Protein AF-A0A1I1AR63-F1 (afdb_monomer_lite)

Structure (mmCIF, N/CA/C/O backbone):
data_AF-A0A1I1AR63-F1
#
_entry.id   AF-A0A1I1AR63-F1
#
loop_
_atom_site.group_PDB
_atom_site.id
_atom_site.type_symbol
_atom_site.label_atom_id
_atom_site.label_alt_id
_atom_site.label_comp_id
_atom_site.label_asym_id
_atom_site.label_entity_id
_atom_site.label_seq_id
_atom_site.pdbx_PDB_ins_code
_atom_site.Cartn_x
_atom_site.Cartn_y
_atom_site.Cartn_z
_atom_site.occupancy
_atom_site.B_iso_or_equiv
_atom_site.auth_seq_id
_atom_site.auth_comp_id
_atom_site.auth_asym_id
_atom_site.auth_atom_id
_atom_site.pdbx_PDB_model_num
ATOM 1 N N . TRP A 1 1 ? 17.313 -4.846 -4.830 1.00 91.19 1 TRP A N 1
ATOM 2 C CA . TRP A 1 1 ? 15.905 -4.416 -4.665 1.00 91.19 1 TRP A CA 1
ATOM 3 C C . TRP A 1 1 ? 15.126 -5.180 -3.600 1.00 91.19 1 TRP A C 1
ATOM 5 O O . TRP A 1 1 ? 14.780 -4.568 -2.597 1.00 91.19 1 TRP A O 1
ATOM 15 N N . ARG A 1 2 ? 14.918 -6.500 -3.734 1.00 93.44 2 ARG A N 1
ATOM 16 C CA . ARG A 1 2 ? 14.062 -7.304 -2.829 1.00 93.44 2 ARG A CA 1
ATOM 17 C C . ARG A 1 2 ? 14.265 -7.078 -1.325 1.00 93.44 2 ARG A C 1
ATOM 19 O O . ARG A 1 2 ? 13.298 -6.856 -0.610 1.00 93.44 2 ARG A O 1
ATOM 26 N N . LYS A 1 3 ? 15.514 -7.100 -0.839 1.00 93.88 3 LYS A N 1
ATOM 27 C CA . LYS A 1 3 ? 15.816 -6.874 0.588 1.00 93.88 3 LYS A CA 1
ATOM 28 C C . LYS A 1 3 ? 15.340 -5.495 1.075 1.00 93.88 3 LYS A C 1
ATOM 30 O O . LYS A 1 3 ? 14.666 -5.425 2.092 1.00 93.88 3 LYS A O 1
ATOM 35 N N . ARG A 1 4 ? 15.638 -4.434 0.315 1.00 94.31 4 ARG A N 1
ATOM 36 C CA . ARG A 1 4 ? 15.279 -3.040 0.641 1.00 94.31 4 ARG A CA 1
ATOM 37 C C . ARG A 1 4 ? 13.761 -2.862 0.728 1.00 94.31 4 ARG A C 1
ATOM 39 O O . ARG A 1 4 ? 13.256 -2.330 1.704 1.00 94.31 4 ARG A O 1
ATOM 46 N N . TYR A 1 5 ? 13.024 -3.381 -0.252 1.00 95.88 5 TYR A N 1
ATOM 47 C CA . TYR A 1 5 ? 11.562 -3.258 -0.274 1.00 95.88 5 TYR A CA 1
ATOM 48 C C . TYR A 1 5 ? 10.865 -4.137 0.765 1.00 95.88 5 TYR A C 1
ATOM 50 O O . TYR A 1 5 ? 9.868 -3.719 1.340 1.00 95.88 5 TYR A O 1
ATOM 58 N N . LYS A 1 6 ? 11.438 -5.296 1.111 1.00 94.00 6 LYS A N 1
ATOM 59 C CA . LYS A 1 6 ? 10.974 -6.073 2.267 1.00 94.00 6 LYS A CA 1
ATOM 60 C C . LYS A 1 6 ? 11.126 -5.296 3.580 1.00 94.00 6 LYS A C 1
ATOM 62 O O . LYS A 1 6 ? 10.271 -5.399 4.450 1.00 94.00 6 LYS A O 1
ATOM 67 N N . GLU A 1 7 ? 12.198 -4.521 3.737 1.00 94.69 7 GLU A N 1
ATOM 68 C CA . GLU A 1 7 ? 12.387 -3.656 4.910 1.00 94.69 7 GLU A CA 1
ATOM 69 C C . GLU A 1 7 ? 11.388 -2.485 4.925 1.00 94.69 7 GLU A C 1
ATOM 71 O O . GLU A 1 7 ? 10.858 -2.163 5.989 1.00 94.69 7 GLU A O 1
ATOM 76 N N . ILE A 1 8 ? 11.076 -1.892 3.763 1.00 95.75 8 ILE A N 1
ATOM 77 C CA . ILE A 1 8 ? 10.042 -0.849 3.629 1.00 95.75 8 ILE A CA 1
ATOM 78 C C . ILE A 1 8 ? 8.655 -1.401 3.982 1.00 95.75 8 ILE A C 1
ATOM 80 O O . ILE A 1 8 ? 7.962 -0.814 4.815 1.00 95.75 8 ILE A O 1
ATOM 84 N N . GLU A 1 9 ? 8.265 -2.539 3.400 1.00 94.94 9 GLU A N 1
ATOM 85 C CA . GLU A 1 9 ? 6.982 -3.193 3.686 1.00 94.94 9 GLU A CA 1
ATOM 86 C C . GLU A 1 9 ? 6.877 -3.554 5.169 1.00 94.94 9 GLU A C 1
ATOM 88 O O . GLU A 1 9 ? 5.894 -3.202 5.818 1.00 94.94 9 GLU A O 1
ATOM 93 N N . GLN A 1 10 ? 7.929 -4.141 5.750 1.00 94.25 10 GLN A N 1
ATOM 94 C CA . GLN A 1 10 ? 7.937 -4.495 7.167 1.00 94.25 10 GLN A CA 1
ATOM 95 C C . GLN A 1 10 ? 7.817 -3.258 8.068 1.00 94.25 10 GLN A C 1
ATOM 97 O O . GLN A 1 10 ? 7.147 -3.318 9.100 1.00 94.25 10 GLN A O 1
ATOM 102 N N . ALA A 1 11 ? 8.436 -2.131 7.704 1.00 94.88 11 ALA A N 1
ATOM 103 C CA . ALA A 1 11 ? 8.289 -0.879 8.441 1.00 94.88 11 ALA A CA 1
ATOM 104 C C . ALA A 1 11 ? 6.844 -0.351 8.383 1.00 94.88 11 ALA A C 1
ATOM 106 O O . ALA A 1 11 ? 6.300 0.041 9.417 1.00 94.88 11 ALA A O 1
ATOM 107 N N . ALA A 1 12 ? 6.199 -0.401 7.213 1.00 95.12 12 ALA A N 1
ATOM 108 C CA . ALA A 1 12 ? 4.785 -0.053 7.063 1.00 95.12 12 ALA A CA 1
ATOM 109 C C . ALA A 1 12 ? 3.871 -0.995 7.871 1.00 95.12 12 ALA A C 1
ATOM 111 O O . ALA A 1 12 ? 2.952 -0.542 8.561 1.00 95.12 12 ALA A O 1
ATOM 112 N N . ASN A 1 13 ? 4.162 -2.297 7.852 1.00 94.06 13 ASN A N 1
ATOM 113 C CA . ASN A 1 13 ? 3.433 -3.299 8.618 1.00 94.06 13 ASN A CA 1
ATOM 114 C C . ASN A 1 13 ? 3.561 -3.065 10.131 1.00 94.06 13 ASN A C 1
ATOM 116 O O . ASN A 1 13 ? 2.559 -3.097 10.846 1.00 94.06 13 ASN A O 1
ATOM 120 N N . ASN A 1 14 ? 4.767 -2.756 10.616 1.00 94.38 14 ASN A N 1
ATOM 121 C CA . ASN A 1 14 ? 5.036 -2.509 12.034 1.00 94.38 14 ASN A CA 1
ATOM 122 C C . ASN A 1 14 ? 4.215 -1.339 12.592 1.00 94.38 14 ASN A C 1
ATOM 124 O O . ASN A 1 14 ? 3.662 -1.474 13.681 1.00 94.38 14 ASN A O 1
ATOM 128 N N . LEU A 1 15 ? 4.063 -0.242 11.835 1.00 94.25 15 LEU A N 1
ATOM 129 C CA . LEU A 1 15 ? 3.208 0.890 12.230 1.00 94.25 15 LEU A CA 1
ATOM 130 C C . LEU A 1 15 ? 1.759 0.442 12.474 1.00 94.25 15 LEU A C 1
ATOM 132 O O . LEU A 1 15 ? 1.128 0.810 13.466 1.00 94.25 15 LEU A O 1
ATOM 136 N N . SER A 1 16 ? 1.239 -0.405 11.586 1.00 94.19 16 SER A N 1
ATOM 137 C CA . SER A 1 16 ? -0.116 -0.940 11.718 1.00 94.19 16 SER A CA 1
ATOM 138 C C . SER A 1 16 ? -0.236 -1.946 12.862 1.00 94.19 16 SER A C 1
ATOM 140 O O . SER A 1 16 ? -1.223 -1.921 13.596 1.00 94.19 16 SER A O 1
ATOM 142 N N . VAL A 1 17 ? 0.758 -2.817 13.053 1.00 93.94 17 VAL A N 1
ATOM 143 C CA . VAL A 1 17 ? 0.788 -3.803 14.146 1.00 93.94 17 VAL A CA 1
ATOM 144 C C . VAL A 1 17 ? 0.855 -3.126 15.516 1.00 93.94 17 VAL A C 1
ATOM 146 O O . VAL A 1 17 ? 0.153 -3.556 16.435 1.00 93.94 17 VAL A O 1
ATOM 149 N N . GLU A 1 18 ? 1.639 -2.059 15.660 1.00 94.12 18 GLU A N 1
ATOM 150 C CA . GLU A 1 18 ? 1.701 -1.261 16.888 1.00 94.12 18 GLU A CA 1
ATOM 151 C C . GLU A 1 18 ? 0.330 -0.659 17.217 1.00 94.12 18 GLU A C 1
ATOM 153 O O . GLU A 1 18 ? -0.198 -0.853 18.316 1.00 94.12 18 GLU A O 1
ATOM 158 N N . TYR A 1 19 ? -0.307 -0.017 16.233 1.00 93.94 19 TYR A N 1
ATOM 159 C CA . TYR A 1 19 ? -1.656 0.517 16.392 1.00 93.94 19 TYR A CA 1
ATOM 160 C C . TYR A 1 19 ? -2.674 -0.566 16.780 1.00 93.94 19 TYR A C 1
ATOM 162 O O . TYR A 1 19 ? -3.458 -0.387 17.715 1.00 93.94 19 TYR A O 1
ATOM 170 N N . ILE A 1 20 ? -2.645 -1.712 16.096 1.00 94.88 20 ILE A N 1
ATOM 171 C CA . ILE A 1 20 ? -3.540 -2.841 16.370 1.00 94.88 20 ILE A CA 1
ATOM 172 C C . ILE A 1 20 ? -3.326 -3.375 17.785 1.00 94.88 20 ILE A C 1
ATOM 174 O O . ILE A 1 20 ? -4.304 -3.687 18.455 1.00 94.88 20 ILE A O 1
ATOM 178 N N . THR A 1 21 ? -2.086 -3.448 18.267 1.00 94.69 21 THR A N 1
ATOM 179 C CA . THR A 1 21 ? -1.782 -3.910 19.630 1.00 94.69 21 THR A CA 1
ATOM 180 C C . THR A 1 21 ? -2.429 -2.995 20.673 1.00 94.69 21 THR A C 1
ATOM 182 O O . THR A 1 21 ? -3.130 -3.471 21.568 1.00 94.69 21 THR A O 1
ATOM 185 N N . ASN A 1 22 ? -2.298 -1.677 20.496 1.00 92.50 22 ASN A N 1
ATOM 186 C CA . ASN A 1 22 ? -2.943 -0.681 21.358 1.00 92.50 22 ASN A CA 1
ATOM 187 C C . ASN A 1 22 ? -4.478 -0.758 21.275 1.00 92.50 22 ASN A C 1
ATOM 189 O O . ASN A 1 22 ? -5.182 -0.636 22.280 1.00 92.50 22 ASN A O 1
ATOM 193 N N . LEU A 1 23 ? -5.026 -0.989 20.079 1.00 92.56 23 LEU A N 1
ATOM 194 C CA . LEU A 1 23 ? -6.461 -1.180 19.884 1.00 92.56 23 LEU A CA 1
ATOM 195 C C . LEU A 1 23 ? -6.964 -2.453 20.579 1.00 92.56 23 LEU A C 1
ATOM 197 O O . LEU A 1 23 ? -8.011 -2.433 21.225 1.00 92.56 23 LEU A O 1
ATOM 201 N N . GLU A 1 24 ? -6.232 -3.561 20.471 1.00 94.38 24 GLU A N 1
ATOM 202 C CA . GLU A 1 24 ? -6.580 -4.824 21.121 1.00 94.38 24 GLU A CA 1
ATOM 203 C C . GLU A 1 24 ? -6.625 -4.671 22.651 1.00 94.38 24 GLU A C 1
ATOM 205 O O . GLU A 1 24 ? -7.510 -5.245 23.293 1.00 94.38 24 GLU A O 1
ATOM 210 N N . GLU A 1 25 ? -5.750 -3.844 23.232 1.00 93.75 25 GLU A N 1
ATOM 211 C CA . GLU A 1 25 ? -5.802 -3.473 24.649 1.00 93.75 25 GLU A CA 1
ATOM 212 C C . GLU A 1 25 ? -7.046 -2.635 24.991 1.00 93.75 25 GLU A C 1
ATOM 214 O O . GLU A 1 25 ? -7.757 -2.962 25.945 1.00 93.75 25 GLU A O 1
ATOM 219 N N . LYS A 1 26 ? -7.382 -1.615 24.182 1.00 93.12 26 LYS A N 1
ATOM 220 C CA . LYS A 1 26 ? -8.623 -0.828 24.353 1.00 93.12 26 LYS A CA 1
ATOM 221 C C . LYS A 1 26 ? -9.863 -1.733 24.361 1.00 93.12 26 LYS A C 1
ATOM 223 O O . LYS A 1 26 ? -10.733 -1.576 25.218 1.00 93.12 26 LYS A O 1
ATOM 228 N N . TYR A 1 27 ? -9.932 -2.707 23.452 1.00 95.25 27 TYR A N 1
ATOM 229 C CA . TYR A 1 27 ? -11.026 -3.684 23.399 1.00 95.25 27 TYR A CA 1
ATOM 230 C C . TYR A 1 27 ? -11.048 -4.621 24.613 1.00 95.25 27 TYR A C 1
ATOM 232 O O . TYR A 1 27 ? -12.126 -4.900 25.132 1.00 95.25 27 TYR A O 1
ATOM 240 N N . ARG A 1 28 ? -9.888 -5.079 25.099 1.00 95.31 28 ARG A N 1
ATOM 241 C CA . ARG A 1 28 ? -9.803 -5.924 26.304 1.00 95.31 28 ARG A CA 1
ATOM 242 C C . ARG A 1 28 ? -10.301 -5.182 27.546 1.00 95.31 28 ARG A C 1
ATOM 244 O O . ARG A 1 28 ? -11.088 -5.727 28.315 1.00 95.31 28 ARG A O 1
ATOM 251 N N . ASN A 1 29 ? -9.896 -3.924 27.706 1.00 93.94 29 ASN A N 1
ATOM 252 C CA . ASN A 1 29 ? -10.354 -3.072 28.804 1.00 93.94 29 ASN A CA 1
ATOM 253 C C . ASN A 1 29 ? -11.865 -2.803 28.712 1.00 93.94 29 ASN A C 1
ATOM 255 O O . ASN A 1 29 ? -12.560 -2.839 29.727 1.00 93.94 29 ASN A O 1
ATOM 259 N N . CYS A 1 30 ? -12.382 -2.600 27.495 1.00 95.06 30 CYS A N 1
ATOM 260 C CA . CYS A 1 30 ? -13.815 -2.473 27.225 1.00 95.06 30 CYS A CA 1
ATOM 261 C C . CYS A 1 30 ? -14.589 -3.728 27.651 1.00 95.06 30 CYS A C 1
ATOM 263 O O . CYS A 1 30 ? -15.575 -3.625 28.375 1.00 95.06 30 CYS A O 1
ATOM 265 N N . GLU A 1 31 ? -14.115 -4.910 27.250 1.00 96.44 31 GLU A N 1
ATOM 266 C CA . GLU A 1 31 ? -14.716 -6.198 27.605 1.00 96.44 31 GLU A CA 1
ATOM 267 C C . GLU A 1 31 ? -14.777 -6.386 29.125 1.00 96.44 31 GLU A C 1
ATOM 269 O O . GLU A 1 31 ? -15.847 -6.647 29.670 1.00 96.44 31 GLU A O 1
ATOM 274 N N . MET A 1 32 ? -13.660 -6.169 29.829 1.00 95.88 32 MET A N 1
ATOM 275 C CA . MET A 1 32 ? -13.612 -6.260 31.293 1.00 95.88 32 MET A CA 1
ATOM 276 C C . MET A 1 32 ? -14.585 -5.281 31.962 1.00 95.88 32 MET A C 1
ATOM 278 O O . MET A 1 32 ? -15.303 -5.653 32.891 1.00 95.88 32 MET A O 1
ATOM 282 N N . ALA A 1 33 ? -14.641 -4.037 31.483 1.00 94.50 33 ALA A N 1
ATOM 283 C CA . ALA A 1 33 ? -15.542 -3.031 32.028 1.00 94.50 33 ALA A CA 1
ATOM 284 C C . ALA A 1 33 ? -17.017 -3.394 31.802 1.00 94.50 33 ALA A C 1
ATOM 286 O O . ALA A 1 33 ? -17.825 -3.257 32.720 1.00 94.50 33 ALA A O 1
ATOM 287 N N . ILE A 1 34 ? -17.372 -3.892 30.614 1.00 95.06 34 ILE A N 1
ATOM 288 C CA . ILE A 1 34 ? -18.735 -4.339 30.303 1.00 95.06 34 ILE A CA 1
ATOM 289 C C . ILE A 1 34 ? -19.118 -5.546 31.164 1.00 95.06 34 ILE A C 1
ATOM 291 O O . ILE A 1 34 ? -20.215 -5.563 31.720 1.00 95.06 34 ILE A O 1
ATOM 295 N N . ASN A 1 35 ? -18.212 -6.508 31.343 1.00 94.06 35 ASN A N 1
ATOM 296 C CA . ASN A 1 35 ? -18.452 -7.672 32.195 1.00 94.06 35 ASN A CA 1
ATOM 297 C C . ASN A 1 35 ? -18.761 -7.245 33.633 1.00 94.06 35 ASN A C 1
ATOM 299 O O . ASN A 1 35 ? -19.801 -7.626 34.165 1.00 94.06 35 ASN A O 1
ATOM 303 N N . ASN A 1 36 ? -17.943 -6.359 34.211 1.00 92.69 36 ASN A N 1
ATOM 304 C CA . ASN A 1 36 ? -18.172 -5.822 35.555 1.00 92.69 36 ASN A CA 1
ATOM 305 C C . ASN A 1 36 ? -19.528 -5.107 35.674 1.00 92.69 36 ASN A C 1
ATOM 307 O O . ASN A 1 36 ? -20.205 -5.220 36.695 1.00 92.69 36 ASN A O 1
ATOM 311 N N . LYS A 1 37 ? -19.953 -4.377 34.633 1.00 91.38 37 LYS A N 1
ATOM 312 C CA . LYS A 1 37 ? -21.259 -3.699 34.609 1.00 91.38 37 LYS A CA 1
ATOM 313 C C . LYS A 1 37 ? -22.420 -4.685 34.567 1.00 91.38 37 LYS A C 1
ATOM 315 O O . LYS A 1 37 ? -23.390 -4.503 35.300 1.00 91.38 37 LYS A O 1
ATOM 320 N N . ILE A 1 38 ? -22.313 -5.736 33.758 1.00 90.38 38 ILE A N 1
ATOM 321 C CA . ILE A 1 38 ? -23.326 -6.792 33.683 1.00 90.38 38 ILE A CA 1
ATOM 322 C C . ILE A 1 38 ? -23.405 -7.536 35.016 1.00 90.38 38 ILE A C 1
ATOM 324 O O . ILE A 1 38 ? -24.497 -7.700 35.548 1.00 90.38 38 ILE A O 1
ATOM 328 N N . GLU A 1 39 ? -22.275 -7.937 35.599 1.00 89.56 39 GLU A N 1
ATOM 329 C CA . GLU A 1 39 ? -22.250 -8.633 36.890 1.00 89.56 39 GLU A CA 1
ATOM 330 C C . GLU A 1 39 ? -22.835 -7.780 38.020 1.00 89.56 39 GLU A C 1
ATOM 332 O O . GLU A 1 39 ? -23.683 -8.266 38.767 1.00 89.56 39 GLU A O 1
ATOM 337 N N . ALA A 1 40 ? -22.466 -6.497 38.106 1.00 87.00 40 ALA A N 1
ATOM 338 C CA . ALA A 1 40 ? -23.037 -5.572 39.086 1.00 87.00 40 ALA A CA 1
ATOM 339 C C . ALA A 1 40 ? -24.548 -5.378 38.888 1.00 87.00 40 ALA A C 1
ATOM 341 O O . ALA A 1 40 ? -25.306 -5.271 39.853 1.00 87.00 40 ALA A O 1
ATOM 342 N N . TRP A 1 41 ? -25.009 -5.344 37.636 1.00 87.06 41 TRP A N 1
ATOM 343 C CA . TRP A 1 41 ? -26.430 -5.264 37.319 1.00 87.06 41 TRP A CA 1
ATOM 344 C C . TRP A 1 41 ? -27.187 -6.518 37.769 1.00 87.06 41 TRP A C 1
ATOM 346 O O . TRP A 1 41 ? -28.201 -6.397 38.454 1.00 87.06 41 TRP A O 1
ATOM 356 N N . TYR A 1 42 ? -26.655 -7.711 37.487 1.00 82.44 42 TYR A N 1
ATOM 357 C CA . TYR A 1 42 ? -27.219 -8.971 37.980 1.00 82.44 42 TYR A CA 1
ATOM 358 C C . TYR A 1 42 ? -27.211 -9.057 39.504 1.00 82.44 42 TYR A C 1
ATOM 360 O O . TYR A 1 42 ? -28.222 -9.431 40.085 1.00 82.44 42 TYR A O 1
ATOM 368 N N . GLY A 1 43 ? -26.116 -8.669 40.162 1.00 80.94 43 GLY A N 1
ATOM 369 C CA . GLY A 1 43 ? -26.012 -8.705 41.623 1.00 80.94 43 GLY A CA 1
ATOM 370 C C . GLY A 1 43 ? -27.054 -7.838 42.337 1.00 80.94 43 GLY A C 1
ATOM 371 O O . GLY A 1 43 ? -27.421 -8.140 43.468 1.00 80.94 43 GLY A O 1
ATOM 372 N N . ARG A 1 44 ? -27.559 -6.787 41.676 1.00 77.25 44 ARG A N 1
ATOM 373 C CA . ARG A 1 44 ? -28.615 -5.907 42.205 1.00 77.25 44 ARG A CA 1
ATOM 374 C C . ARG A 1 44 ? -30.032 -6.349 41.847 1.00 77.25 44 ARG A C 1
ATOM 376 O O . ARG A 1 44 ? -30.958 -6.012 42.576 1.00 77.25 44 ARG A O 1
ATOM 383 N N . ALA A 1 45 ? -30.206 -7.025 40.713 1.00 71.38 45 ALA A N 1
ATOM 384 C CA . ALA A 1 45 ? -31.519 -7.284 40.121 1.00 71.38 45 ALA A CA 1
ATOM 385 C C . ALA A 1 45 ? -31.943 -8.764 40.134 1.00 71.38 45 ALA A C 1
ATOM 387 O O . ALA A 1 45 ? -33.084 -9.063 39.790 1.00 71.38 45 ALA A O 1
ATOM 388 N N . ALA A 1 46 ? -31.047 -9.700 40.455 1.00 64.62 46 ALA A N 1
ATOM 389 C CA . ALA A 1 46 ? -31.327 -11.127 40.338 1.00 64.62 46 ALA A CA 1
ATOM 390 C C . ALA A 1 46 ? -31.698 -11.775 41.678 1.00 64.62 46 ALA A C 1
ATOM 392 O O . ALA A 1 46 ? -30.957 -11.675 42.653 1.00 64.62 46 ALA A O 1
ATOM 393 N N . GLU A 1 47 ? -32.772 -12.564 41.674 1.00 60.28 47 GLU A N 1
ATOM 394 C CA . GLU A 1 47 ? -33.017 -13.622 42.658 1.00 60.28 47 GLU A CA 1
ATOM 395 C C . GLU A 1 47 ? -32.734 -14.974 41.977 1.00 60.28 47 GLU A C 1
ATOM 397 O O . GLU A 1 47 ? -33.146 -15.208 40.840 1.00 60.28 47 GLU A O 1
ATOM 402 N N . ASN A 1 48 ? -31.988 -15.878 42.626 1.00 56.09 48 ASN A N 1
ATOM 403 C CA . ASN A 1 48 ? -31.608 -17.186 42.058 1.00 56.09 48 ASN A CA 1
ATOM 404 C C . ASN A 1 48 ? -30.935 -17.127 40.659 1.00 56.09 48 ASN A C 1
ATOM 406 O O . ASN A 1 48 ? -31.148 -18.008 39.829 1.00 56.09 48 ASN A O 1
ATOM 410 N N . ASN A 1 49 ? -30.096 -16.113 40.395 1.00 56.59 49 ASN A N 1
ATOM 411 C CA . ASN A 1 49 ? -29.389 -15.876 39.118 1.00 56.59 49 ASN A CA 1
ATOM 412 C C . ASN A 1 49 ? -30.274 -15.566 37.892 1.00 56.59 49 ASN A C 1
ATOM 414 O O . ASN A 1 49 ? -29.746 -15.493 36.780 1.00 56.59 49 ASN A O 1
ATOM 418 N N . ASN A 1 50 ? -31.574 -15.330 38.085 1.00 61.28 50 ASN A N 1
ATOM 419 C CA . ASN A 1 50 ? -32.484 -14.867 37.042 1.00 61.28 50 ASN A CA 1
ATOM 420 C C . ASN A 1 50 ? -32.945 -13.443 37.351 1.00 61.28 50 ASN A C 1
ATOM 422 O O . ASN A 1 50 ? -33.291 -13.126 38.486 1.00 61.28 50 ASN A O 1
ATOM 426 N N . VAL A 1 51 ? -32.981 -12.591 36.328 1.00 66.69 51 VAL A N 1
ATOM 427 C CA . VAL A 1 51 ? -33.589 -11.260 36.431 1.00 66.69 51 VAL A CA 1
ATOM 428 C C . VAL A 1 51 ? -34.948 -11.315 35.752 1.00 66.69 51 VAL A C 1
ATOM 430 O O . VAL A 1 51 ? -35.036 -11.684 34.580 1.00 66.69 51 VAL A O 1
ATOM 433 N N . SER A 1 52 ? -36.013 -10.978 36.482 1.00 70.50 52 SER A N 1
ATOM 434 C CA . SER A 1 52 ? -37.348 -10.891 35.893 1.00 70.50 52 SER A CA 1
ATOM 435 C C . SER A 1 52 ? -37.436 -9.688 34.946 1.00 70.50 52 SER A C 1
ATOM 437 O O . SER A 1 52 ? -36.763 -8.669 35.128 1.00 70.50 52 SER A O 1
ATOM 439 N N . ILE A 1 53 ? -38.297 -9.778 33.927 1.00 70.06 53 ILE A N 1
ATOM 440 C CA . ILE A 1 53 ? -38.571 -8.651 33.017 1.00 70.06 53 ILE A CA 1
ATOM 441 C C . ILE A 1 53 ? -39.074 -7.427 33.801 1.00 70.06 53 ILE A C 1
ATOM 443 O O . ILE A 1 53 ? -38.779 -6.291 33.429 1.00 70.06 53 ILE A O 1
ATOM 447 N N . GLU A 1 54 ? -39.809 -7.656 34.889 1.00 74.50 54 GLU A N 1
ATOM 448 C CA . GLU A 1 54 ? -40.310 -6.619 35.793 1.00 74.50 54 GLU A CA 1
ATOM 449 C C . GLU A 1 54 ? -39.158 -5.877 36.475 1.00 74.50 54 GLU A C 1
ATOM 451 O O . GLU A 1 54 ? -39.103 -4.648 36.417 1.00 74.50 54 GLU A O 1
ATOM 456 N N . GLU A 1 55 ? -38.186 -6.604 37.029 1.00 79.50 55 GLU A N 1
ATOM 457 C CA . GLU A 1 55 ? -37.052 -5.994 37.724 1.00 79.50 55 GLU A CA 1
ATOM 458 C C . GLU A 1 55 ? -36.095 -5.287 36.754 1.00 79.50 55 GLU A C 1
ATOM 460 O O . GLU A 1 55 ? -35.560 -4.221 37.064 1.00 79.50 55 GLU A O 1
ATOM 465 N N . ALA A 1 56 ? -35.942 -5.805 35.531 1.00 77.62 56 ALA A N 1
ATOM 466 C CA . ALA A 1 56 ? -35.174 -5.140 34.479 1.00 77.62 56 ALA A CA 1
ATOM 467 C C . ALA A 1 56 ? -35.817 -3.826 33.992 1.00 77.62 56 ALA A C 1
ATOM 469 O O . ALA A 1 56 ? -35.108 -2.903 33.580 1.00 77.62 56 ALA A O 1
ATOM 470 N N . ARG A 1 57 ? -37.154 -3.732 34.031 1.00 80.62 57 ARG A N 1
ATOM 471 C CA . ARG A 1 57 ? -37.931 -2.540 33.641 1.00 80.62 57 ARG A CA 1
ATOM 472 C C . ARG A 1 57 ? -38.190 -1.575 34.795 1.00 80.62 57 ARG A C 1
ATOM 474 O O . ARG A 1 57 ? -38.733 -0.494 34.565 1.00 80.62 57 ARG A O 1
ATOM 481 N N . ARG A 1 58 ? -37.791 -1.929 36.016 1.00 85.75 58 ARG A N 1
ATOM 482 C CA . ARG A 1 58 ? -37.924 -1.063 37.184 1.00 85.75 58 ARG A CA 1
ATOM 483 C C . ARG A 1 58 ? -37.134 0.230 36.986 1.00 85.75 58 ARG A C 1
ATOM 485 O O . ARG A 1 58 ? -36.008 0.215 36.481 1.00 85.75 58 ARG A O 1
ATOM 492 N N . LEU A 1 59 ? -37.744 1.350 37.371 1.00 86.69 59 LEU A N 1
ATOM 493 C CA . LEU A 1 59 ? -37.084 2.654 37.377 1.00 86.69 59 LEU A CA 1
ATOM 494 C C . LEU A 1 59 ? -35.956 2.675 38.410 1.00 86.69 59 LEU A C 1
ATOM 496 O O . LEU A 1 59 ? -36.092 2.080 39.481 1.00 86.69 59 LEU A O 1
ATOM 500 N N . LEU A 1 60 ? -34.877 3.391 38.093 1.00 86.31 60 LEU A N 1
ATOM 501 C CA . LEU A 1 60 ? -33.806 3.634 39.054 1.00 86.31 60 LEU A CA 1
ATOM 502 C C . LEU A 1 60 ? -34.330 4.394 40.278 1.00 86.31 60 LEU A C 1
ATOM 504 O O . LEU A 1 60 ? -35.099 5.350 40.150 1.00 86.31 60 LEU A O 1
ATOM 508 N N . ASN A 1 61 ? -33.882 3.989 41.464 1.00 87.69 61 ASN A N 1
ATOM 509 C CA . ASN A 1 61 ? -34.111 4.745 42.693 1.00 87.69 61 ASN A CA 1
ATOM 510 C C . ASN A 1 61 ? -33.143 5.942 42.813 1.00 87.69 61 ASN A C 1
ATOM 512 O O . ASN A 1 61 ? -32.230 6.116 42.006 1.00 87.69 61 ASN A O 1
ATOM 516 N N . SER A 1 62 ? -33.333 6.776 43.840 1.00 86.25 62 SER A N 1
ATOM 517 C CA . SER A 1 62 ? -32.546 8.001 44.042 1.00 86.25 62 SER A CA 1
ATOM 518 C C . SER A 1 62 ? -31.035 7.774 44.146 1.00 86.25 62 SER A C 1
ATOM 520 O O . SER A 1 62 ? -30.275 8.644 43.726 1.00 86.25 62 SER A O 1
ATOM 522 N N . ASP A 1 63 ? -30.588 6.648 44.702 1.00 86.25 63 ASP A N 1
ATOM 523 C CA . ASP A 1 63 ? -29.162 6.365 44.880 1.00 86.25 63 ASP A CA 1
ATOM 524 C C . ASP A 1 63 ? -28.550 5.746 43.620 1.00 86.25 63 ASP A C 1
ATOM 526 O O . ASP A 1 63 ? -27.485 6.183 43.188 1.00 86.25 63 ASP A O 1
ATOM 530 N N . GLU A 1 64 ? -29.269 4.844 42.946 1.00 86.88 64 GLU A N 1
ATOM 531 C CA . GLU A 1 64 ? -28.880 4.325 41.625 1.00 86.88 64 GLU A CA 1
ATOM 532 C C . GLU A 1 64 ? -28.771 5.455 40.587 1.00 86.88 64 GLU A C 1
ATOM 534 O O . GLU A 1 64 ? -27.867 5.469 39.752 1.00 86.88 64 GLU A O 1
ATOM 539 N N . LEU A 1 65 ? -29.663 6.448 40.655 1.00 87.38 65 LEU A N 1
ATOM 540 C CA . LEU A 1 65 ? -29.634 7.607 39.767 1.00 87.38 65 LEU A CA 1
ATOM 541 C C . LEU A 1 65 ? -28.433 8.525 40.049 1.00 87.38 65 LEU A C 1
ATOM 543 O O . LEU A 1 65 ? -27.862 9.089 39.115 1.00 87.38 65 LEU A O 1
ATOM 547 N N . LYS A 1 66 ? -28.018 8.669 41.317 1.00 87.38 66 LYS A N 1
ATOM 548 C CA . LYS A 1 66 ? -26.769 9.372 41.669 1.00 87.38 66 LYS A CA 1
ATOM 549 C C . LYS A 1 66 ? -25.546 8.611 41.157 1.00 87.38 66 LYS A C 1
ATOM 551 O O . LYS A 1 66 ? -24.652 9.244 40.603 1.00 87.38 66 LYS A O 1
ATOM 556 N N . GLU A 1 67 ? -25.515 7.285 41.308 1.00 85.94 67 GLU A N 1
ATOM 557 C CA . GLU A 1 67 ? -24.430 6.434 40.795 1.00 85.94 67 GLU A CA 1
ATOM 558 C C . GLU A 1 67 ? -24.303 6.568 39.271 1.00 85.94 67 GLU A C 1
ATOM 560 O O . GLU A 1 67 ? -23.204 6.804 38.768 1.00 85.94 67 GLU A O 1
ATOM 565 N N . LEU A 1 68 ? -25.427 6.514 38.545 1.00 87.88 68 LEU A N 1
ATOM 566 C CA . LEU A 1 68 ? -25.452 6.704 37.095 1.00 87.88 68 LEU A CA 1
ATOM 567 C C . LEU A 1 68 ? -24.941 8.093 36.690 1.00 87.88 68 LEU A C 1
ATOM 569 O O . LEU A 1 68 ? -24.154 8.210 35.755 1.00 87.88 68 LEU A O 1
ATOM 573 N N . LYS A 1 69 ? -25.356 9.158 37.385 1.00 86.44 69 LYS A N 1
ATOM 574 C CA . LYS A 1 69 ? -24.854 10.516 37.109 1.00 86.44 69 LYS A CA 1
ATOM 575 C C . LYS A 1 69 ? -23.347 10.612 37.317 1.00 86.44 69 LYS A C 1
ATOM 577 O O . LYS A 1 69 ? -22.643 11.139 36.460 1.00 86.44 69 LYS A O 1
ATOM 582 N N . TRP A 1 70 ? -22.844 10.043 38.409 1.00 84.69 70 TRP A N 1
ATOM 583 C CA . TRP A 1 70 ? -21.413 10.014 38.689 1.00 84.69 70 TRP A CA 1
ATOM 584 C C . TRP A 1 70 ? -20.632 9.229 37.623 1.00 84.69 70 TRP A C 1
ATOM 586 O O . TRP A 1 70 ? -19.592 9.694 37.152 1.00 84.69 70 TRP A O 1
ATOM 596 N N . SER A 1 71 ? -21.132 8.064 37.187 1.00 85.38 71 SER A N 1
ATOM 597 C CA . SER A 1 71 ? -20.482 7.276 36.130 1.00 85.38 71 SER A CA 1
ATOM 598 C C . SER A 1 71 ? -20.486 8.014 34.788 1.00 85.38 71 SER A C 1
ATOM 600 O O . SER A 1 71 ? -19.468 8.054 34.094 1.00 85.38 71 SER A O 1
ATOM 602 N N . VAL A 1 72 ? -21.586 8.691 34.461 1.00 85.38 72 VAL A N 1
ATOM 603 C CA . VAL A 1 72 ? -21.722 9.537 33.271 1.00 85.38 72 VAL A CA 1
ATOM 604 C C . VAL A 1 72 ? -20.725 10.694 33.280 1.00 85.38 72 VAL A C 1
ATOM 606 O O . VAL A 1 72 ? -20.052 10.914 32.275 1.00 85.38 72 VAL A O 1
ATOM 609 N N . GLU A 1 73 ? -20.550 11.397 34.399 1.00 85.25 73 GLU A N 1
ATOM 610 C CA . GLU A 1 73 ? -19.547 12.463 34.518 1.00 85.25 73 GLU A CA 1
ATOM 611 C C . GLU A 1 73 ? -18.123 11.942 34.276 1.00 85.25 73 GLU A C 1
ATOM 613 O O . GLU A 1 73 ? -17.326 12.575 33.571 1.00 85.25 73 GLU A O 1
ATOM 618 N N . GLN A 1 74 ? -17.806 10.753 34.799 1.00 85.50 74 GLN A N 1
ATOM 619 C CA . GLN A 1 74 ? -16.525 10.096 34.541 1.00 85.50 74 GLN A CA 1
ATOM 620 C C . GLN A 1 74 ? -16.351 9.760 33.056 1.00 85.50 74 GLN A C 1
ATOM 622 O O . GLN A 1 74 ? -15.278 10.011 32.498 1.00 85.50 74 GLN A O 1
ATOM 627 N N . TYR A 1 75 ? -17.399 9.268 32.390 1.00 84.25 75 TYR A N 1
ATOM 628 C CA . TYR A 1 75 ? -17.379 9.017 30.950 1.00 84.25 75 TYR A CA 1
ATOM 629 C C . TYR A 1 75 ? -17.242 10.295 30.134 1.00 84.25 75 TYR A C 1
ATOM 631 O O . TYR A 1 75 ? -16.460 10.315 29.190 1.00 84.25 75 TYR A O 1
ATOM 63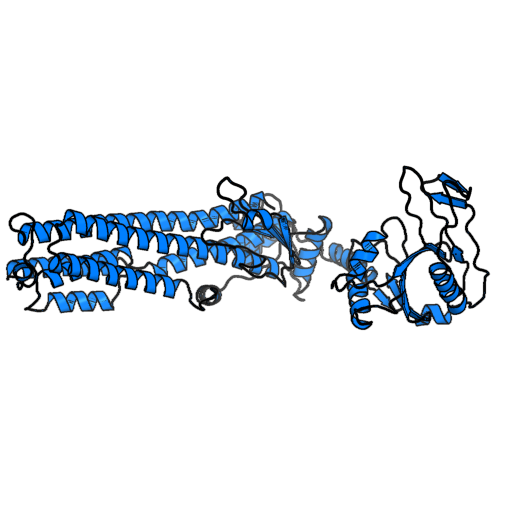9 N N . ILE A 1 76 ? -17.911 11.386 30.511 1.00 81.31 76 ILE A N 1
ATOM 640 C CA . ILE A 1 76 ? -17.746 12.703 29.879 1.00 81.31 76 ILE A CA 1
ATOM 641 C C . ILE A 1 76 ? -16.301 13.179 29.991 1.00 81.31 76 ILE A C 1
ATOM 643 O O . ILE A 1 76 ? -15.706 13.617 29.002 1.00 81.31 76 ILE A O 1
ATOM 647 N N . LYS A 1 77 ? -15.694 13.033 31.169 1.00 84.31 77 LYS A N 1
ATOM 648 C CA . LYS A 1 77 ? -14.293 13.391 31.396 1.00 84.31 77 LYS A CA 1
ATOM 649 C C . LYS A 1 77 ? -13.328 12.523 30.584 1.00 84.31 77 LYS A C 1
ATOM 651 O O . LYS A 1 77 ? -12.380 13.057 30.011 1.00 84.31 77 LYS A O 1
ATOM 656 N N . ALA A 1 78 ? -13.557 11.212 30.523 1.00 80.12 78 ALA A N 1
ATOM 657 C CA . ALA A 1 78 ? -12.730 10.284 29.754 1.00 80.12 78 ALA A CA 1
ATOM 658 C C . ALA A 1 78 ? -12.912 10.467 28.235 1.00 80.12 78 ALA A C 1
ATOM 660 O O . ALA A 1 78 ? -11.936 10.522 27.492 1.00 80.12 78 ALA A O 1
ATOM 661 N N . GLY A 1 79 ? -14.146 10.657 27.771 1.00 76.19 79 GLY A N 1
ATOM 662 C CA . GLY A 1 79 ? -14.491 10.834 26.361 1.00 76.19 79 GLY A CA 1
ATOM 663 C C . GLY A 1 79 ? -13.925 12.119 25.760 1.00 76.19 79 GLY A C 1
ATOM 664 O O . GLY A 1 79 ? -13.488 12.107 24.611 1.00 76.19 79 GLY A O 1
ATOM 665 N N . LYS A 1 80 ? -13.825 13.198 26.554 1.00 74.69 80 LYS A N 1
ATOM 666 C CA . LYS A 1 80 ? -13.107 14.427 26.165 1.00 74.69 80 LYS A CA 1
ATOM 667 C C . LYS A 1 80 ? -11.619 14.189 25.884 1.00 74.69 80 LYS A C 1
ATOM 669 O O . LYS A 1 80 ? -11.048 14.919 25.084 1.00 74.69 80 LYS A O 1
ATOM 674 N N . LYS A 1 81 ? -10.997 13.191 26.522 1.00 73.25 81 LYS A N 1
ATOM 675 C CA . LYS A 1 81 ? -9.588 12.830 26.290 1.00 73.25 81 LYS A CA 1
ATOM 676 C C . LYS A 1 81 ? -9.402 11.889 25.096 1.00 73.25 81 LYS A C 1
ATOM 678 O O . LYS A 1 81 ? -8.383 11.981 24.428 1.00 73.25 81 LYS A O 1
ATOM 683 N N . ASN A 1 82 ? -10.386 11.031 24.817 1.00 66.19 82 ASN A N 1
ATOM 684 C CA . ASN A 1 82 ? -10.285 9.945 23.832 1.00 66.19 82 ASN A CA 1
ATOM 685 C C . ASN A 1 82 ? -11.051 10.205 22.521 1.00 66.19 82 ASN A C 1
ATOM 687 O O . ASN A 1 82 ? -11.389 9.255 21.823 1.00 66.19 82 ASN A O 1
ATOM 691 N N . ALA A 1 83 ? -11.382 11.462 22.202 1.00 69.94 83 ALA A N 1
ATOM 692 C CA . ALA A 1 83 ? -12.140 11.821 20.995 1.00 69.94 83 ALA A CA 1
ATOM 693 C C . ALA A 1 83 ? -13.432 10.988 20.803 1.00 69.94 83 ALA A C 1
ATOM 695 O O . ALA A 1 83 ? -13.770 10.560 19.697 1.00 69.94 83 ALA A O 1
ATOM 696 N N . ALA A 1 84 ? -14.162 10.731 21.895 1.00 67.12 84 ALA A N 1
ATOM 697 C CA . ALA A 1 84 ? -15.457 10.055 21.829 1.00 67.12 84 ALA A CA 1
ATOM 698 C C . ALA A 1 84 ? -16.497 10.923 21.093 1.00 67.12 84 ALA A C 1
ATOM 700 O O . ALA A 1 84 ? -16.372 12.150 21.019 1.00 67.12 84 ALA A O 1
ATOM 701 N N . SER A 1 85 ? -17.552 10.297 20.559 1.00 72.31 85 SER A N 1
ATOM 702 C CA . SER A 1 85 ? -18.574 11.000 19.773 1.00 72.31 85 SER A CA 1
ATOM 703 C C . SER A 1 85 ? -19.234 12.123 20.580 1.00 72.31 85 SER A C 1
ATOM 705 O O . SER A 1 85 ? -19.949 11.860 21.546 1.00 72.31 85 SER A O 1
ATOM 707 N N . LYS A 1 86 ? -19.058 13.387 20.159 1.00 73.75 86 LYS A N 1
ATOM 708 C CA . LYS A 1 86 ? -19.675 14.563 20.812 1.00 73.75 86 LYS A CA 1
ATOM 709 C C . LYS A 1 86 ? -21.197 14.429 20.927 1.00 73.75 86 LYS A C 1
ATOM 711 O O . LYS A 1 86 ? -21.772 14.797 21.948 1.00 73.75 86 LYS A O 1
ATOM 716 N N . ASN A 1 87 ? -21.829 13.867 19.896 1.00 78.19 87 ASN A N 1
ATOM 717 C CA . ASN A 1 87 ? -23.269 13.617 19.879 1.00 78.19 87 ASN A CA 1
ATOM 718 C C . ASN A 1 87 ? -23.663 12.585 20.937 1.00 78.19 87 ASN A C 1
ATOM 720 O O . ASN A 1 87 ? -24.624 12.809 21.668 1.00 78.19 87 ASN A O 1
ATOM 724 N N . PHE A 1 88 ? -22.889 11.504 21.070 1.00 78.50 88 PHE A N 1
ATOM 725 C CA . PHE A 1 88 ? -23.134 10.513 22.110 1.00 78.50 88 PHE A CA 1
ATOM 726 C C . PHE A 1 88 ? -22.878 11.074 23.512 1.00 78.50 88 PHE A C 1
ATOM 728 O O . PHE A 1 88 ? -23.658 10.803 24.411 1.00 78.50 88 PHE A O 1
ATOM 735 N N . MET A 1 89 ? -21.856 11.912 23.717 1.00 80.38 89 MET A N 1
ATOM 736 C CA . MET A 1 89 ? -21.623 12.518 25.037 1.00 80.38 89 MET A CA 1
ATOM 737 C C . MET A 1 89 ? -22.803 13.391 25.480 1.00 80.38 89 MET A C 1
ATOM 739 O O . MET A 1 89 ? -23.184 13.363 26.647 1.00 80.38 89 MET A O 1
ATOM 743 N N . LYS A 1 90 ? -23.422 14.116 24.541 1.00 82.25 90 LYS A N 1
ATOM 744 C CA . LYS A 1 90 ? -24.643 14.890 24.797 1.00 82.25 90 LYS A CA 1
ATOM 745 C C . LYS A 1 90 ? -25.857 13.987 25.041 1.00 82.25 90 LYS A C 1
ATOM 747 O O . LYS A 1 90 ? -26.676 14.278 25.906 1.00 82.25 90 LYS A O 1
ATOM 752 N N . GLU A 1 91 ? -25.981 12.893 24.289 1.00 83.00 91 GLU A N 1
ATOM 753 C CA . GLU A 1 91 ? -27.004 11.862 24.515 1.00 83.00 91 GLU A CA 1
ATOM 754 C C . GLU A 1 91 ? -26.879 11.261 25.925 1.00 83.00 91 GLU A C 1
ATOM 756 O O . GLU A 1 91 ? -27.874 11.155 26.640 1.00 83.00 91 GLU A O 1
ATOM 761 N N . LEU A 1 92 ? -25.651 10.950 26.341 1.00 82.38 92 LEU A N 1
ATOM 762 C CA . LEU A 1 92 ? -25.290 10.394 27.639 1.00 82.38 92 LEU A CA 1
ATOM 763 C C . LEU A 1 92 ? -25.631 11.357 28.787 1.00 82.38 92 LEU A C 1
ATOM 765 O O . LEU A 1 92 ? -26.292 10.961 29.746 1.00 82.38 92 LEU A O 1
ATOM 769 N N . GLU A 1 93 ? -25.252 12.631 28.658 1.00 81.62 93 GLU A N 1
ATOM 770 C CA . GLU A 1 93 ? -25.588 13.690 29.617 1.00 81.62 93 GLU A CA 1
ATOM 771 C C . GLU A 1 93 ? -27.109 13.856 29.752 1.00 81.62 93 GLU A C 1
ATOM 773 O O . GLU A 1 93 ? -27.652 13.769 30.856 1.00 81.62 93 GLU A O 1
ATOM 778 N N . ASN A 1 94 ? -27.818 13.980 28.625 1.00 84.44 94 ASN A N 1
ATOM 779 C CA . ASN A 1 94 ? -29.274 14.123 28.603 1.00 84.44 94 ASN A CA 1
ATOM 780 C C . ASN A 1 94 ? -29.986 12.912 29.214 1.00 84.44 94 ASN A C 1
ATOM 782 O O . ASN A 1 94 ? -30.967 13.077 29.937 1.00 84.44 94 ASN A O 1
ATOM 786 N N . ALA A 1 95 ? -29.518 11.695 28.927 1.00 81.38 95 ALA A N 1
ATOM 787 C CA . ALA A 1 95 ? -30.098 10.476 29.472 1.00 81.38 95 ALA A CA 1
ATOM 788 C C . ALA A 1 95 ? -29.905 10.391 30.993 1.00 81.38 95 ALA A C 1
ATOM 790 O O . ALA A 1 95 ? -30.844 10.026 31.696 1.00 81.38 95 ALA A O 1
ATOM 791 N N . SER A 1 96 ? -28.743 10.808 31.505 1.00 78.19 96 SER A N 1
ATOM 792 C CA . SER A 1 96 ? -28.459 10.855 32.948 1.00 78.19 96 SER A CA 1
ATOM 793 C C . SER A 1 96 ? -29.249 11.930 33.702 1.00 78.19 96 SER A C 1
ATOM 795 O O . SER A 1 96 ? -29.495 11.811 34.904 1.00 78.19 96 SER A O 1
ATOM 797 N N . ALA A 1 97 ? -29.666 12.988 33.001 1.00 79.81 97 ALA A N 1
ATOM 798 C CA . ALA A 1 97 ? -30.469 14.063 33.566 1.00 79.81 97 ALA A CA 1
ATOM 799 C C . ALA A 1 97 ? -31.958 13.691 33.698 1.00 79.81 97 ALA A C 1
ATOM 801 O O . ALA A 1 97 ? -32.680 14.347 34.451 1.00 79.81 97 ALA A O 1
ATOM 802 N N . LYS A 1 98 ? -32.430 12.645 33.002 1.00 77.38 98 LYS A N 1
ATOM 803 C CA . LYS A 1 98 ? -33.823 12.182 33.096 1.00 77.38 98 LYS A CA 1
ATOM 804 C C . LYS A 1 98 ? -34.127 11.654 34.500 1.00 77.38 98 LYS A C 1
ATOM 806 O O . LYS A 1 98 ? -33.369 10.866 35.051 1.00 77.38 98 LYS A O 1
ATOM 811 N N . PHE A 1 99 ? -35.292 12.016 35.039 1.00 71.38 99 PHE A N 1
ATOM 812 C CA . PHE A 1 99 ? -35.795 11.483 36.316 1.00 71.38 99 PHE A CA 1
ATOM 813 C C . PHE A 1 99 ? -36.378 10.065 36.204 1.00 71.38 99 PHE A C 1
ATOM 815 O O . PHE A 1 99 ? -36.603 9.409 37.217 1.00 71.38 99 PHE A O 1
ATOM 822 N N . HIS A 1 100 ? -36.629 9.590 34.981 1.00 80.94 100 HIS A N 1
ATOM 823 C CA . HIS A 1 100 ? -37.239 8.290 34.712 1.00 80.94 100 HIS A CA 1
ATOM 824 C C . HIS A 1 100 ? -36.408 7.536 33.672 1.00 80.94 100 HIS A C 1
ATOM 826 O O . HIS A 1 100 ? -36.538 7.771 32.472 1.00 80.94 100 HIS A O 1
ATOM 832 N N . ILE A 1 101 ? -35.541 6.650 34.152 1.00 87.31 101 ILE A N 1
ATOM 833 C CA . ILE A 1 101 ? -34.776 5.697 33.347 1.00 87.31 101 ILE A CA 1
ATOM 834 C C . ILE A 1 101 ? -34.898 4.327 34.008 1.00 87.31 101 ILE A C 1
ATOM 836 O O . ILE A 1 101 ? -34.834 4.227 35.239 1.00 87.31 101 ILE A O 1
ATOM 840 N N . ASN A 1 102 ? -35.131 3.283 33.215 1.00 89.38 102 ASN A N 1
ATOM 841 C CA . ASN A 1 102 ? -35.179 1.929 33.759 1.00 89.38 102 ASN A CA 1
ATOM 842 C C . ASN A 1 102 ? -33.783 1.297 33.853 1.00 89.38 102 ASN A C 1
ATOM 844 O O . ASN A 1 102 ? -32.824 1.738 33.216 1.00 89.38 102 ASN A O 1
ATOM 848 N N . ARG A 1 103 ? -33.663 0.248 34.668 1.00 88.69 103 ARG A N 1
ATOM 849 C CA . ARG A 1 103 ? -32.392 -0.445 34.916 1.00 88.69 103 ARG A CA 1
ATOM 850 C C . ARG A 1 103 ? -31.739 -1.007 33.654 1.00 88.69 103 ARG A C 1
ATOM 852 O O . ARG A 1 103 ? -30.513 -0.972 33.559 1.00 88.69 103 ARG A O 1
ATOM 859 N N . LEU A 1 104 ? -32.510 -1.534 32.701 1.00 89.81 104 LEU A N 1
ATOM 860 C CA . LEU A 1 104 ? -31.964 -2.034 31.433 1.00 89.81 104 LEU A CA 1
ATOM 861 C C . LEU A 1 104 ? -31.431 -0.893 30.553 1.00 89.81 104 LEU A C 1
ATOM 863 O O . LEU A 1 104 ? -30.354 -1.015 29.977 1.00 89.81 104 LEU A O 1
ATOM 867 N N . GLU A 1 105 ? -32.158 0.219 30.459 1.00 90.00 105 GLU A N 1
ATOM 868 C CA . GLU A 1 105 ? -31.729 1.420 29.733 1.00 90.00 105 GLU A CA 1
ATOM 869 C C . GLU A 1 105 ? -30.447 2.005 30.324 1.00 90.00 105 GLU A C 1
ATOM 871 O O . GLU A 1 105 ? -29.534 2.347 29.575 1.00 90.00 105 GLU A O 1
ATOM 876 N N . ALA A 1 106 ? -30.343 2.058 31.654 1.00 90.81 106 ALA A N 1
ATOM 877 C CA . ALA A 1 106 ? -29.131 2.494 32.338 1.00 90.81 106 ALA A CA 1
ATOM 878 C C . ALA A 1 106 ? -27.937 1.578 32.016 1.00 90.81 106 ALA A C 1
ATOM 880 O O . ALA A 1 106 ? -26.877 2.071 31.634 1.00 90.81 106 ALA A O 1
ATOM 881 N N . LEU A 1 107 ? -28.119 0.251 32.066 1.00 91.62 107 LEU A N 1
ATOM 882 C CA . LEU A 1 107 ? -27.071 -0.707 31.692 1.00 91.62 107 LEU A CA 1
ATOM 883 C C . LEU A 1 107 ? -26.629 -0.528 30.234 1.00 91.62 107 LEU A C 1
ATOM 885 O O . LEU A 1 107 ? -25.434 -0.457 29.955 1.00 91.62 107 LEU A O 1
ATOM 889 N N . LYS A 1 108 ? -27.582 -0.432 29.300 1.00 92.81 108 LYS A N 1
ATOM 890 C CA . LYS A 1 108 ? -27.300 -0.203 27.874 1.00 92.81 108 LYS A CA 1
ATOM 891 C C . LYS A 1 108 ? -26.498 1.077 27.659 1.00 92.81 108 LYS A C 1
ATOM 893 O O . LYS A 1 108 ? -25.558 1.087 26.866 1.00 92.81 108 LYS A O 1
ATOM 898 N N . LEU A 1 109 ? -26.844 2.137 28.386 1.00 91.38 109 LEU A N 1
ATOM 899 C CA . LEU A 1 109 ? -26.165 3.423 28.319 1.00 91.38 109 LEU A CA 1
ATOM 900 C C . LEU A 1 109 ? -24.709 3.326 28.802 1.00 91.38 109 LEU A C 1
ATOM 902 O O . LEU A 1 109 ? -23.801 3.784 28.107 1.00 91.38 109 LEU A O 1
ATOM 906 N N . GLU A 1 110 ? -24.472 2.682 29.947 1.00 90.94 110 GLU A N 1
ATOM 907 C CA . GLU A 1 110 ? -23.123 2.480 30.491 1.00 90.94 110 GLU A CA 1
ATOM 908 C C . GLU A 1 110 ? -22.265 1.568 29.602 1.00 90.94 110 GLU A C 1
ATOM 910 O O . GLU A 1 110 ? -21.093 1.860 29.359 1.00 90.94 110 GLU A O 1
ATOM 915 N N . VAL A 1 111 ? -22.846 0.493 29.063 1.00 93.56 111 VAL A N 1
ATOM 916 C CA . VAL A 1 111 ? -22.166 -0.410 28.122 1.00 93.56 111 VAL A CA 1
ATOM 917 C C . VAL A 1 111 ? -21.804 0.319 26.829 1.00 93.56 111 VAL A C 1
ATOM 919 O O . VAL A 1 111 ? -20.670 0.217 26.359 1.00 93.56 111 VAL A O 1
ATOM 922 N N . ARG A 1 112 ? -22.721 1.117 26.270 1.00 92.12 112 ARG A N 1
ATOM 923 C CA . ARG A 1 112 ? -22.433 1.929 25.082 1.00 92.12 112 ARG A CA 1
ATOM 924 C C . ARG A 1 112 ? -21.328 2.951 25.348 1.00 92.12 112 ARG A C 1
ATOM 926 O O . ARG A 1 112 ? -20.477 3.137 24.483 1.00 92.12 112 ARG A O 1
ATOM 933 N N . ALA A 1 113 ? -21.274 3.543 26.542 1.00 90.44 113 ALA A N 1
ATOM 934 C CA . ALA A 1 113 ? -20.183 4.439 26.919 1.00 90.44 113 ALA A CA 1
ATOM 935 C C . ALA A 1 113 ? -18.811 3.742 26.910 1.00 90.44 113 ALA A C 1
ATOM 937 O O . ALA A 1 113 ? -17.841 4.329 26.430 1.00 90.44 113 ALA A O 1
ATOM 938 N N . GLN A 1 114 ? -18.722 2.478 27.340 1.00 92.25 114 GLN A N 1
ATOM 939 C CA . GLN A 1 114 ? -17.479 1.697 27.235 1.00 92.25 114 GLN A CA 1
ATOM 940 C C . GLN A 1 114 ? -17.049 1.471 25.784 1.00 92.25 114 GLN A C 1
ATOM 942 O O . GLN A 1 114 ? -15.869 1.609 25.458 1.00 92.25 114 GLN A O 1
ATOM 947 N N . ILE A 1 115 ? -17.996 1.148 24.901 1.00 92.44 115 ILE A N 1
ATOM 948 C CA . ILE A 1 115 ? -17.720 0.946 23.471 1.00 92.44 115 ILE A CA 1
ATOM 949 C C . ILE A 1 115 ? -17.230 2.251 22.834 1.00 92.44 115 ILE A C 1
ATOM 951 O O . ILE A 1 115 ? -16.264 2.258 22.073 1.00 92.44 115 ILE A O 1
ATOM 955 N N . GLU A 1 116 ? -17.876 3.369 23.157 1.00 89.44 116 GLU A N 1
ATOM 956 C CA . GLU A 1 116 ? -17.527 4.699 22.651 1.00 89.44 116 GLU A CA 1
ATOM 957 C C . GLU A 1 116 ? -16.144 5.157 23.121 1.00 89.44 116 GLU A C 1
ATOM 959 O O . GLU A 1 116 ? -15.414 5.767 22.345 1.00 89.44 116 GLU A O 1
ATOM 964 N N . LEU A 1 117 ? -15.739 4.811 24.345 1.00 88.88 117 LEU A N 1
ATOM 965 C CA . LEU A 1 117 ? -14.380 5.061 24.829 1.00 88.88 117 LEU A CA 1
ATOM 966 C C . LEU A 1 117 ? -13.331 4.199 24.122 1.00 88.88 117 LEU A C 1
ATOM 968 O O . LEU A 1 117 ? -12.250 4.697 23.814 1.00 88.88 117 LEU A O 1
ATOM 972 N N . ALA A 1 118 ? -13.637 2.927 23.863 1.00 90.44 118 ALA A N 1
ATOM 973 C CA . ALA A 1 118 ? -12.712 2.001 23.212 1.00 90.44 118 ALA A CA 1
ATOM 974 C C . ALA A 1 118 ? -12.536 2.286 21.712 1.00 90.44 118 ALA A C 1
ATOM 976 O O . ALA A 1 118 ? -11.464 2.058 21.156 1.00 90.44 118 ALA A O 1
ATOM 977 N N . THR A 1 119 ? -13.588 2.795 21.068 1.00 89.31 119 THR A N 1
ATOM 978 C CA . THR A 1 119 ? -13.627 3.128 19.632 1.00 89.31 119 THR A CA 1
ATOM 979 C C . THR A 1 119 ? -13.486 4.628 19.355 1.00 89.31 119 THR A C 1
ATOM 981 O O . THR A 1 119 ? -13.583 5.058 18.204 1.00 89.31 119 THR A O 1
ATOM 984 N N . GLY A 1 120 ? -13.281 5.442 20.393 1.00 86.81 120 GLY A N 1
ATOM 985 C CA . GLY A 1 120 ? -13.024 6.876 20.270 1.00 86.81 120 GLY A CA 1
ATOM 986 C C . GLY A 1 120 ? -11.703 7.136 19.547 1.00 86.81 120 GLY A C 1
ATOM 987 O O . GLY A 1 120 ? -10.721 6.428 19.778 1.00 86.81 120 GLY A O 1
ATOM 988 N N . GLY A 1 121 ? -11.705 8.102 18.625 1.00 85.38 121 GLY A N 1
ATOM 989 C CA . GLY A 1 121 ? -10.541 8.424 17.789 1.00 85.38 121 GLY A CA 1
ATOM 990 C C . GLY A 1 121 ? -10.133 7.341 16.783 1.00 85.38 121 GLY A C 1
ATOM 991 O O . GLY A 1 121 ? -9.134 7.515 16.103 1.00 85.38 121 GLY A O 1
ATOM 992 N N . LEU A 1 122 ? -10.891 6.241 16.650 1.00 88.19 122 LEU A N 1
ATOM 993 C CA . LEU A 1 122 ? -10.529 5.110 15.784 1.00 88.19 122 LEU A CA 1
ATOM 994 C C . LEU A 1 122 ? -10.245 5.543 14.340 1.00 88.19 122 LEU A C 1
ATOM 996 O O . LEU A 1 122 ? -9.256 5.111 13.765 1.00 88.19 122 LEU A O 1
ATOM 1000 N N . VAL A 1 123 ? -11.105 6.388 13.768 1.00 88.00 123 VAL A N 1
ATOM 1001 C CA . VAL A 1 123 ? -10.939 6.883 12.394 1.00 88.00 123 VAL A CA 1
ATOM 1002 C C . VAL A 1 123 ? -9.700 7.764 12.290 1.00 88.00 123 VAL A C 1
ATOM 1004 O O . VAL A 1 123 ? -8.817 7.444 11.508 1.00 88.00 123 VAL A O 1
ATOM 1007 N N . ASP A 1 124 ? -9.582 8.780 13.145 1.00 88.56 124 ASP A N 1
ATOM 1008 C CA . ASP A 1 124 ? -8.440 9.702 13.147 1.00 88.56 124 ASP A CA 1
ATOM 1009 C C . ASP A 1 124 ? -7.097 8.979 13.346 1.00 88.56 124 ASP A C 1
ATOM 1011 O O . ASP A 1 124 ? -6.078 9.373 12.781 1.00 88.56 124 ASP A O 1
ATOM 1015 N N . ASP A 1 125 ? -7.068 7.930 14.171 1.00 90.44 125 ASP A N 1
ATOM 1016 C CA . ASP A 1 125 ? -5.860 7.145 14.406 1.00 90.44 125 ASP A CA 1
ATOM 1017 C C . ASP A 1 125 ? -5.489 6.300 13.175 1.00 90.44 125 ASP A C 1
ATOM 1019 O O . ASP A 1 125 ? -4.317 6.253 12.804 1.00 90.44 125 ASP A O 1
ATOM 1023 N N . VAL A 1 126 ? -6.465 5.669 12.507 1.00 91.62 126 VAL A N 1
ATOM 1024 C CA . VAL A 1 126 ? -6.211 4.917 11.264 1.00 91.62 126 VAL A CA 1
ATOM 1025 C C . VAL A 1 126 ? -5.821 5.858 10.124 1.00 91.62 126 VAL A C 1
ATOM 1027 O O . VAL A 1 126 ? -4.876 5.549 9.402 1.00 91.62 126 VAL A O 1
ATOM 1030 N N . ASP A 1 127 ? -6.465 7.023 10.003 1.00 91.50 127 ASP A N 1
ATOM 1031 C CA . ASP A 1 127 ? -6.102 8.070 9.039 1.00 91.50 127 ASP A CA 1
ATOM 1032 C C . ASP A 1 127 ? -4.621 8.463 9.189 1.00 91.50 127 ASP A C 1
ATOM 1034 O O . ASP A 1 127 ? -3.906 8.593 8.191 1.00 91.50 127 ASP A O 1
ATOM 1038 N N . LYS A 1 128 ? -4.132 8.616 10.430 1.00 92.38 128 LYS A N 1
ATOM 1039 C CA . LYS A 1 128 ? -2.714 8.905 10.713 1.00 92.38 128 LYS A CA 1
ATOM 1040 C C . LYS A 1 128 ? -1.803 7.750 10.320 1.00 92.38 128 LYS A C 1
ATOM 1042 O O . LYS A 1 128 ? -0.837 7.986 9.604 1.00 92.38 128 LYS A O 1
ATOM 1047 N N . VAL A 1 129 ? -2.123 6.519 10.735 1.00 93.81 129 VAL A N 1
ATOM 1048 C CA . VAL A 1 129 ? -1.324 5.327 10.391 1.00 93.81 129 VAL A CA 1
ATOM 1049 C C . VAL A 1 129 ? -1.185 5.201 8.877 1.00 93.81 129 VAL A C 1
ATOM 1051 O O . VAL A 1 129 ? -0.0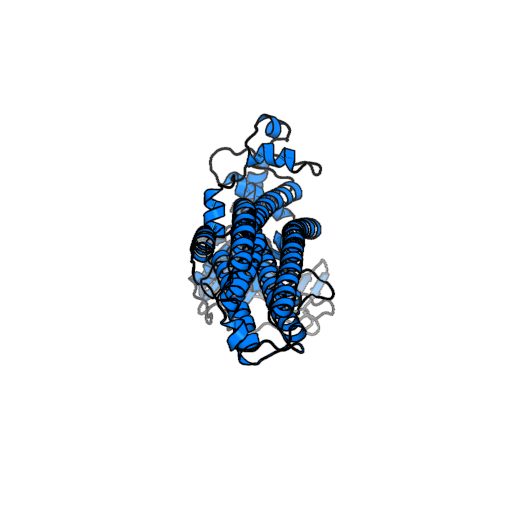78 5.051 8.370 1.00 93.81 129 VAL A O 1
ATOM 1054 N N . VAL A 1 130 ? -2.290 5.324 8.146 1.00 93.69 130 VAL A N 1
ATOM 1055 C CA . VAL A 1 130 ? -2.304 5.262 6.683 1.00 93.69 130 VAL A CA 1
ATOM 1056 C C . VAL A 1 130 ? -1.521 6.423 6.061 1.00 93.69 130 VAL A C 1
ATOM 1058 O O . VAL A 1 130 ? -0.745 6.209 5.130 1.00 93.69 130 VAL A O 1
ATOM 1061 N N . SER A 1 131 ? -1.675 7.642 6.586 1.00 94.50 131 SER A N 1
ATOM 1062 C CA . SER A 1 131 ? -0.908 8.811 6.135 1.00 94.50 131 SER A CA 1
ATOM 1063 C C . SER A 1 131 ? 0.595 8.607 6.300 1.00 94.50 131 SER A C 1
ATOM 1065 O O . SER A 1 131 ? 1.364 8.940 5.398 1.00 94.50 131 SER A O 1
ATOM 1067 N N . ASP A 1 132 ? 1.016 8.057 7.435 1.00 95.31 132 ASP A N 1
ATOM 1068 C CA . ASP A 1 132 ? 2.420 7.793 7.730 1.00 95.31 132 ASP A CA 1
ATOM 1069 C C . ASP A 1 132 ? 2.957 6.642 6.879 1.00 95.31 132 ASP A C 1
ATOM 1071 O O . ASP A 1 132 ? 4.052 6.760 6.330 1.00 95.31 132 ASP A O 1
ATOM 1075 N N . VAL A 1 133 ? 2.176 5.572 6.685 1.00 96.44 133 VAL A N 1
ATOM 1076 C CA . VAL A 1 133 ? 2.495 4.480 5.750 1.00 96.44 133 VAL A CA 1
ATOM 1077 C C . VAL A 1 133 ? 2.733 5.032 4.349 1.00 96.44 133 VAL A C 1
ATOM 1079 O O . VAL A 1 133 ? 3.780 4.754 3.766 1.00 96.44 133 VAL A O 1
ATOM 1082 N N . TYR A 1 134 ? 1.812 5.847 3.830 1.00 96.62 134 TYR A N 1
ATOM 1083 C CA . TYR A 1 134 ? 1.926 6.424 2.495 1.00 96.62 134 TYR A CA 1
ATOM 1084 C C . TYR A 1 134 ? 3.174 7.310 2.373 1.00 96.62 134 TYR A C 1
ATOM 1086 O O . TYR A 1 134 ? 4.017 7.083 1.505 1.00 96.62 134 TYR A O 1
ATOM 1094 N N . LYS A 1 135 ? 3.343 8.285 3.280 1.00 96.19 135 LYS A N 1
ATOM 1095 C CA . LYS A 1 135 ? 4.488 9.217 3.276 1.00 96.19 135 LYS A CA 1
ATOM 1096 C C . LYS A 1 135 ? 5.819 8.481 3.371 1.00 96.19 135 LYS A C 1
ATOM 1098 O O . LYS A 1 135 ? 6.736 8.767 2.603 1.00 96.19 135 LYS A O 1
ATOM 1103 N N . ASN A 1 136 ? 5.933 7.561 4.326 1.00 96.31 136 ASN A N 1
ATOM 1104 C CA . ASN A 1 136 ? 7.170 6.833 4.567 1.00 96.31 136 ASN A CA 1
ATOM 1105 C C . ASN A 1 136 ? 7.496 5.926 3.386 1.00 96.31 136 ASN A C 1
ATOM 1107 O O . ASN A 1 136 ? 8.631 5.948 2.926 1.00 96.31 136 ASN A O 1
ATOM 1111 N N . THR A 1 137 ? 6.513 5.188 2.863 1.00 97.75 137 THR A N 1
ATOM 1112 C CA . THR A 1 137 ? 6.717 4.299 1.711 1.00 97.75 137 THR A CA 1
ATOM 1113 C C . THR A 1 137 ? 7.122 5.092 0.474 1.00 97.75 137 THR A C 1
ATOM 1115 O O . THR A 1 137 ? 8.092 4.718 -0.178 1.00 97.75 137 THR A O 1
ATOM 1118 N N . PHE A 1 138 ? 6.458 6.217 0.187 1.00 97.50 138 PHE A N 1
ATOM 1119 C CA . PHE A 1 138 ? 6.770 7.064 -0.965 1.00 97.50 138 PHE A CA 1
ATOM 1120 C C . PHE A 1 138 ? 8.221 7.556 -0.915 1.00 97.50 138 PHE A C 1
ATOM 1122 O O . PHE A 1 138 ? 9.023 7.226 -1.786 1.00 97.50 138 PHE A O 1
ATOM 1129 N N . TYR A 1 139 ? 8.605 8.270 0.149 1.00 97.81 139 TYR A N 1
ATOM 1130 C CA . TYR A 1 139 ? 9.955 8.829 0.243 1.00 97.81 139 TYR A CA 1
ATOM 1131 C C . TYR A 1 139 ? 11.041 7.765 0.411 1.00 97.81 139 TYR A C 1
ATOM 1133 O O . TYR A 1 139 ? 12.143 7.943 -0.101 1.00 97.81 139 TYR A O 1
ATOM 1141 N N . LYS A 1 140 ? 10.765 6.657 1.111 1.00 97.75 140 LYS A N 1
ATOM 1142 C CA . LYS A 1 140 ? 11.731 5.557 1.222 1.00 97.75 140 LYS A CA 1
ATOM 1143 C C . LYS A 1 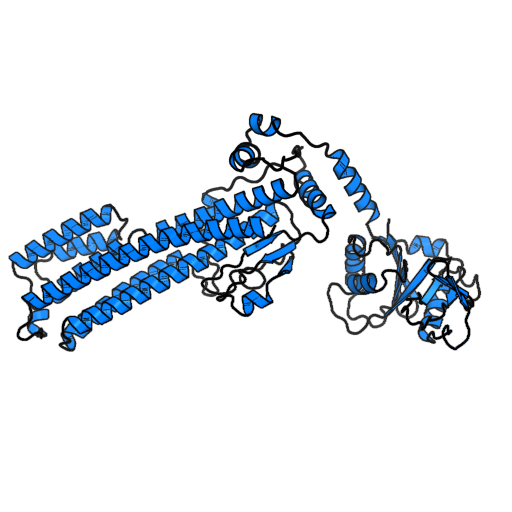140 ? 11.923 4.840 -0.105 1.00 97.75 140 LYS A C 1
ATOM 1145 O O . LYS A 1 140 ? 13.056 4.507 -0.417 1.00 97.75 140 LYS A O 1
ATOM 1150 N N . SER A 1 141 ? 10.871 4.659 -0.898 1.00 97.88 141 SER A N 1
ATOM 1151 C CA . SER A 1 141 ? 10.990 4.079 -2.239 1.00 97.88 141 SER A CA 1
ATOM 1152 C C . SER A 1 141 ? 11.828 4.979 -3.145 1.00 97.88 141 SER A C 1
ATOM 1154 O O . SER A 1 141 ? 12.769 4.491 -3.769 1.00 97.88 141 SER A O 1
ATOM 1156 N N . LEU A 1 142 ? 11.576 6.296 -3.132 1.00 97.12 142 LEU A N 1
ATOM 1157 C CA . LEU A 1 142 ? 12.388 7.274 -3.864 1.00 97.12 142 LEU A CA 1
ATOM 1158 C C . LEU A 1 142 ? 13.864 7.216 -3.460 1.00 97.12 142 LEU A C 1
ATOM 1160 O O . LEU A 1 142 ? 14.734 7.075 -4.316 1.00 97.12 142 LEU A O 1
ATOM 1164 N N . PHE A 1 143 ? 14.128 7.261 -2.153 1.00 97.31 143 PHE A N 1
ATOM 1165 C CA . PHE A 1 143 ? 15.471 7.163 -1.592 1.00 97.31 143 PHE A CA 1
ATOM 1166 C C . PHE A 1 143 ? 16.175 5.867 -1.993 1.00 97.31 143 PHE A C 1
ATOM 1168 O O . PHE A 1 143 ? 17.301 5.905 -2.478 1.00 97.31 143 PHE A O 1
ATOM 1175 N N . GLU A 1 144 ? 15.530 4.715 -1.796 1.00 96.31 144 GLU A N 1
ATOM 1176 C CA . GLU A 1 144 ? 16.140 3.422 -2.095 1.00 96.31 144 GLU A CA 1
ATOM 1177 C C . GLU A 1 144 ? 16.422 3.263 -3.586 1.00 96.31 144 GLU A C 1
ATOM 1179 O O . GLU A 1 144 ? 17.442 2.664 -3.934 1.00 96.31 144 GLU A O 1
ATOM 1184 N N . ILE A 1 145 ? 15.553 3.798 -4.456 1.00 94.56 145 ILE A N 1
ATOM 1185 C CA . ILE A 1 145 ? 15.770 3.783 -5.904 1.00 94.56 145 ILE A CA 1
ATOM 1186 C C . ILE A 1 145 ? 16.940 4.694 -6.279 1.00 94.56 145 ILE A C 1
ATOM 1188 O O . ILE A 1 145 ? 17.912 4.205 -6.845 1.00 94.56 145 ILE A O 1
ATOM 1192 N N . GLN A 1 146 ? 16.901 5.976 -5.908 1.00 93.12 146 GLN A N 1
ATOM 1193 C CA . GLN A 1 146 ? 17.970 6.928 -6.224 1.00 93.12 146 GLN A CA 1
ATOM 1194 C C . GLN A 1 146 ? 19.331 6.466 -5.681 1.00 93.12 146 GLN A C 1
ATOM 1196 O O . GLN A 1 146 ? 20.302 6.378 -6.431 1.00 93.12 146 GLN A O 1
ATOM 1201 N N . ARG A 1 147 ? 19.393 6.049 -4.407 1.00 92.75 147 ARG A N 1
ATOM 1202 C CA . ARG A 1 147 ? 20.606 5.476 -3.801 1.00 92.75 147 ARG A CA 1
ATOM 1203 C C . ARG A 1 147 ? 21.048 4.196 -4.499 1.00 92.75 147 ARG A C 1
ATOM 1205 O O . ARG A 1 147 ? 22.233 3.974 -4.691 1.00 92.75 147 ARG A O 1
ATOM 1212 N N . GLY A 1 148 ? 20.106 3.321 -4.843 1.00 89.81 148 GLY A N 1
ATOM 1213 C CA . GLY A 1 148 ? 20.426 2.040 -5.457 1.00 89.81 148 GLY A CA 1
ATOM 1214 C C . GLY A 1 148 ? 20.958 2.143 -6.881 1.00 89.81 148 GLY A C 1
ATOM 1215 O O . GLY A 1 148 ? 21.701 1.256 -7.281 1.00 89.81 148 GLY A O 1
ATOM 1216 N N . VAL A 1 149 ? 20.583 3.199 -7.602 1.00 87.50 149 VAL A N 1
ATOM 1217 C CA . VAL A 1 149 ? 21.088 3.531 -8.942 1.00 87.50 149 VAL A CA 1
ATOM 1218 C C . VAL A 1 149 ? 22.355 4.401 -8.875 1.00 87.50 149 VAL A C 1
ATOM 1220 O O . VAL A 1 149 ? 23.128 4.432 -9.831 1.00 87.50 149 VAL A O 1
ATOM 1223 N N . GLY A 1 150 ? 22.584 5.084 -7.747 1.00 88.25 150 GLY A N 1
ATOM 1224 C CA . GLY A 1 150 ? 23.700 6.015 -7.541 1.00 88.25 150 GLY A CA 1
ATOM 1225 C C . GLY A 1 150 ? 23.425 7.428 -8.065 1.00 88.25 150 GLY A C 1
ATOM 1226 O O . GLY A 1 150 ? 24.355 8.209 -8.245 1.00 88.25 150 GLY A O 1
ATOM 1227 N N . ILE A 1 151 ? 22.157 7.764 -8.328 1.00 87.69 151 ILE A N 1
ATOM 1228 C CA . ILE A 1 151 ? 21.747 9.019 -8.968 1.00 87.69 151 ILE A CA 1
ATOM 1229 C C . ILE A 1 151 ? 20.689 9.727 -8.122 1.00 87.69 151 ILE A C 1
ATOM 1231 O O . ILE A 1 151 ? 19.618 9.176 -7.873 1.00 87.69 151 ILE A O 1
ATOM 1235 N N . GLY A 1 152 ? 20.969 10.971 -7.737 1.00 89.06 152 GLY A N 1
ATOM 1236 C CA . GLY A 1 152 ? 20.095 11.843 -6.956 1.00 89.06 152 GLY A CA 1
ATOM 1237 C C . GLY A 1 152 ? 19.650 13.068 -7.742 1.00 89.06 152 GLY A C 1
ATOM 1238 O O . GLY A 1 152 ? 20.421 13.660 -8.494 1.00 89.06 152 GLY A O 1
ATOM 1239 N N . PHE A 1 153 ? 18.390 13.449 -7.566 1.00 88.75 153 PHE A N 1
ATOM 1240 C CA . PHE A 1 153 ? 17.811 14.674 -8.112 1.00 88.75 153 PHE A CA 1
ATOM 1241 C C . PHE A 1 153 ? 16.566 15.058 -7.315 1.00 88.75 153 PHE A C 1
ATOM 1243 O O . PHE A 1 153 ? 15.991 14.222 -6.611 1.00 88.75 153 PHE A O 1
ATOM 1250 N N . ASP A 1 154 ? 16.142 16.312 -7.454 1.00 90.75 154 ASP A N 1
ATOM 1251 C CA . ASP A 1 154 ? 14.998 16.848 -6.720 1.00 90.75 154 ASP A CA 1
ATOM 1252 C C . ASP A 1 154 ? 13.692 16.135 -7.068 1.00 90.75 154 ASP A C 1
ATOM 1254 O O . ASP A 1 154 ? 13.306 16.032 -8.238 1.00 90.75 154 ASP A O 1
ATOM 1258 N N . VAL A 1 155 ? 12.987 15.711 -6.022 1.00 91.38 155 VAL A N 1
ATOM 1259 C CA . VAL A 1 155 ? 11.690 15.034 -6.094 1.00 91.38 155 VAL A CA 1
ATOM 1260 C C . VAL A 1 155 ? 10.603 15.870 -5.430 1.00 91.38 155 VAL A C 1
ATOM 1262 O O . VAL A 1 155 ? 10.853 16.723 -4.576 1.00 91.38 155 VAL A O 1
ATOM 1265 N N . SER A 1 156 ? 9.361 15.609 -5.812 1.00 89.44 156 SER A N 1
ATOM 1266 C CA . SER A 1 156 ? 8.205 16.354 -5.335 1.00 89.44 156 SER A CA 1
ATOM 1267 C C . SER A 1 156 ? 8.001 16.199 -3.827 1.00 89.44 156 SER A C 1
ATOM 1269 O O . SER A 1 156 ? 7.919 15.094 -3.280 1.00 89.44 156 SER A O 1
ATOM 1271 N N . LYS A 1 157 ? 7.832 17.333 -3.144 1.00 91.75 157 LYS A N 1
ATOM 1272 C CA . LYS A 1 157 ? 7.394 17.361 -1.750 1.00 91.75 157 LYS A CA 1
ATOM 1273 C C . LYS A 1 157 ? 5.898 17.068 -1.678 1.00 91.75 157 LYS A C 1
ATOM 1275 O O . LYS A 1 157 ? 5.084 17.787 -2.252 1.00 91.75 157 LYS A O 1
ATOM 1280 N N . LEU A 1 158 ? 5.532 16.036 -0.926 1.00 91.31 158 LEU A N 1
ATOM 1281 C CA . LEU A 1 158 ? 4.138 15.697 -0.667 1.00 91.31 158 LEU A CA 1
ATOM 1282 C C . LEU A 1 158 ? 3.428 16.813 0.108 1.00 91.31 158 LEU A C 1
ATOM 1284 O O . LEU A 1 158 ? 3.835 17.182 1.214 1.00 91.31 158 LEU A O 1
ATOM 1288 N N . ASP A 1 159 ? 2.317 17.273 -0.456 1.00 88.31 159 ASP A N 1
ATOM 1289 C CA . ASP A 1 159 ? 1.359 18.146 0.208 1.00 88.31 159 ASP A CA 1
ATOM 1290 C C . ASP A 1 159 ? 0.438 17.333 1.138 1.00 88.31 159 ASP A C 1
ATOM 1292 O O . ASP A 1 159 ? -0.022 16.238 0.805 1.00 88.31 159 ASP A O 1
ATOM 1296 N N . THR A 1 160 ? 0.162 17.866 2.328 1.00 86.81 160 THR A N 1
ATOM 1297 C CA . THR A 1 160 ? -0.699 17.182 3.303 1.00 86.81 160 THR A CA 1
ATOM 1298 C C . THR A 1 160 ? -2.141 17.114 2.809 1.00 86.81 160 THR A C 1
ATOM 1300 O O . THR A 1 160 ? -2.784 16.079 2.992 1.00 86.81 160 THR A O 1
ATOM 1303 N N . ASP A 1 161 ? -2.626 18.146 2.114 1.00 88.56 161 ASP A N 1
ATOM 1304 C CA . ASP A 1 161 ? -3.985 18.145 1.564 1.00 88.56 161 ASP A CA 1
ATOM 1305 C C . ASP A 1 161 ? -4.123 17.128 0.427 1.00 88.56 161 ASP A C 1
ATOM 1307 O O . ASP A 1 161 ? -5.148 16.451 0.309 1.00 88.56 161 ASP A O 1
ATOM 1311 N N . TYR A 1 162 ? -3.078 16.964 -0.387 1.00 86.94 162 TYR A N 1
ATOM 1312 C CA . TYR A 1 162 ? -3.013 15.909 -1.399 1.00 86.94 162 TYR A CA 1
ATOM 1313 C C . TYR A 1 162 ? -3.128 14.508 -0.782 1.00 86.94 162 TYR A C 1
ATOM 1315 O O . TYR A 1 162 ? -3.933 13.696 -1.240 1.00 86.94 162 TYR A O 1
ATOM 1323 N N . ILE A 1 163 ? -2.398 14.241 0.304 1.00 89.44 163 ILE A N 1
ATOM 1324 C CA . ILE A 1 163 ? -2.462 12.951 1.006 1.00 89.44 163 ILE A CA 1
ATOM 1325 C C . ILE A 1 163 ? -3.869 12.700 1.556 1.00 89.44 163 ILE A C 1
ATOM 1327 O O . ILE A 1 163 ? -4.414 11.613 1.378 1.00 89.44 163 ILE A O 1
ATOM 1331 N N . GLN A 1 164 ? -4.503 13.709 2.156 1.00 87.75 164 GLN A N 1
ATOM 1332 C CA . GLN A 1 164 ? -5.876 13.579 2.654 1.00 87.75 164 GLN A CA 1
ATOM 1333 C C . GLN A 1 164 ? -6.881 13.294 1.527 1.00 87.75 164 GLN A C 1
ATOM 1335 O O . GLN A 1 164 ? -7.793 12.478 1.688 1.00 87.75 164 GLN A O 1
ATOM 1340 N N . LYS A 1 165 ? -6.699 13.901 0.347 1.00 88.75 165 LYS A N 1
ATOM 1341 C CA . LYS A 1 165 ? -7.516 13.602 -0.843 1.00 88.75 165 LYS A CA 1
ATOM 1342 C C . LYS A 1 165 ? -7.334 12.164 -1.328 1.00 88.75 165 LYS A C 1
ATOM 1344 O O . LYS A 1 165 ? -8.318 11.527 -1.689 1.00 88.75 165 LYS A O 1
ATOM 1349 N N . ILE A 1 166 ? -6.106 11.644 -1.319 1.00 88.31 166 ILE A N 1
ATOM 1350 C CA . ILE A 1 166 ? -5.833 10.245 -1.677 1.00 88.31 166 ILE A CA 1
ATOM 1351 C C . ILE A 1 166 ? -6.518 9.289 -0.699 1.00 88.31 166 ILE A C 1
ATOM 1353 O O . ILE A 1 166 ? -7.221 8.377 -1.121 1.00 88.31 166 ILE A O 1
ATOM 1357 N N . ILE A 1 167 ? -6.332 9.513 0.601 1.00 86.81 167 ILE A N 1
ATOM 1358 C CA . ILE A 1 167 ? -6.801 8.617 1.666 1.00 86.81 167 ILE A CA 1
ATOM 1359 C C . ILE A 1 167 ? -8.330 8.585 1.749 1.00 86.81 167 ILE A C 1
ATOM 1361 O O . ILE A 1 167 ? -8.927 7.540 1.996 1.00 86.81 167 ILE A O 1
ATOM 1365 N N . SER A 1 168 ? -8.984 9.719 1.497 1.00 86.50 168 SER A N 1
ATOM 1366 C CA . SER A 1 168 ? -10.447 9.807 1.488 1.00 86.50 168 SER A CA 1
ATOM 1367 C C . SER A 1 168 ? -11.098 9.194 0.243 1.00 86.50 168 SER A C 1
ATOM 1369 O O . SER A 1 168 ? -12.301 8.901 0.282 1.00 86.50 168 SER A O 1
ATOM 1371 N N . LYS A 1 169 ? -10.336 8.971 -0.840 1.00 87.75 169 LYS A N 1
ATOM 1372 C CA . LYS A 1 169 ? -10.843 8.407 -2.094 1.00 87.75 169 LYS A CA 1
ATOM 1373 C C . LYS A 1 169 ? -11.222 6.929 -1.903 1.00 87.75 169 LYS A C 1
ATOM 1375 O O . LYS A 1 169 ? -10.367 6.124 -1.535 1.00 87.75 169 LYS A O 1
ATOM 1380 N N . PRO A 1 170 ? -12.474 6.534 -2.195 1.00 86.94 170 PRO A N 1
ATOM 1381 C CA . PRO A 1 170 ? -12.859 5.130 -2.172 1.00 86.94 170 PRO A CA 1
ATOM 1382 C C . PRO A 1 170 ? -12.080 4.328 -3.213 1.00 86.94 170 PRO A C 1
ATOM 1384 O O . PRO A 1 170 ? -12.021 4.719 -4.381 1.00 86.94 170 PRO A O 1
ATOM 1387 N N . TRP A 1 171 ? -11.506 3.204 -2.790 1.00 87.06 171 TRP A N 1
ATOM 1388 C CA . TRP A 1 171 ? -10.785 2.286 -3.674 1.00 87.06 171 TRP A CA 1
ATOM 1389 C C . TRP A 1 171 ? -11.380 0.878 -3.696 1.00 87.06 171 TRP A C 1
ATOM 1391 O O . TRP A 1 171 ? -11.122 0.121 -4.627 1.00 87.06 171 TRP A O 1
ATOM 1401 N N . SER A 1 172 ? -12.193 0.509 -2.703 1.00 82.38 172 SER A N 1
ATOM 1402 C CA . SER A 1 172 ? -12.859 -0.788 -2.719 1.00 82.38 172 SER A CA 1
ATOM 1403 C C . SER A 1 172 ? -14.020 -0.824 -3.706 1.00 82.38 172 SER A C 1
ATOM 1405 O O . SER A 1 172 ? -14.677 0.181 -3.969 1.00 82.38 172 SER A O 1
ATOM 1407 N N . VAL A 1 173 ? -14.311 -2.032 -4.194 1.00 80.00 173 VAL A N 1
ATOM 1408 C CA . VAL A 1 173 ? -15.360 -2.327 -5.189 1.00 80.00 173 VAL A CA 1
ATOM 1409 C C . VAL A 1 173 ? -16.746 -1.809 -4.777 1.00 80.00 173 VAL A C 1
ATOM 1411 O O . VAL A 1 173 ? -17.551 -1.444 -5.624 1.00 80.00 173 VAL A O 1
ATOM 1414 N N . ASP A 1 174 ? -17.025 -1.745 -3.475 1.00 83.19 174 ASP A N 1
ATOM 1415 C CA . ASP A 1 174 ? -18.287 -1.247 -2.917 1.00 83.19 174 ASP A CA 1
ATOM 1416 C C . ASP A 1 174 ? -18.408 0.293 -2.895 1.00 83.19 174 ASP A C 1
ATOM 1418 O O . ASP A 1 174 ? -19.415 0.820 -2.425 1.00 83.19 174 ASP A O 1
ATOM 1422 N N . GLY A 1 175 ? -17.398 1.025 -3.378 1.00 82.31 175 GLY A N 1
ATOM 1423 C CA . GLY A 1 175 ? -17.400 2.489 -3.435 1.00 82.31 175 GLY A CA 1
ATOM 1424 C C . GLY A 1 175 ? -17.286 3.173 -2.070 1.00 82.31 175 GLY A C 1
ATOM 1425 O O . GLY A 1 175 ? -17.501 4.382 -1.972 1.00 82.31 175 GLY A O 1
ATOM 1426 N N . THR A 1 176 ? -16.945 2.433 -1.011 1.00 86.75 176 THR A N 1
ATOM 1427 C CA . THR A 1 176 ? -16.780 2.975 0.344 1.00 86.75 176 THR A CA 1
ATOM 1428 C C . THR A 1 176 ? -15.305 3.185 0.697 1.00 86.75 176 THR A C 1
ATOM 1430 O O . THR A 1 176 ? -14.422 2.493 0.200 1.00 86.75 176 THR A O 1
ATOM 1433 N N . ASN A 1 177 ? -15.009 4.151 1.568 1.00 88.31 177 ASN A N 1
ATOM 1434 C CA . ASN A 1 177 ? -13.664 4.317 2.134 1.00 88.31 177 ASN A CA 1
ATOM 1435 C C . ASN A 1 177 ? -13.569 3.667 3.523 1.00 88.31 177 ASN A C 1
ATOM 1437 O O . ASN A 1 177 ? -14.585 3.358 4.157 1.00 88.31 177 ASN A O 1
ATOM 1441 N N . PHE A 1 178 ? -12.355 3.457 4.028 1.00 88.38 178 PHE A N 1
ATOM 1442 C CA . PHE A 1 178 ? -12.168 2.798 5.322 1.00 88.38 178 PHE A CA 1
ATOM 1443 C C . PHE A 1 178 ? -12.799 3.565 6.484 1.00 88.38 178 PHE A C 1
ATOM 1445 O O . PHE A 1 178 ? -13.367 2.929 7.368 1.00 88.38 178 PHE A O 1
ATOM 1452 N N . SER A 1 179 ? -12.787 4.903 6.469 1.00 88.94 179 SER A N 1
ATOM 1453 C CA . SER A 1 179 ? -13.417 5.719 7.510 1.00 88.94 179 SER A CA 1
ATOM 1454 C C . SER A 1 179 ? -14.904 5.367 7.637 1.00 88.94 179 SER A C 1
ATOM 1456 O O . SER A 1 179 ? -15.387 5.081 8.734 1.00 88.94 179 SER A O 1
ATOM 1458 N N . SER A 1 180 ? -15.628 5.275 6.515 1.00 89.62 180 SER A N 1
ATOM 1459 C CA . SER A 1 180 ? -17.037 4.855 6.499 1.00 89.62 180 SER A CA 1
ATOM 1460 C C . SER A 1 180 ? -17.239 3.408 6.978 1.00 89.62 180 SER A C 1
ATOM 1462 O O . SER A 1 180 ? -18.168 3.143 7.746 1.00 89.62 180 SER A O 1
ATOM 1464 N N . LYS A 1 181 ? -16.334 2.481 6.630 1.00 91.75 181 LYS A N 1
ATOM 1465 C CA . LYS A 1 181 ? -16.364 1.086 7.110 1.00 91.75 181 LYS A CA 1
ATOM 1466 C C . LYS A 1 181 ? -16.121 0.988 8.619 1.00 91.75 181 LYS A C 1
ATOM 1468 O O . LYS A 1 181 ? -16.789 0.206 9.294 1.00 91.75 181 LYS A O 1
ATOM 1473 N N . LEU A 1 182 ? -15.205 1.786 9.169 1.00 91.75 182 LEU A N 1
ATOM 1474 C CA . LEU A 1 182 ? -14.939 1.860 10.610 1.00 91.75 182 LEU A CA 1
ATOM 1475 C C . LEU A 1 182 ? -16.166 2.375 11.370 1.00 91.75 182 LEU A C 1
ATOM 1477 O O . LEU A 1 182 ? -16.568 1.770 12.368 1.00 91.75 182 LEU A O 1
ATOM 1481 N N . TRP A 1 183 ? -16.808 3.436 10.868 1.00 89.75 183 TRP A N 1
ATOM 1482 C CA . TRP A 1 183 ? -18.071 3.935 11.417 1.00 89.75 183 TRP A CA 1
ATOM 1483 C C . TRP A 1 183 ? -19.177 2.876 11.364 1.00 89.75 183 TRP A C 1
ATOM 1485 O O . TRP A 1 183 ? -19.849 2.641 12.370 1.00 89.75 183 TRP A O 1
ATOM 1495 N N . GLY A 1 184 ? -19.331 2.190 10.228 1.00 91.38 184 GLY A N 1
ATOM 1496 C CA . GLY A 1 184 ? -20.297 1.104 10.062 1.00 91.38 184 GLY A CA 1
ATOM 1497 C C . GLY A 1 184 ? -20.072 -0.048 11.047 1.00 91.38 184 GLY A C 1
ATOM 1498 O O . GLY A 1 184 ? -21.009 -0.469 11.725 1.00 91.38 184 GLY A O 1
ATOM 1499 N N . ASN A 1 185 ? -18.825 -0.503 11.201 1.00 92.25 185 ASN A N 1
ATOM 1500 C CA . ASN A 1 185 ? -18.457 -1.555 12.155 1.00 92.25 185 ASN A CA 1
ATOM 1501 C C . ASN A 1 185 ? -18.778 -1.159 13.601 1.00 92.25 185 ASN A C 1
ATOM 1503 O O . ASN A 1 185 ? -19.312 -1.969 14.359 1.00 92.25 185 ASN A O 1
ATOM 1507 N N . LYS A 1 186 ? -18.514 0.096 13.981 1.00 91.69 186 LYS A N 1
ATOM 1508 C CA . LYS A 1 186 ? -18.865 0.619 15.306 1.00 91.69 186 LYS A CA 1
ATOM 1509 C C . LYS A 1 186 ? -20.377 0.615 15.542 1.00 91.69 186 LYS A C 1
ATOM 1511 O O . LYS A 1 186 ? -20.828 0.172 16.597 1.00 91.69 186 LYS A O 1
ATOM 1516 N N . LEU A 1 187 ? -21.167 1.086 14.577 1.00 91.62 187 LEU A N 1
ATOM 1517 C CA . LEU A 1 187 ? -22.630 1.078 14.688 1.00 91.62 187 LEU A CA 1
ATOM 1518 C C . LEU A 1 187 ? -23.174 -0.351 14.783 1.00 91.62 187 LEU A C 1
ATOM 1520 O O . LEU A 1 187 ? -24.051 -0.624 15.603 1.00 91.62 187 LEU A O 1
ATOM 1524 N N . LEU A 1 188 ? -22.623 -1.279 13.997 1.00 94.88 188 LEU A N 1
ATOM 1525 C CA . LEU A 1 188 ? -22.974 -2.694 14.066 1.00 94.88 188 LEU A CA 1
ATOM 1526 C C . LEU A 1 188 ? -22.656 -3.290 15.445 1.00 94.88 188 LEU A C 1
ATOM 1528 O O . LEU A 1 188 ? -23.499 -3.994 16.003 1.00 94.88 188 LEU A O 1
ATOM 1532 N N . LEU A 1 189 ? -21.487 -2.980 16.013 1.00 95.31 189 LEU A N 1
ATOM 1533 C CA . LEU A 1 189 ? -21.093 -3.402 17.359 1.00 95.31 189 LEU A CA 1
ATOM 1534 C C . LEU A 1 189 ? -22.101 -2.919 18.412 1.00 95.31 189 LEU A C 1
ATOM 1536 O O . LEU A 1 189 ? -22.626 -3.730 19.175 1.00 95.31 189 LEU A O 1
ATOM 1540 N N . ILE A 1 190 ? -22.408 -1.618 18.415 1.00 92.69 190 ILE A N 1
ATOM 1541 C CA . ILE A 1 190 ? -23.358 -1.007 19.357 1.00 92.69 190 ILE A CA 1
ATOM 1542 C C . ILE A 1 190 ? -24.733 -1.676 19.244 1.00 92.69 190 ILE A C 1
ATOM 1544 O O . ILE A 1 190 ? -25.289 -2.121 20.247 1.00 92.69 190 ILE A O 1
ATOM 1548 N N . ASN A 1 191 ? -25.256 -1.806 18.024 1.00 95.00 191 ASN A N 1
ATOM 1549 C CA . ASN A 1 191 ? -26.578 -2.385 17.781 1.00 95.00 191 ASN A CA 1
ATOM 1550 C C . ASN A 1 191 ? -26.649 -3.870 18.156 1.00 95.00 191 ASN A C 1
ATOM 1552 O O . ASN A 1 191 ? -27.684 -4.347 18.617 1.00 95.00 191 ASN A O 1
ATOM 1556 N N . THR A 1 192 ? -25.566 -4.618 17.948 1.00 96.31 192 THR A N 1
ATOM 1557 C CA . THR A 1 192 ? -25.519 -6.045 18.287 1.00 96.31 192 THR A CA 1
ATOM 1558 C C . THR A 1 192 ? -25.476 -6.238 19.799 1.00 96.31 192 THR A C 1
ATOM 1560 O O . THR A 1 192 ? -26.234 -7.046 20.327 1.00 96.31 192 THR A O 1
ATOM 1563 N N . ILE A 1 193 ? -24.675 -5.446 20.518 1.00 95.50 193 ILE A N 1
ATOM 1564 C CA . ILE A 1 193 ? -24.640 -5.498 21.985 1.00 95.50 193 ILE A CA 1
ATOM 1565 C C . ILE A 1 193 ? -25.984 -5.067 22.590 1.00 95.50 193 ILE A C 1
ATOM 1567 O O . ILE A 1 193 ? -26.458 -5.709 23.526 1.00 95.50 193 ILE A O 1
ATOM 1571 N N . ASP A 1 194 ? -26.649 -4.050 22.032 1.00 94.31 194 ASP A N 1
ATOM 1572 C CA . ASP A 1 194 ? -27.992 -3.651 22.476 1.00 94.31 194 ASP A CA 1
ATOM 1573 C C . ASP A 1 194 ? -29.015 -4.796 22.349 1.00 94.31 194 ASP A C 1
ATOM 1575 O O . ASP A 1 194 ? -29.805 -5.053 23.269 1.00 94.31 194 ASP A O 1
ATOM 1579 N N . LYS A 1 195 ? -28.962 -5.534 21.232 1.00 94.50 195 LYS A N 1
ATOM 1580 C CA . LYS A 1 195 ? -29.790 -6.725 21.005 1.00 94.50 195 LYS A CA 1
ATOM 1581 C C . LYS A 1 195 ? -29.475 -7.836 22.001 1.00 94.50 195 LYS A C 1
ATOM 1583 O O . LYS A 1 195 ? -30.414 -8.398 22.557 1.00 94.50 195 LYS A O 1
ATOM 1588 N N . GLU A 1 196 ? -28.201 -8.116 22.276 1.00 93.81 196 GLU A N 1
ATOM 1589 C CA . GLU A 1 196 ? -27.798 -9.131 23.262 1.00 93.81 196 GLU A CA 1
ATOM 1590 C C . GLU A 1 196 ? -28.295 -8.787 24.674 1.00 93.81 196 GLU A C 1
ATOM 1592 O O . GLU A 1 196 ? -28.886 -9.634 25.343 1.00 93.81 196 GLU A O 1
ATOM 1597 N N . LEU A 1 197 ? -28.151 -7.529 25.110 1.00 92.56 197 LEU A N 1
ATOM 1598 C CA . LEU A 1 197 ? -28.667 -7.068 26.407 1.00 92.56 197 LEU A CA 1
ATOM 1599 C C . LEU A 1 197 ? -30.200 -7.137 26.483 1.00 92.56 197 LEU A C 1
ATOM 1601 O O . LEU A 1 197 ? -30.765 -7.437 27.532 1.00 92.56 197 LEU A O 1
ATOM 1605 N N . THR A 1 198 ? -30.893 -6.890 25.372 1.00 91.62 198 THR A N 1
ATOM 1606 C CA . THR A 1 198 ? -32.357 -7.016 25.306 1.00 91.62 198 THR A CA 1
ATOM 1607 C C . THR A 1 198 ? -32.792 -8.480 25.363 1.00 91.62 198 THR A C 1
ATOM 1609 O O . THR A 1 198 ? -33.675 -8.839 26.141 1.00 91.62 198 THR A O 1
ATOM 1612 N N . ALA A 1 199 ? -32.154 -9.339 24.566 1.00 89.25 199 ALA A N 1
ATOM 1613 C CA . ALA A 1 199 ? -32.434 -10.769 24.512 1.00 89.25 199 ALA A CA 1
ATOM 1614 C C . ALA A 1 199 ? -32.154 -11.450 25.854 1.00 89.25 199 ALA A C 1
ATOM 1616 O O . ALA A 1 199 ? -32.918 -12.325 26.263 1.00 89.25 199 ALA A O 1
ATOM 1617 N N . MET A 1 200 ? -31.107 -11.009 26.555 1.00 88.25 200 MET A N 1
ATOM 1618 C CA . MET A 1 200 ? -30.793 -11.417 27.918 1.00 88.25 200 MET A CA 1
ATOM 1619 C C . MET A 1 200 ? -32.003 -11.270 28.846 1.00 88.25 200 MET A C 1
ATOM 1621 O O . MET A 1 200 ? -32.384 -12.243 29.493 1.00 88.25 200 MET A O 1
ATOM 1625 N N . VAL A 1 201 ? -32.622 -10.086 28.874 1.00 85.75 201 VAL A N 1
ATOM 1626 C CA . VAL A 1 201 ? -33.783 -9.801 29.732 1.00 85.75 201 VAL A CA 1
ATOM 1627 C C . VAL A 1 201 ? -35.020 -10.569 29.279 1.00 85.75 201 VAL A C 1
ATOM 1629 O O . VAL A 1 201 ? -35.703 -11.170 30.102 1.00 85.75 201 VAL A O 1
ATOM 1632 N N . LEU A 1 202 ? -35.309 -10.581 27.975 1.00 85.56 202 LEU A N 1
ATOM 1633 C CA . LEU A 1 202 ? -36.503 -11.246 27.441 1.00 85.56 202 LEU A CA 1
ATOM 1634 C C . LEU A 1 202 ? -36.474 -12.765 27.627 1.00 85.56 202 LEU A C 1
ATOM 1636 O O . LEU A 1 202 ? -37.518 -13.382 27.807 1.00 85.56 202 LEU A O 1
ATOM 1640 N N . SER A 1 203 ? -35.285 -13.359 27.575 1.00 83.06 203 SER A N 1
ATOM 1641 C CA . SER A 1 203 ? -35.103 -14.811 27.636 1.00 83.06 203 SER A CA 1
ATOM 1642 C C . SER A 1 203 ? -34.718 -15.307 29.032 1.00 83.06 203 SER A C 1
ATOM 1644 O O . SER A 1 203 ? -34.510 -16.506 29.202 1.00 83.06 203 SER A O 1
ATOM 1646 N N . GLY A 1 204 ? -34.540 -14.405 30.007 1.00 77.81 204 GLY A N 1
ATOM 1647 C CA . GLY A 1 204 ? -34.028 -14.742 31.338 1.00 77.81 204 GLY A CA 1
ATOM 1648 C C . GLY A 1 204 ? -32.647 -15.411 31.311 1.00 77.81 204 GLY A C 1
ATOM 1649 O O . GLY A 1 204 ? -32.360 -16.264 32.146 1.00 77.81 204 GLY A O 1
ATOM 1650 N N . MET A 1 205 ? -31.797 -15.098 30.322 1.00 80.44 205 MET A N 1
ATOM 1651 C CA . MET A 1 205 ? -30.473 -15.724 30.211 1.00 80.44 205 MET A CA 1
ATOM 1652 C C . MET A 1 205 ? -29.553 -15.227 31.321 1.00 80.44 205 MET A C 1
ATOM 1654 O O . MET A 1 205 ? -29.306 -14.035 31.402 1.00 80.44 205 MET A O 1
ATOM 1658 N N . GLY A 1 206 ? -28.967 -16.137 32.100 1.00 79.75 206 GLY A N 1
ATOM 1659 C CA . GLY A 1 206 ? -28.037 -15.770 33.171 1.00 79.75 206 GLY A CA 1
ATOM 1660 C C . GLY A 1 206 ? -26.752 -15.051 32.702 1.00 79.75 206 GLY A C 1
ATOM 1661 O O . GLY A 1 206 ? -26.336 -15.177 31.542 1.00 79.75 206 GLY A O 1
ATOM 1662 N N . PRO A 1 207 ? -26.046 -14.371 33.628 1.00 84.00 207 PRO A N 1
ATOM 1663 C CA . PRO A 1 207 ? -24.963 -13.423 33.332 1.00 84.00 207 PRO A CA 1
ATOM 1664 C C . PRO A 1 207 ? -23.816 -14.035 32.528 1.00 84.00 207 PRO A C 1
ATOM 1666 O O . PRO A 1 207 ? -23.331 -13.435 31.572 1.00 84.00 207 PRO A O 1
ATOM 1669 N N . LYS A 1 208 ? -23.418 -15.268 32.865 1.00 87.19 208 LYS A N 1
ATOM 1670 C CA . LYS A 1 208 ? -22.301 -15.969 32.210 1.00 87.19 208 LYS A CA 1
ATOM 1671 C C . LYS A 1 208 ? -22.506 -16.124 30.703 1.00 87.19 208 LYS A C 1
ATOM 1673 O O . LYS A 1 208 ? -21.557 -15.988 29.934 1.00 87.19 208 LYS A O 1
ATOM 1678 N N . ARG A 1 209 ? -23.737 -16.427 30.274 1.00 89.00 209 ARG A N 1
ATOM 1679 C CA . ARG A 1 209 ? -24.048 -16.619 28.853 1.00 89.00 209 ARG A CA 1
ATOM 1680 C C . ARG A 1 209 ? -24.025 -15.286 28.112 1.00 89.00 209 ARG A C 1
ATOM 1682 O O . ARG A 1 209 ? -23.422 -15.214 27.047 1.00 89.00 209 ARG A O 1
ATOM 1689 N N . THR A 1 210 ? -24.602 -14.239 28.697 1.00 88.88 210 THR A N 1
ATOM 1690 C CA . THR A 1 210 ? -24.591 -12.892 28.110 1.00 88.88 210 THR A CA 1
ATOM 1691 C C . THR A 1 210 ? -23.176 -12.340 27.981 1.00 88.88 210 THR A C 1
ATOM 1693 O O . THR A 1 210 ? -22.807 -11.862 26.913 1.00 88.88 210 THR A O 1
ATOM 1696 N N . ILE A 1 211 ? -22.362 -12.466 29.032 1.00 92.31 211 ILE A N 1
ATOM 1697 C CA . ILE A 1 211 ? -20.951 -12.057 29.029 1.00 92.31 211 ILE A CA 1
ATOM 1698 C C . ILE A 1 211 ? -20.196 -12.759 27.898 1.00 92.31 211 ILE A C 1
ATOM 1700 O O . ILE A 1 211 ? -19.520 -12.108 27.105 1.00 92.31 211 ILE A O 1
ATOM 1704 N N . LYS A 1 212 ? -20.383 -14.078 27.749 1.00 95.31 212 LYS A N 1
ATOM 1705 C CA . LYS A 1 212 ? -19.775 -14.844 26.654 1.00 95.31 212 LYS A CA 1
ATOM 1706 C C . LYS A 1 212 ? -20.214 -14.339 25.274 1.00 95.31 212 LYS A C 1
ATOM 1708 O O . LYS A 1 212 ? -19.378 -14.213 24.382 1.00 95.31 212 LYS A O 1
ATOM 1713 N N . ASN A 1 213 ? -21.502 -14.056 25.080 1.00 94.56 213 ASN A N 1
ATOM 1714 C CA . ASN A 1 213 ? -22.005 -13.542 23.805 1.00 94.56 213 ASN A CA 1
ATOM 1715 C C . ASN A 1 213 ? -21.411 -12.167 23.480 1.00 94.56 213 ASN A C 1
ATOM 1717 O O . ASN A 1 213 ? -20.907 -11.963 22.378 1.00 94.56 213 ASN A O 1
ATOM 1721 N N . ILE A 1 214 ? -21.404 -11.246 24.444 1.00 94.56 214 ILE A N 1
ATOM 1722 C CA . ILE A 1 214 ? -20.852 -9.900 24.260 1.00 94.56 214 ILE A CA 1
ATOM 1723 C C . ILE A 1 214 ? -19.348 -9.954 23.977 1.00 94.56 214 ILE A C 1
ATOM 1725 O O . ILE A 1 214 ? -18.884 -9.275 23.060 1.00 94.56 214 ILE A O 1
ATOM 1729 N N . ALA A 1 215 ? -18.598 -10.811 24.674 1.00 96.06 215 ALA A N 1
ATOM 1730 C CA . ALA A 1 215 ? -17.186 -11.054 24.388 1.00 96.06 215 ALA A CA 1
ATOM 1731 C C . ALA A 1 215 ? -16.963 -11.524 22.938 1.00 96.06 215 ALA A C 1
ATOM 1733 O O . ALA A 1 215 ? -16.060 -11.041 22.253 1.00 96.06 215 ALA A O 1
ATOM 1734 N N . ASN A 1 216 ? -17.811 -12.420 22.419 1.00 97.06 216 ASN A N 1
ATOM 1735 C CA . ASN A 1 216 ? -17.732 -12.860 21.020 1.00 97.06 216 ASN A CA 1
ATOM 1736 C C . ASN A 1 216 ? -18.004 -11.713 20.034 1.00 97.06 216 ASN A C 1
ATOM 1738 O O . ASN A 1 216 ? -17.305 -11.586 19.025 1.00 97.06 216 ASN A O 1
ATOM 1742 N N . VAL A 1 217 ? -18.987 -10.857 20.327 1.00 96.81 217 VAL A N 1
ATOM 1743 C CA . VAL A 1 217 ? -19.315 -9.687 19.496 1.00 96.81 217 VAL A CA 1
ATOM 1744 C C . VAL A 1 217 ? -18.154 -8.683 19.490 1.00 96.81 217 VAL A C 1
ATOM 1746 O O . VAL A 1 217 ? -17.734 -8.238 18.419 1.00 96.81 217 VAL A O 1
ATOM 1749 N N . LEU A 1 218 ? -17.572 -8.381 20.656 1.00 95.31 218 LEU A N 1
ATOM 1750 C CA . LEU A 1 218 ? -16.394 -7.514 20.780 1.00 95.31 218 LEU A CA 1
ATOM 1751 C C . LEU A 1 218 ? -15.195 -8.076 20.010 1.00 95.31 218 LEU A C 1
ATOM 1753 O O . LEU A 1 218 ? -14.554 -7.343 19.257 1.00 95.31 218 LEU A O 1
ATOM 1757 N N . ASN A 1 219 ? -14.919 -9.377 20.136 1.00 96.12 219 ASN A N 1
ATOM 1758 C CA . ASN A 1 219 ? -13.833 -10.033 19.407 1.00 96.12 219 ASN A CA 1
ATOM 1759 C C . ASN A 1 219 ? -14.045 -10.012 17.887 1.00 96.12 219 ASN A C 1
ATOM 1761 O O . ASN A 1 219 ? -13.089 -9.790 17.144 1.00 96.12 219 ASN A O 1
ATOM 1765 N N . THR A 1 220 ? -15.288 -10.169 17.428 1.00 96.38 220 THR A N 1
ATOM 1766 C CA . THR A 1 220 ? -15.640 -10.063 16.004 1.00 96.38 220 THR A CA 1
ATOM 1767 C C . THR A 1 220 ? -15.389 -8.649 15.479 1.00 96.38 220 THR A C 1
ATOM 1769 O O . THR A 1 220 ? -14.743 -8.485 14.444 1.00 96.38 220 THR A O 1
ATOM 1772 N N . SER A 1 221 ? -15.819 -7.619 16.218 1.00 95.88 221 SER A N 1
ATOM 1773 C CA . SER A 1 221 ? -15.561 -6.216 15.860 1.00 95.88 221 SER A CA 1
ATOM 1774 C C . SER A 1 221 ? -14.064 -5.902 15.828 1.00 95.88 221 SER A C 1
ATOM 1776 O O . SER A 1 221 ? -13.561 -5.346 14.853 1.00 95.88 221 SER A O 1
ATOM 1778 N N . LYS A 1 222 ? -13.325 -6.325 16.858 1.00 95.94 222 LYS A N 1
ATOM 1779 C CA . LYS A 1 222 ? -11.867 -6.170 16.949 1.00 95.94 222 LYS A CA 1
ATOM 1780 C C . LYS A 1 222 ? -11.158 -6.786 15.741 1.00 95.94 222 LYS A C 1
ATOM 1782 O O . LYS A 1 222 ? -10.308 -6.144 15.128 1.00 95.94 222 LYS A O 1
ATOM 1787 N N . TYR A 1 223 ? -11.540 -8.007 15.363 1.00 96.19 223 TYR A N 1
ATOM 1788 C CA . TYR A 1 223 ? -10.992 -8.686 14.189 1.00 96.19 223 TYR A CA 1
ATOM 1789 C C . TYR A 1 223 ? -11.346 -7.966 12.879 1.00 96.19 223 TYR A C 1
ATOM 1791 O O . TYR A 1 223 ? -10.486 -7.815 12.011 1.00 96.19 223 TYR A O 1
ATOM 1799 N N . ALA A 1 224 ? -12.582 -7.474 12.741 1.00 94.94 224 ALA A N 1
ATOM 1800 C CA . ALA A 1 224 ? -13.012 -6.724 11.564 1.00 94.94 224 ALA A CA 1
ATOM 1801 C C . ALA A 1 224 ? -12.203 -5.430 11.375 1.00 94.94 224 ALA A C 1
ATOM 1803 O O . ALA A 1 224 ? -11.766 -5.147 10.258 1.00 94.94 224 ALA A O 1
ATOM 1804 N N . VAL A 1 225 ? -11.948 -4.686 12.459 1.00 94.69 225 VAL A N 1
ATOM 1805 C CA . VAL A 1 225 ? -11.100 -3.484 12.425 1.00 94.69 225 VAL A CA 1
ATOM 1806 C C . VAL A 1 225 ? -9.652 -3.847 12.099 1.00 94.69 225 VAL A C 1
ATOM 1808 O O . VAL A 1 225 ? -9.075 -3.249 11.198 1.00 94.69 225 VAL A O 1
ATOM 1811 N N . LYS A 1 226 ? -9.082 -4.870 12.749 1.00 96.00 226 LYS A N 1
ATOM 1812 C CA . LYS A 1 226 ? -7.724 -5.366 12.460 1.00 96.00 226 LYS A CA 1
ATOM 1813 C C . LYS A 1 226 ? -7.531 -5.707 10.982 1.00 96.00 226 LYS A C 1
ATOM 1815 O O . LYS A 1 226 ? -6.538 -5.309 10.378 1.00 96.00 226 LYS A O 1
ATOM 1820 N N . ARG A 1 227 ? -8.488 -6.432 10.396 1.00 95.31 227 ARG A N 1
ATOM 1821 C CA . ARG A 1 227 ? -8.488 -6.773 8.969 1.00 95.31 227 ARG A CA 1
ATOM 1822 C C . ARG A 1 227 ? -8.487 -5.532 8.095 1.00 95.31 227 ARG A C 1
ATOM 1824 O O . ARG A 1 227 ? -7.732 -5.489 7.129 1.00 95.31 227 ARG A O 1
ATOM 1831 N N . LEU A 1 228 ? -9.336 -4.560 8.423 1.00 94.44 228 LEU A N 1
ATOM 1832 C CA . LEU A 1 228 ? -9.433 -3.322 7.664 1.00 94.44 228 LEU A CA 1
ATOM 1833 C C . LEU A 1 228 ? -8.099 -2.573 7.700 1.00 94.44 228 LEU A C 1
ATOM 1835 O O . LEU A 1 228 ? -7.527 -2.359 6.645 1.00 94.44 228 LEU A O 1
ATOM 1839 N N . VAL A 1 229 ? -7.546 -2.308 8.887 1.00 95.06 229 VAL A N 1
ATOM 1840 C CA . VAL A 1 229 ? -6.268 -1.588 9.048 1.00 95.06 229 VAL A CA 1
ATOM 1841 C C . VAL A 1 229 ? -5.140 -2.223 8.233 1.00 95.06 229 VAL A C 1
ATOM 1843 O O . VAL A 1 229 ? -4.468 -1.524 7.486 1.00 95.06 229 VAL A O 1
ATOM 1846 N N . LEU A 1 230 ? -4.953 -3.544 8.326 1.00 95.38 230 LEU A N 1
ATOM 1847 C CA . LEU A 1 230 ? -3.879 -4.225 7.591 1.00 95.38 230 LEU A CA 1
ATOM 1848 C C . LEU A 1 230 ? -4.111 -4.241 6.075 1.00 95.38 230 LEU A C 1
ATOM 1850 O O . LEU A 1 230 ? -3.157 -4.217 5.307 1.00 95.38 230 LEU A O 1
ATOM 1854 N N . THR A 1 231 ? -5.369 -4.273 5.636 1.00 95.06 231 THR A N 1
ATOM 1855 C CA . THR A 1 231 ? -5.697 -4.227 4.205 1.00 95.06 231 THR A CA 1
ATOM 1856 C C . THR A 1 231 ? -5.476 -2.827 3.636 1.00 95.06 231 THR A C 1
ATOM 1858 O O . THR A 1 231 ? -4.893 -2.696 2.564 1.00 95.06 231 THR A O 1
ATOM 1861 N N . GLU A 1 232 ? -5.886 -1.787 4.366 1.00 94.44 232 GLU A N 1
ATOM 1862 C CA . GLU A 1 232 ? -5.622 -0.394 3.995 1.00 94.44 232 GLU A CA 1
ATOM 1863 C C . GLU A 1 232 ? -4.116 -0.116 3.977 1.00 94.44 232 GLU A C 1
ATOM 1865 O O . GLU A 1 232 ? -3.618 0.447 3.010 1.00 94.44 232 GLU A O 1
ATOM 1870 N N . GLN A 1 233 ? -3.361 -0.579 4.980 1.00 95.81 233 GLN A N 1
ATOM 1871 C CA . GLN A 1 233 ? -1.902 -0.448 4.985 1.00 95.81 233 GLN A CA 1
ATOM 1872 C C . GLN A 1 233 ? -1.277 -1.027 3.716 1.00 95.81 233 GLN A C 1
ATOM 1874 O O . GLN A 1 233 ? -0.506 -0.330 3.064 1.00 95.81 233 GLN A O 1
ATOM 1879 N N . ALA A 1 234 ? -1.623 -2.262 3.344 1.00 96.25 234 ALA A N 1
ATOM 1880 C CA . ALA A 1 234 ? -1.084 -2.886 2.141 1.00 96.25 234 ALA A CA 1
ATOM 1881 C C . ALA A 1 234 ? -1.462 -2.103 0.870 1.00 96.25 234 ALA A C 1
ATOM 1883 O O . ALA A 1 234 ? -0.607 -1.860 0.022 1.00 96.25 234 ALA A O 1
ATOM 1884 N N . TYR A 1 235 ? -2.714 -1.642 0.770 1.00 96.12 235 TYR A N 1
ATOM 1885 C CA . TYR A 1 235 ? -3.174 -0.807 -0.343 1.00 96.12 235 TYR A CA 1
ATOM 1886 C C . TYR A 1 235 ? -2.371 0.493 -0.467 1.00 96.12 235 TYR A C 1
ATOM 1888 O O . TYR A 1 235 ? -1.852 0.806 -1.538 1.00 96.12 235 TYR A O 1
ATOM 1896 N N . PHE A 1 236 ? -2.228 1.244 0.627 1.00 96.44 236 PHE A N 1
ATOM 1897 C CA . PHE A 1 236 ? -1.531 2.530 0.603 1.00 96.44 236 PHE A CA 1
ATOM 1898 C C . PHE A 1 236 ? -0.011 2.390 0.479 1.00 96.44 236 PHE A C 1
ATOM 1900 O O . PHE A 1 236 ? 0.620 3.297 -0.061 1.00 96.44 236 PHE A O 1
ATOM 1907 N N . THR A 1 237 ? 0.571 1.261 0.896 1.00 97.50 237 THR A N 1
ATOM 1908 C CA . THR A 1 237 ? 1.956 0.900 0.565 1.00 97.50 237 THR A CA 1
ATOM 1909 C C . THR A 1 237 ? 2.122 0.783 -0.951 1.00 97.50 237 THR A C 1
ATOM 1911 O O . THR A 1 237 ? 2.922 1.514 -1.528 1.00 97.50 237 THR A O 1
ATOM 1914 N N . THR A 1 238 ? 1.315 -0.036 -1.630 1.00 97.81 238 THR A N 1
ATOM 1915 C CA . THR A 1 238 ? 1.442 -0.209 -3.087 1.00 97.81 238 THR A CA 1
ATOM 1916 C C . THR A 1 238 ? 1.066 1.044 -3.874 1.00 97.81 238 THR A C 1
ATOM 1918 O O . THR A 1 238 ? 1.676 1.339 -4.899 1.00 97.81 238 THR A O 1
ATOM 1921 N N . LEU A 1 239 ? 0.109 1.839 -3.389 1.00 97.31 239 LEU A N 1
ATOM 1922 C CA . LEU A 1 239 ? -0.201 3.131 -3.999 1.00 97.31 239 LEU A CA 1
ATOM 1923 C C . LEU A 1 239 ? 0.980 4.109 -3.901 1.00 97.31 239 LEU A C 1
ATOM 1925 O O . LEU A 1 239 ? 1.294 4.789 -4.875 1.00 97.31 239 LEU A O 1
ATOM 1929 N N . ALA A 1 240 ? 1.657 4.158 -2.752 1.00 97.31 240 ALA A N 1
ATOM 1930 C CA . ALA A 1 240 ? 2.844 4.987 -2.575 1.00 97.31 240 ALA A CA 1
ATOM 1931 C C . ALA A 1 240 ? 4.027 4.504 -3.434 1.00 97.31 240 ALA A C 1
ATOM 1933 O O . ALA A 1 240 ? 4.749 5.330 -3.991 1.00 97.31 240 ALA A O 1
ATOM 1934 N N . GLU A 1 241 ? 4.205 3.188 -3.583 1.00 98.06 241 GLU A N 1
ATOM 1935 C CA . GLU A 1 241 ? 5.183 2.592 -4.505 1.00 98.06 241 GLU A CA 1
ATOM 1936 C C . GLU A 1 241 ? 4.886 3.008 -5.949 1.00 98.06 241 GLU A C 1
ATOM 1938 O O . GLU A 1 241 ? 5.755 3.578 -6.608 1.00 98.06 241 GLU A O 1
ATOM 1943 N N . LYS A 1 242 ? 3.637 2.844 -6.405 1.00 97.81 242 LYS A N 1
ATOM 1944 C CA . LYS A 1 242 ? 3.173 3.275 -7.732 1.00 97.81 242 LYS A CA 1
ATOM 1945 C C . LYS A 1 242 ? 3.502 4.738 -8.012 1.00 97.81 242 LYS A C 1
ATOM 1947 O O . LYS A 1 242 ? 4.035 5.063 -9.074 1.00 97.81 242 LYS A O 1
ATOM 1952 N N . ASP A 1 243 ? 3.178 5.623 -7.077 1.00 96.31 243 ASP A N 1
ATOM 1953 C CA . ASP A 1 243 ? 3.418 7.053 -7.250 1.00 96.31 243 ASP A CA 1
ATOM 1954 C C . ASP A 1 243 ? 4.919 7.381 -7.205 1.00 96.31 243 ASP A C 1
ATOM 1956 O O . ASP A 1 243 ? 5.372 8.233 -7.966 1.00 96.31 243 ASP A O 1
ATOM 1960 N N . SER A 1 244 ? 5.719 6.653 -6.417 1.00 96.81 244 SER A N 1
ATOM 1961 C CA . SER A 1 244 ? 7.183 6.788 -6.434 1.00 96.81 244 SER A CA 1
ATOM 1962 C C . SER A 1 244 ? 7.804 6.336 -7.763 1.00 96.81 244 SER A C 1
ATOM 1964 O O . SER A 1 244 ? 8.723 6.977 -8.271 1.00 96.81 244 SER A O 1
ATOM 1966 N N . TYR A 1 245 ? 7.271 5.275 -8.376 1.00 95.62 245 TYR A N 1
ATOM 1967 C CA . TYR A 1 245 ? 7.727 4.781 -9.677 1.00 95.62 245 TYR A CA 1
ATOM 1968 C C . TYR A 1 245 ? 7.431 5.790 -10.778 1.00 95.62 245 TYR A C 1
ATOM 1970 O O . TYR A 1 245 ? 8.290 6.064 -11.612 1.00 95.62 245 TYR A O 1
ATOM 1978 N N . LYS A 1 246 ? 6.243 6.400 -10.742 1.00 92.94 246 LYS A N 1
ATOM 1979 C CA . LYS A 1 246 ? 5.871 7.482 -11.659 1.00 92.94 246 LYS A CA 1
ATOM 1980 C C . LYS A 1 246 ? 6.743 8.717 -11.482 1.00 92.94 246 LYS A C 1
ATOM 1982 O O . LYS A 1 246 ? 7.185 9.282 -12.479 1.00 92.94 246 LYS A O 1
ATOM 1987 N N . GLU A 1 247 ? 7.011 9.113 -10.239 1.00 90.75 247 GLU A N 1
ATOM 1988 C CA . GLU A 1 247 ? 7.862 10.266 -9.933 1.00 90.75 247 GLU A CA 1
ATOM 1989 C C . GLU A 1 247 ? 9.267 10.095 -10.529 1.00 90.75 247 GLU A C 1
ATOM 1991 O O . GLU A 1 247 ? 9.807 11.030 -11.125 1.00 90.75 247 GLU A O 1
ATOM 1996 N N . LEU A 1 248 ? 9.815 8.877 -10.454 1.00 89.69 248 LEU A N 1
ATOM 1997 C CA . LEU A 1 248 ? 11.125 8.521 -11.008 1.00 89.69 248 LEU A CA 1
ATOM 1998 C C . LEU A 1 248 ? 11.097 8.098 -12.483 1.00 89.69 248 LEU A C 1
ATOM 2000 O O . LEU A 1 248 ? 12.153 7.844 -13.057 1.00 89.69 248 LEU A O 1
ATOM 2004 N N . GLY A 1 249 ? 9.922 8.060 -13.115 1.00 85.44 249 GLY A N 1
ATOM 2005 C CA . GLY A 1 249 ? 9.773 7.708 -14.526 1.00 85.44 249 GLY A CA 1
ATOM 2006 C C . GLY A 1 249 ? 10.094 6.249 -14.851 1.00 85.44 249 GLY A C 1
ATOM 2007 O O . GLY A 1 249 ? 10.571 5.980 -15.947 1.00 85.44 249 GLY A O 1
ATOM 2008 N N . LEU A 1 250 ? 9.862 5.323 -13.917 1.00 87.75 250 LEU A N 1
ATOM 2009 C CA . LEU A 1 250 ? 10.051 3.894 -14.158 1.00 87.75 250 LEU A CA 1
ATOM 2010 C C . LEU A 1 250 ? 8.976 3.336 -15.096 1.00 87.75 250 LEU A C 1
ATOM 2012 O O . LEU A 1 250 ? 7.788 3.620 -14.931 1.00 87.75 250 LEU A O 1
ATOM 2016 N N . ASP A 1 251 ? 9.397 2.481 -16.028 1.00 84.50 251 ASP A N 1
ATOM 2017 C CA . ASP A 1 251 ? 8.497 1.849 -16.995 1.00 84.50 251 ASP A CA 1
ATOM 2018 C C . ASP A 1 251 ? 7.820 0.594 -16.439 1.00 84.50 251 ASP A C 1
ATOM 2020 O O . ASP A 1 251 ? 6.664 0.330 -16.772 1.00 84.50 251 ASP A O 1
ATOM 2024 N N . ALA A 1 252 ? 8.506 -0.172 -15.583 1.00 89.00 252 ALA A N 1
ATOM 2025 C CA . ALA A 1 252 ? 8.045 -1.472 -15.104 1.00 89.00 252 ALA A CA 1
ATOM 2026 C C . ALA A 1 252 ? 8.334 -1.722 -13.614 1.00 89.00 252 ALA A C 1
ATOM 2028 O O . ALA A 1 252 ? 9.222 -1.121 -13.004 1.00 89.00 252 ALA A O 1
ATOM 2029 N N . TYR A 1 253 ? 7.570 -2.645 -13.034 1.00 96.06 253 TYR A N 1
ATOM 2030 C CA . TYR A 1 253 ? 7.732 -3.135 -11.666 1.00 96.06 253 TYR A CA 1
ATOM 2031 C C . TYR A 1 253 ? 7.608 -4.661 -11.623 1.00 96.06 253 TYR A C 1
ATOM 2033 O O . TYR A 1 253 ? 7.007 -5.260 -12.511 1.00 96.06 253 TYR A O 1
ATOM 2041 N N . GLU A 1 254 ? 8.163 -5.284 -10.585 1.00 96.38 254 GLU A N 1
ATOM 2042 C CA . GLU A 1 254 ? 8.034 -6.712 -10.272 1.00 96.38 254 GLU A CA 1
ATOM 2043 C C . GLU A 1 254 ? 7.223 -6.862 -8.977 1.00 96.38 254 GLU A C 1
ATOM 2045 O O . GLU A 1 254 ? 7.421 -6.119 -8.012 1.00 96.38 254 GLU A O 1
ATOM 2050 N N . VAL A 1 255 ? 6.308 -7.827 -8.936 1.00 97.31 255 VAL A N 1
ATOM 2051 C CA . VAL A 1 255 ? 5.596 -8.197 -7.711 1.00 97.31 255 VAL A CA 1
ATOM 2052 C C . VAL A 1 255 ? 6.519 -9.033 -6.828 1.00 97.31 255 VAL A C 1
ATOM 2054 O O . VAL A 1 255 ? 7.065 -10.049 -7.258 1.00 97.31 255 VAL A O 1
ATOM 2057 N N . LEU A 1 256 ? 6.673 -8.619 -5.572 1.00 96.44 256 LEU A N 1
ATOM 2058 C CA . LEU A 1 256 ? 7.443 -9.328 -4.560 1.00 96.44 256 LEU A CA 1
ATOM 2059 C C . LEU A 1 256 ? 6.505 -9.856 -3.477 1.00 96.44 256 LEU A C 1
ATOM 2061 O O . LEU A 1 256 ? 6.025 -9.112 -2.613 1.00 96.44 256 LEU A O 1
ATOM 2065 N N . SER A 1 257 ? 6.281 -11.164 -3.493 1.00 93.06 257 SER A N 1
ATOM 2066 C CA . SER A 1 257 ? 5.439 -11.820 -2.507 1.00 93.06 257 SER A CA 1
ATOM 2067 C C . SER A 1 257 ? 6.227 -12.211 -1.261 1.00 93.06 257 SER A C 1
ATOM 2069 O O . SER A 1 257 ? 7.383 -12.639 -1.311 1.00 93.06 257 SER A O 1
ATOM 2071 N N . THR A 1 258 ? 5.579 -12.121 -0.098 1.00 87.12 258 THR A N 1
ATOM 2072 C CA . THR A 1 258 ? 6.119 -12.725 1.125 1.00 87.12 258 THR A CA 1
ATOM 2073 C C . THR A 1 258 ? 5.943 -14.237 1.035 1.00 87.12 258 THR A C 1
ATOM 2075 O O . THR A 1 258 ? 4.839 -14.724 1.263 1.00 87.12 258 THR A O 1
ATOM 2078 N N . LEU A 1 259 ? 7.018 -14.961 0.701 1.00 84.56 259 LEU A N 1
ATOM 2079 C CA . LEU A 1 259 ? 7.075 -16.429 0.626 1.00 84.56 259 LEU A CA 1
ATOM 2080 C C . LEU A 1 259 ? 7.336 -17.049 2.015 1.00 84.56 259 LEU A C 1
ATOM 2082 O O . LEU A 1 259 ? 8.481 -17.294 2.397 1.00 84.56 259 LEU A O 1
ATOM 2086 N N . ASP A 1 260 ? 6.276 -17.271 2.790 1.00 86.50 260 ASP A N 1
ATOM 2087 C CA . ASP A 1 260 ? 6.287 -17.997 4.063 1.00 86.50 260 ASP A CA 1
ATOM 2088 C C . ASP A 1 260 ? 5.174 -19.065 4.107 1.00 86.50 260 ASP A C 1
ATOM 2090 O O . ASP A 1 260 ? 4.443 -19.284 3.146 1.00 86.50 260 ASP A O 1
ATOM 2094 N N . ASN A 1 261 ? 5.020 -19.760 5.235 1.00 85.50 261 ASN A N 1
ATOM 2095 C CA . ASN A 1 261 ? 3.987 -20.792 5.400 1.00 85.50 261 ASN A CA 1
ATOM 2096 C C . ASN A 1 261 ? 2.535 -20.263 5.364 1.00 85.50 261 ASN A C 1
ATOM 2098 O O . ASN A 1 261 ? 1.603 -21.047 5.534 1.00 85.50 261 ASN A O 1
ATOM 2102 N N . ARG A 1 262 ? 2.332 -18.951 5.194 1.00 85.31 262 ARG A N 1
ATOM 2103 C CA . ARG A 1 262 ? 1.025 -18.289 5.088 1.00 85.31 262 ARG A CA 1
ATOM 2104 C C . ARG A 1 262 ? 0.801 -17.665 3.708 1.00 85.31 262 ARG A C 1
ATOM 2106 O O . ARG A 1 262 ? -0.213 -16.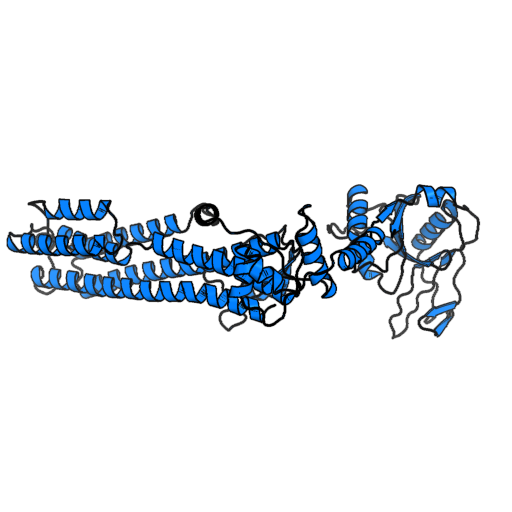992 3.525 1.00 85.31 262 ARG A O 1
ATOM 2113 N N . THR A 1 263 ? 1.724 -17.830 2.762 1.00 88.50 263 THR A N 1
ATOM 2114 C CA . THR A 1 263 ? 1.532 -17.377 1.380 1.00 88.50 263 THR A CA 1
ATOM 2115 C C . THR A 1 263 ? 0.367 -18.134 0.760 1.00 88.50 263 THR A C 1
ATOM 2117 O O . THR A 1 263 ? 0.343 -19.363 0.770 1.00 88.50 263 THR A O 1
ATOM 2120 N N . CYS A 1 264 ? -0.618 -17.402 0.243 1.00 90.56 264 CYS A N 1
ATOM 2121 C CA . CYS A 1 264 ? -1.701 -18.005 -0.523 1.00 90.56 264 CYS A CA 1
ATOM 2122 C C . CYS A 1 264 ? -1.264 -18.248 -1.974 1.00 90.56 264 CYS A C 1
ATOM 2124 O O . CYS A 1 264 ? -0.335 -17.603 -2.458 1.00 90.56 264 CYS A O 1
ATOM 2126 N N . GLU A 1 265 ? -1.973 -19.138 -2.667 1.00 91.69 265 GLU A N 1
ATOM 2127 C CA . GLU A 1 265 ? -1.720 -19.497 -4.069 1.00 91.69 265 GLU A CA 1
ATOM 2128 C C . GLU A 1 265 ? -1.657 -18.262 -4.978 1.00 91.69 265 GLU A C 1
ATOM 2130 O O . GLU A 1 265 ? -0.650 -18.054 -5.638 1.00 91.69 265 GLU A O 1
ATOM 2135 N N . VAL A 1 266 ? -2.626 -17.342 -4.865 1.00 92.19 266 VAL A N 1
ATOM 2136 C CA . VAL A 1 266 ? -2.655 -16.084 -5.641 1.00 92.19 266 VAL A CA 1
ATOM 2137 C C . VAL A 1 266 ? -1.371 -15.262 -5.476 1.00 92.19 266 VAL A C 1
ATOM 2139 O O . VAL A 1 266 ? -0.840 -14.733 -6.446 1.00 92.19 266 VAL A O 1
ATOM 2142 N N . CYS A 1 267 ? -0.846 -15.141 -4.253 1.00 93.81 267 CYS A N 1
ATOM 2143 C CA . CYS A 1 267 ? 0.410 -14.420 -4.039 1.00 93.81 267 CYS A CA 1
ATOM 2144 C C . CYS A 1 267 ? 1.616 -15.206 -4.555 1.00 93.81 267 CYS A C 1
ATOM 2146 O O . CYS A 1 267 ? 2.562 -14.595 -5.043 1.00 93.81 267 CYS A O 1
ATOM 2148 N N . GLY A 1 268 ? 1.604 -16.533 -4.430 1.00 91.81 268 GLY A N 1
ATOM 2149 C CA . GLY A 1 268 ? 2.648 -17.392 -4.985 1.00 91.81 268 GLY A CA 1
ATOM 2150 C C . GLY A 1 268 ? 2.731 -17.276 -6.507 1.00 91.81 268 GLY A C 1
ATOM 2151 O O . GLY A 1 268 ? 3.822 -17.087 -7.033 1.00 91.81 268 GLY A O 1
ATOM 2152 N N . ASP A 1 269 ? 1.584 -17.295 -7.185 1.00 93.50 269 ASP A N 1
ATOM 2153 C CA . ASP A 1 269 ? 1.481 -17.207 -8.645 1.00 93.50 269 ASP A CA 1
ATOM 2154 C C . ASP A 1 269 ? 1.920 -15.843 -9.178 1.00 93.50 269 ASP A C 1
ATOM 2156 O O . ASP A 1 269 ? 2.542 -15.758 -10.236 1.00 93.50 269 ASP A O 1
ATOM 2160 N N . MET A 1 270 ? 1.617 -14.773 -8.439 1.00 94.50 270 MET A N 1
ATOM 2161 C CA . MET A 1 270 ? 2.024 -13.414 -8.796 1.00 94.50 270 MET A CA 1
ATOM 2162 C C . MET A 1 270 ? 3.495 -13.117 -8.475 1.00 94.50 270 MET A C 1
ATOM 2164 O O . MET A 1 270 ? 4.017 -12.125 -8.978 1.00 94.50 270 MET A O 1
ATOM 2168 N N . ASP A 1 271 ? 4.182 -13.931 -7.661 1.00 94.94 271 ASP A N 1
ATOM 2169 C CA . ASP A 1 271 ? 5.579 -13.673 -7.292 1.00 94.94 271 ASP A CA 1
ATOM 2170 C C . ASP A 1 271 ? 6.469 -13.612 -8.540 1.00 94.94 271 ASP A C 1
ATOM 2172 O O . ASP A 1 271 ? 6.468 -14.514 -9.377 1.00 94.94 271 ASP A O 1
ATOM 2176 N N . ARG A 1 272 ? 7.271 -12.548 -8.645 1.00 92.50 272 ARG A N 1
ATOM 2177 C CA . ARG A 1 272 ? 8.197 -12.275 -9.760 1.00 92.50 272 ARG A CA 1
ATOM 2178 C C . ARG A 1 272 ? 7.548 -11.990 -11.111 1.00 92.50 272 ARG A C 1
ATOM 2180 O O . ARG A 1 272 ? 8.266 -11.840 -12.103 1.00 92.50 272 ARG A O 1
ATOM 2187 N N . GLN A 1 273 ? 6.223 -11.893 -11.183 1.00 93.94 273 GLN A N 1
ATOM 2188 C CA . GLN A 1 273 ? 5.592 -11.331 -12.370 1.00 93.94 273 GLN A CA 1
ATOM 2189 C C . GLN A 1 273 ? 5.924 -9.841 -12.453 1.00 93.94 273 GLN A C 1
ATOM 2191 O O . GLN A 1 273 ? 5.939 -9.143 -11.437 1.00 93.94 273 GLN A O 1
ATOM 2196 N N . HIS A 1 274 ? 6.208 -9.362 -13.660 1.00 92.94 274 HIS A N 1
ATOM 2197 C CA . HIS A 1 274 ? 6.506 -7.960 -13.916 1.00 92.94 274 HIS A CA 1
ATOM 2198 C C . HIS A 1 274 ? 5.490 -7.362 -14.882 1.00 92.94 274 HIS A C 1
ATOM 2200 O O . HIS A 1 274 ? 5.006 -8.037 -15.790 1.00 92.94 274 HIS A O 1
ATOM 2206 N N . PHE A 1 275 ? 5.177 -6.088 -14.677 1.00 90.88 275 PHE A N 1
ATOM 2207 C CA . PHE A 1 275 ? 4.168 -5.351 -15.431 1.00 90.88 275 PHE A CA 1
ATOM 2208 C C . PHE A 1 275 ? 4.622 -3.911 -15.653 1.00 90.88 275 PHE A C 1
ATOM 2210 O O . PHE A 1 275 ? 5.500 -3.409 -14.947 1.00 90.88 275 PHE A O 1
ATOM 2217 N N . TYR A 1 276 ? 3.996 -3.224 -16.607 1.00 89.81 276 TYR A N 1
ATOM 2218 C CA . TYR A 1 276 ? 4.251 -1.806 -16.822 1.00 89.81 276 TYR A CA 1
ATOM 2219 C C . TYR A 1 276 ? 3.595 -0.944 -15.737 1.00 89.81 276 TYR A C 1
ATOM 2221 O O . TYR A 1 276 ? 2.441 -1.152 -15.366 1.00 89.81 276 TYR A O 1
ATOM 2229 N N . VAL A 1 277 ? 4.295 0.097 -15.281 1.00 90.44 277 VAL A N 1
ATOM 2230 C CA . VAL A 1 277 ? 3.796 1.063 -14.282 1.00 90.44 277 VAL A CA 1
ATOM 2231 C C . VAL A 1 277 ? 2.556 1.806 -14.791 1.00 90.44 277 VAL A C 1
ATOM 2233 O O . VAL A 1 277 ? 1.650 2.111 -14.009 1.00 90.44 277 VAL A O 1
ATOM 2236 N N . LYS A 1 278 ? 2.479 2.071 -16.105 1.00 88.25 278 LYS A N 1
ATOM 2237 C CA . LYS A 1 278 ? 1.293 2.675 -16.742 1.00 88.25 278 LYS A CA 1
ATOM 2238 C C . LYS A 1 278 ? 0.034 1.811 -16.597 1.00 88.25 278 LYS A C 1
ATOM 2240 O O . LYS A 1 278 ? -1.047 2.371 -16.439 1.00 88.25 278 LYS A O 1
ATOM 2245 N N . ASP A 1 279 ? 0.204 0.491 -16.552 1.00 90.75 279 ASP A N 1
ATOM 2246 C CA . ASP A 1 279 ? -0.873 -0.502 -16.497 1.00 90.75 279 ASP A CA 1
ATOM 2247 C C . ASP A 1 279 ? -1.073 -1.034 -15.065 1.00 90.75 279 ASP A C 1
ATOM 2249 O O . ASP A 1 279 ? -1.787 -2.008 -14.845 1.00 90.75 279 ASP A O 1
ATOM 2253 N N . MET A 1 280 ? -0.421 -0.418 -14.071 1.00 96.06 280 MET A N 1
ATOM 2254 C CA . MET A 1 280 ? -0.474 -0.860 -12.681 1.00 96.06 280 MET A CA 1
ATOM 2255 C C . MET A 1 280 ? -1.869 -0.643 -12.086 1.00 96.06 280 MET A C 1
ATOM 2257 O O . MET A 1 280 ? -2.290 0.490 -11.823 1.00 96.06 280 MET A O 1
ATOM 2261 N N . GLU A 1 281 ? -2.553 -1.735 -11.790 1.00 94.62 281 GLU A N 1
ATOM 2262 C CA . GLU A 1 281 ? -3.878 -1.815 -11.195 1.00 94.62 281 GLU A CA 1
ATOM 2263 C C . GLU A 1 281 ? -3.811 -2.591 -9.874 1.00 94.62 281 GLU A C 1
ATOM 2265 O O . GLU A 1 281 ? -3.586 -3.804 -9.812 1.00 94.62 281 GLU A O 1
ATOM 2270 N N . ILE A 1 282 ? -4.010 -1.854 -8.780 1.00 95.56 282 ILE A N 1
ATOM 2271 C CA . ILE A 1 282 ? -4.003 -2.409 -7.428 1.00 95.56 282 ILE A CA 1
ATOM 2272 C C . ILE A 1 282 ? -5.156 -3.408 -7.279 1.00 95.56 282 ILE A C 1
ATOM 2274 O O . ILE A 1 282 ? -6.270 -3.153 -7.728 1.00 95.56 282 ILE A O 1
ATOM 2278 N N . SER A 1 283 ? -4.870 -4.540 -6.636 1.00 93.75 283 SER A N 1
ATOM 2279 C CA . SER A 1 283 ? -5.738 -5.715 -6.502 1.00 93.75 283 SER A CA 1
ATOM 2280 C C . SER A 1 283 ? -5.981 -6.516 -7.787 1.00 93.75 283 SER A C 1
ATOM 2282 O O . SER A 1 283 ? -6.720 -7.498 -7.734 1.00 93.75 283 SER A O 1
ATOM 2284 N N . VAL A 1 284 ? -5.333 -6.160 -8.902 1.00 94.06 284 VAL A N 1
ATOM 2285 C CA . VAL A 1 284 ? -5.364 -6.925 -10.161 1.00 94.06 284 VAL A CA 1
ATOM 2286 C C . VAL A 1 284 ? -3.972 -7.462 -10.482 1.00 94.06 284 VAL A C 1
ATOM 2288 O O . VAL A 1 284 ? -3.734 -8.660 -10.365 1.00 94.06 284 VAL A O 1
ATOM 2291 N N . ASN A 1 285 ? -3.031 -6.578 -10.817 1.00 94.31 285 ASN A N 1
ATOM 2292 C CA . ASN A 1 285 ? -1.643 -6.926 -11.139 1.00 94.31 285 ASN A CA 1
ATOM 2293 C C . ASN A 1 285 ? -0.631 -6.332 -10.139 1.00 94.31 285 ASN A C 1
ATOM 2295 O O . ASN A 1 285 ? 0.580 -6.467 -10.311 1.00 94.31 285 ASN A O 1
ATOM 2299 N N . ALA A 1 286 ? -1.117 -5.694 -9.073 1.00 97.31 286 ALA A N 1
ATOM 2300 C CA . ALA A 1 286 ? -0.322 -5.223 -7.946 1.00 97.31 286 ALA A CA 1
ATOM 2301 C C . ALA A 1 286 ? -1.048 -5.511 -6.614 1.00 97.31 286 ALA A C 1
ATOM 2303 O O . ALA A 1 286 ? -2.281 -5.506 -6.580 1.00 97.31 286 ALA A O 1
ATOM 2304 N N . PRO A 1 287 ? -0.328 -5.770 -5.508 1.00 96.19 287 PRO A N 1
ATOM 2305 C CA . PRO A 1 287 ? -0.944 -6.025 -4.209 1.00 96.19 287 PRO A CA 1
ATOM 2306 C C . PRO A 1 287 ? -1.701 -4.799 -3.660 1.00 96.19 287 PRO A C 1
ATOM 2308 O O . PRO A 1 287 ? -1.471 -3.685 -4.117 1.00 96.19 287 PRO A O 1
ATOM 2311 N N . PRO A 1 288 ? -2.612 -4.975 -2.683 1.00 95.88 288 PRO A N 1
ATOM 2312 C CA . PRO A 1 288 ? -3.007 -6.231 -2.054 1.00 95.88 288 PRO A CA 1
ATOM 2313 C C . PRO A 1 288 ? -3.955 -7.057 -2.929 1.00 95.88 288 PRO A C 1
ATOM 2315 O O . PRO A 1 288 ? -4.974 -6.558 -3.400 1.00 95.88 288 PRO A O 1
ATOM 2318 N N . PHE A 1 289 ? -3.674 -8.354 -3.062 1.00 94.62 289 PHE A N 1
ATOM 2319 C CA . PHE A 1 289 ? -4.547 -9.299 -3.781 1.00 94.62 289 PHE A CA 1
ATOM 2320 C C . PHE A 1 289 ? -5.674 -9.871 -2.909 1.00 94.62 289 PHE A C 1
ATOM 2322 O O . PHE A 1 289 ? -6.642 -10.436 -3.405 1.00 94.62 289 PHE A O 1
ATOM 2329 N N . HIS A 1 290 ? -5.545 -9.758 -1.588 1.00 92.94 290 HIS A N 1
ATOM 2330 C CA . HIS A 1 290 ? -6.504 -10.284 -0.621 1.00 92.94 290 HIS A CA 1
ATOM 2331 C C . HIS A 1 290 ? -6.411 -9.520 0.711 1.00 92.94 290 HIS A C 1
ATOM 2333 O O . HIS A 1 290 ? -5.424 -8.821 0.961 1.00 92.94 290 HIS A O 1
ATOM 2339 N N . PRO A 1 291 ? -7.394 -9.664 1.620 1.00 93.12 291 PRO A N 1
ATOM 2340 C CA . PRO A 1 291 ? -7.269 -9.132 2.973 1.00 93.12 291 PRO A CA 1
ATOM 2341 C C . PRO A 1 291 ? -6.033 -9.699 3.681 1.00 93.12 291 PRO A C 1
ATOM 2343 O O . PRO A 1 291 ? -5.748 -10.889 3.550 1.00 93.12 291 PRO A O 1
ATOM 2346 N N . PHE A 1 292 ? -5.324 -8.874 4.455 1.00 92.19 292 PHE A N 1
ATOM 2347 C CA . PHE A 1 292 ? -4.049 -9.236 5.104 1.00 92.19 292 PHE A CA 1
ATOM 2348 C C . PHE A 1 292 ? -2.894 -9.579 4.143 1.00 92.19 292 PHE A C 1
ATOM 2350 O O . PHE A 1 292 ? -1.968 -10.299 4.529 1.00 92.19 292 PHE A O 1
ATOM 2357 N N . CYS A 1 293 ? -2.941 -9.114 2.892 1.00 93.50 293 CYS A N 1
ATOM 2358 C CA . CYS A 1 293 ? -1.809 -9.255 1.981 1.00 93.50 293 CYS A CA 1
ATOM 2359 C C . CYS A 1 293 ? -0.558 -8.576 2.566 1.00 93.50 293 CYS A C 1
ATOM 2361 O O . CYS A 1 293 ? -0.652 -7.508 3.164 1.00 93.50 293 CYS A O 1
ATOM 2363 N N . ARG A 1 294 ? 0.595 -9.228 2.400 1.00 91.19 294 ARG A N 1
ATOM 2364 C CA . ARG A 1 294 ? 1.930 -8.760 2.828 1.00 91.19 294 ARG A CA 1
ATOM 2365 C C . ARG A 1 294 ? 2.899 -8.753 1.645 1.00 91.19 294 ARG A C 1
ATOM 2367 O O . ARG A 1 294 ? 4.086 -9.035 1.788 1.00 91.19 294 ARG A O 1
ATOM 2374 N N . CYS A 1 295 ? 2.353 -8.610 0.445 1.00 95.38 295 CYS A N 1
ATOM 2375 C CA . CYS A 1 295 ? 3.133 -8.502 -0.775 1.00 95.38 295 CYS A CA 1
ATOM 2376 C C . CYS A 1 295 ? 3.375 -7.020 -1.057 1.00 95.38 295 CYS A C 1
ATOM 2378 O O . CYS A 1 295 ? 2.575 -6.170 -0.670 1.00 95.38 295 CYS A O 1
ATOM 2380 N N . THR A 1 296 ? 4.474 -6.734 -1.733 1.00 97.25 296 THR A N 1
ATOM 2381 C CA . THR A 1 296 ? 4.923 -5.390 -2.116 1.00 97.25 296 THR A CA 1
ATOM 2382 C C . THR A 1 296 ? 5.335 -5.431 -3.587 1.00 97.25 296 THR A C 1
ATOM 2384 O O . THR A 1 296 ? 5.354 -6.499 -4.207 1.00 97.25 296 THR A O 1
ATOM 2387 N N . THR A 1 297 ? 5.622 -4.280 -4.177 1.00 98.12 297 THR A N 1
ATOM 2388 C CA . THR A 1 297 ? 6.227 -4.188 -5.503 1.00 98.12 297 THR A CA 1
ATOM 2389 C C . THR A 1 297 ? 7.653 -3.675 -5.400 1.00 98.12 297 THR A C 1
ATOM 2391 O O . THR A 1 297 ? 8.024 -3.000 -4.443 1.00 98.12 297 THR A O 1
ATOM 2394 N N . ILE A 1 298 ? 8.491 -4.045 -6.363 1.00 97.25 298 ILE A N 1
ATOM 2395 C CA . ILE A 1 298 ? 9.863 -3.551 -6.482 1.00 97.25 298 ILE A CA 1
ATOM 2396 C C . ILE A 1 298 ? 10.082 -2.968 -7.878 1.00 97.25 298 ILE A C 1
ATOM 2398 O O . ILE A 1 298 ? 9.434 -3.418 -8.826 1.00 97.25 298 ILE A O 1
ATOM 2402 N N . PRO A 1 299 ? 11.018 -2.017 -8.046 1.00 95.56 299 PRO A N 1
ATOM 2403 C CA . PRO A 1 299 ? 11.399 -1.561 -9.373 1.00 95.56 299 PRO A CA 1
ATOM 2404 C C . PRO A 1 299 ? 11.925 -2.741 -10.195 1.00 95.56 299 PRO A C 1
ATOM 2406 O O . PRO A 1 299 ? 12.701 -3.563 -9.691 1.00 95.56 299 PRO A O 1
ATOM 2409 N N . TYR A 1 300 ? 11.503 -2.808 -11.454 1.00 91.44 300 TYR A N 1
ATOM 2410 C CA . TYR A 1 300 ? 11.986 -3.790 -12.411 1.00 91.44 300 TYR A CA 1
ATOM 2411 C C . TYR A 1 300 ? 12.658 -3.070 -13.570 1.00 91.44 300 TYR A C 1
ATOM 2413 O O . TYR A 1 300 ? 12.071 -2.197 -14.206 1.00 91.44 300 TYR A O 1
ATOM 2421 N N . PHE A 1 301 ? 13.895 -3.463 -13.839 1.00 82.31 301 PHE A N 1
ATOM 2422 C CA . PHE A 1 301 ? 14.676 -2.984 -14.965 1.00 82.31 301 PHE A CA 1
ATOM 2423 C C . PHE A 1 301 ? 15.018 -4.195 -15.824 1.00 82.31 301 PHE A C 1
ATOM 2425 O O . PHE A 1 301 ? 15.402 -5.238 -15.294 1.00 82.31 301 PHE A O 1
ATOM 2432 N N . GLU A 1 302 ? 14.830 -4.084 -17.139 1.00 65.44 302 GLU A N 1
ATOM 2433 C CA . GLU A 1 302 ? 15.077 -5.212 -18.044 1.00 65.44 302 GLU A CA 1
ATOM 2434 C C . GLU A 1 302 ? 16.570 -5.550 -18.177 1.00 65.44 302 GLU A C 1
ATOM 2436 O O . GLU A 1 302 ? 16.895 -6.690 -18.509 1.00 65.44 302 GLU A O 1
ATOM 2441 N N . ASP A 1 303 ? 17.439 -4.566 -17.932 1.00 64.25 303 ASP A N 1
ATOM 2442 C CA . ASP A 1 303 ? 18.899 -4.667 -17.921 1.00 64.25 303 ASP A CA 1
ATOM 2443 C C . ASP A 1 303 ? 19.478 -3.659 -16.909 1.00 64.25 303 ASP A C 1
ATOM 2445 O O . ASP A 1 303 ? 18.864 -2.619 -16.642 1.00 64.25 303 ASP A O 1
ATOM 2449 N N . ASP A 1 304 ? 20.653 -3.951 -16.356 1.00 57.22 304 ASP A N 1
ATOM 2450 C CA . ASP A 1 304 ? 21.317 -3.116 -15.350 1.00 57.22 304 ASP A CA 1
ATOM 2451 C C . ASP A 1 304 ? 21.730 -1.750 -15.922 1.00 57.22 304 ASP A C 1
ATOM 2453 O O . ASP A 1 304 ? 21.605 -0.730 -15.239 1.00 57.22 304 ASP A O 1
ATOM 2457 N N . ASP A 1 305 ? 22.079 -1.702 -17.209 1.00 60.09 305 ASP A N 1
ATOM 2458 C CA . ASP A 1 305 ? 22.431 -0.465 -17.916 1.00 60.09 305 ASP A CA 1
ATOM 2459 C C . ASP A 1 305 ? 21.235 0.504 -18.050 1.00 60.09 305 ASP A C 1
ATOM 2461 O O . ASP A 1 305 ? 21.407 1.716 -18.174 1.00 60.09 305 ASP A O 1
ATOM 2465 N N . MET A 1 306 ? 19.991 0.008 -17.967 1.00 65.44 306 MET A N 1
ATOM 2466 C CA . MET A 1 306 ? 18.791 0.851 -18.081 1.00 65.44 306 MET A CA 1
ATOM 2467 C C . MET A 1 306 ? 18.473 1.632 -16.805 1.00 65.44 306 MET A C 1
ATOM 2469 O O . MET A 1 306 ? 17.684 2.582 -16.851 1.00 65.44 306 MET A O 1
ATOM 2473 N N . GLN A 1 307 ? 19.044 1.244 -15.664 1.00 72.88 307 GLN A N 1
ATOM 2474 C CA . GLN A 1 307 ? 18.717 1.847 -14.373 1.00 72.88 307 GLN A CA 1
ATOM 2475 C C . GLN A 1 307 ? 19.099 3.330 -14.346 1.00 72.88 307 GLN A C 1
ATOM 2477 O O . GLN A 1 307 ? 18.269 4.189 -14.036 1.00 72.88 307 GLN A O 1
ATOM 2482 N N . GLN A 1 308 ? 20.341 3.629 -14.736 1.00 71.38 308 GLN A N 1
ATOM 2483 C CA . GLN A 1 308 ? 20.870 4.990 -14.768 1.00 71.38 308 GLN A CA 1
ATOM 2484 C C . GLN A 1 308 ? 20.221 5.822 -15.875 1.00 71.38 308 GLN A C 1
ATOM 2486 O O . GLN A 1 308 ? 19.786 6.942 -15.612 1.00 71.38 308 GLN A O 1
ATOM 2491 N N . ASP A 1 309 ? 20.056 5.252 -17.071 1.00 70.19 309 ASP A N 1
ATOM 2492 C CA . ASP A 1 309 ? 19.407 5.916 -18.205 1.00 70.19 309 ASP A CA 1
ATOM 2493 C C . ASP A 1 309 ? 17.974 6.360 -17.888 1.00 70.19 309 ASP A C 1
ATOM 2495 O O . ASP A 1 309 ? 17.567 7.468 -18.245 1.00 70.19 309 ASP A O 1
ATOM 2499 N N . THR A 1 310 ? 17.196 5.510 -17.211 1.00 71.44 310 THR A N 1
ATOM 2500 C CA . THR A 1 310 ? 15.797 5.803 -16.860 1.00 71.44 310 THR A CA 1
ATOM 2501 C C . THR A 1 310 ? 15.716 7.020 -15.940 1.00 71.44 310 THR A C 1
ATOM 2503 O O . THR A 1 310 ? 15.002 7.986 -16.231 1.00 71.44 310 THR A O 1
ATOM 2506 N N . LEU A 1 311 ? 16.506 7.016 -14.862 1.00 74.88 311 LEU A N 1
ATOM 2507 C CA . LEU A 1 311 ? 16.531 8.114 -13.897 1.00 74.88 311 LEU A CA 1
ATOM 2508 C C . LEU A 1 311 ? 17.136 9.392 -14.495 1.00 74.88 311 LEU A C 1
ATOM 2510 O O . LEU A 1 311 ? 16.594 10.476 -14.280 1.00 74.88 311 LEU A O 1
ATOM 2514 N N . ALA A 1 312 ? 18.204 9.283 -15.289 1.00 71.62 312 ALA A N 1
ATOM 2515 C CA . ALA A 1 312 ? 18.834 10.425 -15.950 1.00 71.62 312 ALA A CA 1
ATOM 2516 C C . ALA A 1 312 ? 17.882 11.105 -16.949 1.00 71.62 312 ALA A C 1
ATOM 2518 O O . ALA A 1 312 ? 17.765 12.335 -16.968 1.00 71.62 312 ALA A O 1
ATOM 2519 N N . LYS A 1 313 ? 17.127 10.324 -17.737 1.00 71.81 313 LYS A N 1
ATOM 2520 C CA . LYS A 1 313 ? 16.078 10.849 -18.630 1.00 71.81 313 LYS A CA 1
ATOM 2521 C C . LYS A 1 313 ? 14.969 11.544 -17.848 1.00 71.81 313 LYS A C 1
ATOM 2523 O O . LYS A 1 313 ? 14.513 12.607 -18.270 1.00 71.81 313 LYS A O 1
ATOM 2528 N N . ARG A 1 314 ? 14.533 10.980 -16.714 1.00 74.81 314 ARG A N 1
ATOM 2529 C CA . ARG A 1 314 ? 13.525 11.624 -15.860 1.00 74.81 314 ARG A CA 1
ATOM 2530 C C . ARG A 1 314 ? 14.022 12.958 -15.313 1.00 74.81 314 ARG A C 1
ATOM 2532 O O . ARG A 1 314 ? 13.282 13.936 -15.411 1.00 74.81 314 ARG A O 1
ATOM 2539 N N . ALA A 1 315 ? 15.248 13.002 -14.797 1.00 71.88 315 ALA A N 1
ATOM 2540 C CA . ALA A 1 315 ? 15.857 14.223 -14.274 1.00 71.88 315 ALA A CA 1
ATOM 2541 C C . ALA A 1 315 ? 15.996 15.316 -15.352 1.00 71.88 315 ALA A C 1
ATOM 2543 O O . ALA A 1 315 ? 15.814 16.495 -15.064 1.00 71.88 315 ALA A O 1
ATOM 2544 N N . SER A 1 316 ? 16.228 14.918 -16.609 1.00 65.50 316 SER A N 1
ATOM 2545 C CA . SER A 1 316 ? 16.413 15.826 -17.754 1.00 65.50 316 SER A CA 1
ATOM 2546 C C . SER A 1 316 ? 15.108 16.358 -18.375 1.00 65.50 316 SER A C 1
ATOM 2548 O O . SER A 1 316 ? 15.153 17.248 -19.222 1.00 65.50 316 SER A O 1
ATOM 2550 N N . ARG A 1 317 ? 13.936 15.809 -18.013 1.00 61.66 317 ARG A N 1
ATOM 2551 C CA . ARG A 1 317 ? 12.641 16.120 -18.660 1.00 61.66 317 ARG A CA 1
ATOM 2552 C C . ARG A 1 317 ? 12.042 17.477 -18.289 1.00 61.66 317 ARG A C 1
ATOM 2554 O O . ARG A 1 317 ? 11.258 18.003 -19.072 1.00 61.66 317 ARG A O 1
ATOM 2561 N N . ASP A 1 318 ? 12.395 18.038 -17.136 1.00 50.28 318 ASP A N 1
ATOM 2562 C CA . ASP A 1 318 ? 11.732 19.236 -16.600 1.00 50.28 318 ASP A CA 1
ATOM 2563 C C . ASP A 1 318 ? 12.312 20.562 -17.141 1.00 50.28 318 ASP A C 1
ATOM 2565 O O . ASP A 1 318 ? 11.990 21.611 -16.599 1.00 50.28 318 ASP A O 1
ATOM 2569 N N . GLY A 1 319 ? 13.130 20.545 -18.206 1.00 41.31 319 GLY A N 1
ATOM 2570 C CA . GLY A 1 319 ? 13.499 21.720 -19.024 1.00 41.31 319 GLY A CA 1
ATOM 2571 C C . GLY A 1 319 ? 14.369 22.799 -18.360 1.00 41.31 319 GLY A C 1
ATOM 2572 O O . GLY A 1 319 ? 15.109 23.485 -19.059 1.00 41.31 319 GLY A O 1
ATOM 2573 N N . ASP A 1 320 ? 14.355 22.884 -17.035 1.00 45.31 320 ASP A N 1
ATOM 2574 C CA . ASP A 1 320 ? 15.125 23.809 -16.218 1.00 45.31 320 ASP A CA 1
ATOM 2575 C C . ASP A 1 320 ? 16.152 23.016 -15.410 1.00 45.31 320 ASP A C 1
ATOM 2577 O O . ASP A 1 320 ? 15.848 22.496 -14.342 1.00 45.31 320 ASP A O 1
ATOM 2581 N N . GLY A 1 321 ? 17.359 22.884 -15.966 1.00 51.53 321 GLY A N 1
ATOM 2582 C CA . GLY A 1 321 ? 18.641 22.688 -15.273 1.00 51.53 321 GLY A CA 1
ATOM 2583 C C . GLY A 1 321 ? 18.673 22.016 -13.892 1.00 51.53 321 GLY A C 1
ATOM 2584 O O . GLY A 1 321 ? 19.398 22.498 -13.026 1.00 51.53 321 GLY A O 1
ATOM 2585 N N . LYS A 1 322 ? 17.952 20.912 -13.658 1.00 60.12 322 LYS A N 1
ATOM 2586 C CA . LYS A 1 322 ? 18.134 20.118 -12.439 1.00 60.12 322 LYS A CA 1
ATOM 2587 C C . LYS A 1 322 ? 19.469 19.395 -12.546 1.00 60.12 322 LYS A C 1
ATOM 2589 O O . LYS A 1 322 ? 19.621 18.456 -13.328 1.00 60.12 322 LYS A O 1
ATOM 2594 N N . THR A 1 323 ? 20.438 19.864 -11.769 1.00 71.56 323 THR A N 1
ATOM 2595 C CA . THR A 1 323 ? 21.710 19.175 -11.572 1.00 71.56 323 THR A CA 1
ATOM 2596 C C . THR A 1 323 ? 21.417 17.770 -11.061 1.00 71.56 323 THR A C 1
ATOM 2598 O O . THR A 1 323 ? 20.684 17.579 -10.091 1.00 71.56 323 THR A O 1
ATOM 2601 N N . VAL A 1 324 ? 21.956 16.778 -11.756 1.00 82.75 324 VAL A N 1
ATOM 2602 C CA . VAL A 1 324 ? 21.955 15.392 -11.301 1.00 82.75 324 VAL A CA 1
ATOM 2603 C C . VAL A 1 324 ? 23.169 15.213 -10.402 1.00 82.75 324 VAL A C 1
ATOM 2605 O O . VAL A 1 324 ? 24.231 15.735 -10.723 1.00 82.75 324 VAL A O 1
ATOM 2608 N N . TYR A 1 325 ? 23.035 14.488 -9.298 1.00 85.38 325 TYR A N 1
ATOM 2609 C CA . TYR A 1 325 ? 24.115 14.276 -8.336 1.00 85.38 325 TYR A CA 1
ATOM 2610 C C . TYR A 1 325 ? 24.458 12.793 -8.230 1.00 85.38 325 TYR A C 1
ATOM 2612 O O . TYR A 1 325 ? 23.573 11.937 -8.275 1.00 85.38 325 TYR A O 1
ATOM 2620 N N . GLU A 1 326 ? 25.739 12.490 -8.069 1.00 86.69 326 GLU A N 1
ATOM 2621 C CA . GLU A 1 326 ? 26.200 11.165 -7.673 1.00 86.69 326 GLU A CA 1
ATOM 2622 C C . GLU A 1 326 ? 25.857 10.931 -6.202 1.00 86.69 326 GLU A C 1
ATOM 2624 O O . GLU A 1 326 ? 26.209 11.733 -5.331 1.00 86.69 326 GLU A O 1
ATOM 2629 N N . LEU A 1 327 ? 25.148 9.837 -5.927 1.00 88.75 327 LEU A N 1
ATOM 2630 C CA . LEU A 1 327 ? 24.815 9.438 -4.566 1.00 88.75 327 LEU A CA 1
ATOM 2631 C C . LEU A 1 327 ? 25.749 8.326 -4.097 1.00 88.75 327 LEU A C 1
ATOM 2633 O O . LEU A 1 327 ? 25.743 7.250 -4.700 1.00 88.75 327 LEU A O 1
ATOM 2637 N N . PRO A 1 328 ? 26.494 8.533 -2.999 1.00 86.75 328 PRO A N 1
ATOM 2638 C CA . PRO A 1 328 ? 27.327 7.482 -2.442 1.00 86.75 328 PRO A CA 1
ATOM 2639 C C . PRO A 1 328 ? 26.459 6.402 -1.778 1.00 86.75 328 PRO A C 1
ATOM 2641 O O . PRO A 1 328 ? 25.351 6.670 -1.307 1.00 86.75 328 PRO A O 1
ATOM 2644 N N . GLU A 1 329 ? 26.953 5.162 -1.712 1.00 85.12 329 GLU A N 1
ATOM 2645 C CA . GLU A 1 329 ? 26.189 4.037 -1.148 1.00 85.12 329 GLU A CA 1
ATOM 2646 C C . GLU A 1 329 ? 25.822 4.226 0.337 1.00 85.12 329 GLU A C 1
ATOM 2648 O O . GLU A 1 329 ? 24.805 3.698 0.802 1.00 85.12 329 GLU A O 1
ATOM 2653 N N . ASP A 1 330 ? 26.634 4.979 1.083 1.00 89.69 330 ASP A N 1
ATOM 2654 C CA . ASP A 1 330 ? 26.481 5.240 2.515 1.00 89.69 330 ASP A CA 1
ATOM 2655 C C . ASP A 1 330 ? 25.619 6.472 2.838 1.00 89.69 330 ASP A C 1
ATOM 2657 O O . ASP A 1 330 ? 25.379 6.742 4.018 1.00 89.69 330 ASP A O 1
ATOM 2661 N N . VAL A 1 331 ? 25.075 7.162 1.822 1.00 93.56 331 VAL A N 1
ATOM 2662 C CA . VAL A 1 331 ? 24.175 8.306 2.024 1.00 93.56 331 VAL A CA 1
ATOM 2663 C C . VAL A 1 331 ? 23.016 7.933 2.945 1.00 93.56 331 VAL A C 1
ATOM 2665 O O . VAL A 1 331 ? 22.304 6.936 2.748 1.00 93.56 331 VAL A O 1
ATOM 2668 N N . THR A 1 332 ? 22.789 8.751 3.972 1.00 95.94 332 THR A N 1
ATOM 2669 C CA . THR A 1 332 ? 21.682 8.516 4.892 1.00 95.94 332 THR A CA 1
ATOM 2670 C C . THR A 1 332 ? 20.378 9.071 4.327 1.00 95.94 332 THR A C 1
ATOM 2672 O O . THR A 1 332 ? 20.334 10.091 3.639 1.00 95.94 332 THR A O 1
ATOM 2675 N N . TYR A 1 333 ? 19.257 8.453 4.705 1.00 95.94 333 TYR A N 1
ATOM 2676 C CA . TYR A 1 333 ? 17.928 8.964 4.351 1.00 95.94 333 TYR A CA 1
ATOM 2677 C C . TYR A 1 333 ? 17.702 10.414 4.811 1.00 95.94 333 TYR A C 1
ATOM 2679 O O . TYR A 1 333 ? 16.954 11.155 4.178 1.00 95.94 333 TYR A O 1
ATOM 2687 N N . LYS A 1 334 ? 18.324 10.823 5.926 1.00 96.75 334 LYS A N 1
ATOM 2688 C CA . LYS A 1 334 ? 18.176 12.174 6.478 1.00 96.75 334 LYS A CA 1
ATOM 2689 C C . LYS A 1 334 ? 18.874 13.213 5.600 1.00 96.75 334 LYS A C 1
ATOM 2691 O O . LYS A 1 334 ? 18.272 14.245 5.324 1.00 96.75 334 LYS A O 1
ATOM 2696 N N . GLU A 1 335 ? 20.103 12.934 5.172 1.00 95.81 335 GLU A N 1
ATOM 2697 C CA . GLU A 1 335 ? 20.858 13.802 4.257 1.00 95.81 335 GLU A CA 1
ATOM 2698 C C . GLU A 1 335 ? 20.152 13.893 2.909 1.00 95.81 335 GLU A C 1
ATOM 2700 O O . GLU A 1 335 ? 19.841 14.991 2.453 1.00 95.81 335 GLU A O 1
ATOM 2705 N N . TRP A 1 336 ? 19.782 12.741 2.341 1.00 96.88 336 TRP A N 1
ATOM 2706 C CA . TRP A 1 336 ? 19.040 12.678 1.086 1.00 96.88 336 TRP A CA 1
ATOM 2707 C C . TRP A 1 336 ? 17.752 13.506 1.129 1.00 96.88 336 TRP A C 1
ATOM 2709 O O . TRP A 1 336 ? 17.507 14.326 0.250 1.00 96.88 336 TRP A O 1
ATOM 2719 N N . LYS A 1 337 ? 16.937 13.344 2.179 1.00 96.44 337 LYS A N 1
ATOM 2720 C CA . LYS A 1 337 ? 15.674 14.079 2.308 1.00 96.44 337 LYS A CA 1
ATOM 2721 C C . LYS A 1 337 ? 15.907 15.589 2.425 1.00 96.44 337 LYS A C 1
ATOM 2723 O O . LYS A 1 337 ? 15.179 16.362 1.804 1.00 96.44 337 LYS A O 1
ATOM 2728 N N . LYS A 1 338 ? 16.909 16.009 3.205 1.00 96.06 338 LYS A N 1
ATOM 2729 C CA . LYS A 1 338 ? 17.243 17.429 3.385 1.00 96.06 338 LYS A CA 1
ATOM 2730 C C . LYS A 1 338 ? 17.662 18.070 2.054 1.00 96.06 338 LYS A C 1
ATOM 2732 O O . LYS A 1 338 ? 17.153 19.130 1.713 1.00 96.06 338 LYS A O 1
ATOM 2737 N N . GLY A 1 339 ? 18.491 17.382 1.268 1.00 93.38 339 GLY A N 1
ATOM 2738 C CA . GLY A 1 339 ? 18.883 17.839 -0.067 1.00 93.38 339 GLY A CA 1
ATOM 2739 C C . GLY A 1 339 ? 17.724 17.805 -1.069 1.00 93.38 339 GLY A C 1
ATOM 2740 O O . GLY A 1 339 ? 17.238 18.847 -1.493 1.00 93.38 339 GLY A O 1
ATOM 2741 N N . PHE A 1 340 ? 17.239 16.613 -1.419 1.00 93.12 340 PHE A N 1
ATOM 2742 C CA . PHE A 1 340 ? 16.413 16.385 -2.617 1.00 93.12 340 PHE A CA 1
ATOM 2743 C C . PHE A 1 340 ? 14.897 16.527 -2.419 1.00 93.12 340 PHE A C 1
ATOM 2745 O O . PHE A 1 340 ? 14.149 16.498 -3.395 1.00 93.12 340 PHE A O 1
ATOM 2752 N N . VAL A 1 341 ? 14.419 16.657 -1.176 1.00 93.75 341 VAL A N 1
ATOM 2753 C CA . VAL A 1 341 ? 12.988 16.877 -0.871 1.00 93.75 341 VAL A CA 1
ATOM 2754 C C . VAL A 1 341 ? 12.759 18.263 -0.277 1.00 93.75 341 VAL A C 1
ATOM 2756 O O . VAL A 1 341 ? 11.786 18.940 -0.606 1.00 93.75 341 VAL A O 1
ATOM 2759 N N . GLU A 1 342 ? 13.618 18.673 0.657 1.00 94.00 342 GLU A N 1
ATOM 2760 C CA . GLU A 1 342 ? 13.497 19.962 1.345 1.00 94.00 342 GLU A CA 1
ATOM 2761 C C . GLU A 1 342 ? 14.195 21.100 0.588 1.00 94.00 342 GLU A C 1
ATOM 2763 O O . GLU A 1 342 ? 13.864 22.259 0.836 1.00 94.00 342 GLU A O 1
ATOM 2768 N N . GLY A 1 343 ? 15.066 20.776 -0.375 1.00 90.38 343 GLY A N 1
ATOM 2769 C CA . GLY A 1 343 ? 15.733 21.751 -1.236 1.00 90.38 343 GLY A CA 1
ATOM 2770 C C . GLY A 1 343 ? 16.887 22.478 -0.548 1.00 90.38 343 GLY A C 1
ATOM 2771 O O . GLY A 1 343 ? 17.130 23.644 -0.839 1.00 90.38 343 GLY A O 1
ATOM 2772 N N . ASP A 1 344 ? 17.562 21.829 0.402 1.00 92.94 344 ASP A N 1
ATOM 2773 C CA . ASP A 1 344 ? 18.722 22.403 1.081 1.00 92.94 344 ASP A CA 1
ATOM 2774 C C . ASP A 1 344 ? 19.968 22.317 0.189 1.00 92.94 344 ASP A C 1
ATOM 2776 O O . ASP A 1 344 ? 20.577 21.254 0.042 1.00 92.94 344 ASP A O 1
ATOM 2780 N N . GLU A 1 345 ? 20.327 23.447 -0.417 1.00 89.25 345 GLU A N 1
ATOM 2781 C CA . GLU A 1 345 ? 21.450 23.542 -1.354 1.00 89.25 345 GLU A CA 1
ATOM 2782 C C . GLU A 1 345 ? 22.805 23.255 -0.689 1.00 89.25 345 GLU A C 1
ATOM 2784 O O . GLU A 1 345 ? 23.645 22.611 -1.308 1.00 89.25 345 GLU A O 1
ATOM 2789 N N . GLU A 1 346 ? 23.004 23.610 0.590 1.00 90.25 346 GLU A N 1
ATOM 2790 C CA . GLU A 1 346 ? 24.265 23.315 1.294 1.00 90.25 346 GLU A CA 1
ATOM 2791 C C . GLU A 1 346 ? 24.487 21.805 1.410 1.00 90.25 346 GLU A C 1
ATOM 2793 O O . GLU A 1 346 ? 25.605 21.319 1.258 1.00 90.25 346 GLU A O 1
ATOM 2798 N N . VAL A 1 347 ? 23.417 21.041 1.659 1.00 90.69 347 VAL A N 1
ATOM 2799 C CA . VAL A 1 347 ? 23.485 19.574 1.666 1.00 90.69 347 VAL A CA 1
ATOM 2800 C C . VAL A 1 347 ? 23.674 19.030 0.254 1.00 90.69 347 VAL A C 1
ATOM 2802 O O . VAL A 1 347 ? 24.458 18.099 0.080 1.00 90.69 347 VAL A O 1
ATOM 2805 N N . LYS A 1 348 ? 23.009 19.593 -0.762 1.00 86.75 348 LYS A N 1
ATOM 2806 C CA . LYS A 1 348 ? 23.184 19.143 -2.153 1.00 86.75 348 LYS A CA 1
ATOM 2807 C C . LYS A 1 348 ? 24.613 19.333 -2.655 1.00 86.75 348 LYS A C 1
ATOM 2809 O O . LYS A 1 348 ? 25.139 18.436 -3.303 1.00 86.75 348 LYS A O 1
ATOM 2814 N N . GLU A 1 349 ? 25.251 20.451 -2.317 1.00 84.62 349 GLU A N 1
ATOM 2815 C CA . GLU A 1 349 ? 26.643 20.755 -2.676 1.00 84.62 349 GLU A CA 1
ATOM 2816 C C . GLU A 1 349 ? 27.657 19.776 -2.062 1.00 84.62 349 GLU A C 1
ATOM 2818 O O . GLU A 1 349 ? 28.787 19.682 -2.543 1.00 84.62 349 GLU A O 1
ATOM 2823 N N . THR A 1 350 ? 27.267 19.005 -1.037 1.00 87.94 350 THR A N 1
ATOM 2824 C CA . THR A 1 350 ? 28.106 17.908 -0.523 1.00 87.94 350 THR A CA 1
ATOM 2825 C C . THR A 1 350 ? 28.156 16.696 -1.454 1.00 87.94 350 THR A C 1
ATOM 2827 O O . THR A 1 350 ? 29.088 15.897 -1.356 1.00 87.94 350 THR A O 1
ATOM 2830 N N . PHE A 1 351 ? 27.191 16.559 -2.369 1.00 87.56 351 PHE A N 1
ATOM 2831 C CA . PHE A 1 351 ? 27.168 15.507 -3.383 1.00 87.56 351 PHE A CA 1
ATOM 2832 C C . PHE A 1 351 ? 27.845 15.978 -4.672 1.00 87.56 351 PHE A C 1
ATOM 2834 O O . PHE A 1 351 ? 27.774 17.149 -5.047 1.00 87.56 351 PHE A O 1
ATOM 2841 N N . MET A 1 352 ? 28.491 15.057 -5.389 1.00 82.00 352 MET A N 1
ATOM 2842 C CA . MET A 1 352 ? 29.203 15.403 -6.618 1.00 82.00 352 MET A CA 1
ATOM 2843 C C . MET A 1 352 ? 28.206 15.645 -7.764 1.00 82.00 352 MET A C 1
ATOM 2845 O O . MET A 1 352 ? 27.444 14.736 -8.098 1.00 82.00 352 MET A O 1
ATOM 2849 N N . PRO A 1 353 ? 28.188 16.834 -8.397 1.00 80.62 353 PRO A N 1
ATOM 2850 C CA . PRO A 1 353 ? 27.323 17.083 -9.541 1.00 80.62 353 PRO A CA 1
ATOM 2851 C C . PRO A 1 353 ? 27.810 16.289 -10.758 1.00 80.62 353 PRO A C 1
ATOM 2853 O O . PRO A 1 353 ? 28.995 16.282 -11.097 1.00 80.62 353 PRO A O 1
ATOM 2856 N N . MET A 1 354 ? 26.880 15.631 -11.438 1.00 73.25 354 MET A N 1
ATOM 2857 C CA . MET A 1 354 ? 27.137 14.793 -12.600 1.00 73.25 354 MET A CA 1
ATOM 2858 C C . MET A 1 354 ? 27.008 15.603 -13.893 1.00 73.25 354 MET A C 1
ATOM 2860 O O . MET A 1 354 ? 26.071 16.382 -14.079 1.00 73.25 354 MET A O 1
ATOM 2864 N N . ASN A 1 355 ? 27.943 15.401 -14.825 1.00 65.44 355 ASN A N 1
ATOM 2865 C CA . ASN A 1 355 ? 27.875 16.042 -16.134 1.00 65.44 355 ASN A CA 1
ATOM 2866 C C . ASN A 1 355 ? 26.828 15.338 -17.018 1.00 65.44 355 ASN A C 1
ATOM 2868 O O . ASN A 1 355 ? 27.084 14.267 -17.570 1.00 65.44 355 ASN A O 1
ATOM 2872 N N . LEU A 1 356 ? 25.665 15.974 -17.193 1.00 56.34 356 LEU A N 1
ATOM 2873 C CA . LEU A 1 356 ? 24.552 15.497 -18.027 1.00 56.34 356 LEU A CA 1
ATOM 2874 C C . LEU A 1 356 ? 24.944 15.187 -19.483 1.00 56.34 356 LEU A C 1
ATOM 2876 O O . LEU A 1 356 ? 24.276 14.387 -20.134 1.00 56.34 356 LEU A O 1
ATOM 2880 N N . GLN A 1 357 ? 26.039 15.756 -19.996 1.00 51.06 357 GLN A N 1
ATOM 2881 C CA . GLN A 1 357 ? 26.533 15.500 -21.353 1.00 51.06 357 GLN A CA 1
ATOM 2882 C C . GLN A 1 357 ? 26.999 14.045 -21.549 1.00 51.06 357 GLN A C 1
ATOM 2884 O O . GLN A 1 357 ? 26.914 13.510 -22.651 1.00 51.06 357 GLN A O 1
ATOM 2889 N N . PHE A 1 358 ? 27.401 13.367 -20.469 1.00 48.44 358 PHE A N 1
ATOM 2890 C CA . PHE A 1 358 ? 27.727 11.938 -20.468 1.00 48.44 358 PHE A CA 1
ATOM 2891 C C . PHE A 1 358 ? 26.486 11.050 -20.712 1.00 48.44 358 PHE A C 1
ATOM 2893 O O . PHE A 1 358 ? 26.553 10.077 -21.466 1.00 48.44 358 PHE A O 1
ATOM 2900 N N . PHE A 1 359 ? 25.326 11.435 -20.162 1.00 50.25 359 PHE A N 1
ATOM 2901 C CA . PHE A 1 359 ? 24.041 10.754 -20.388 1.00 50.25 359 PHE A CA 1
ATOM 2902 C C . PHE A 1 359 ? 23.372 11.174 -21.702 1.00 50.25 359 PHE A C 1
ATOM 2904 O O . PHE A 1 359 ? 22.733 10.358 -22.361 1.00 50.25 359 PHE A O 1
ATOM 2911 N N . ALA A 1 360 ? 23.550 12.425 -22.138 1.00 42.31 360 ALA A N 1
ATOM 2912 C CA . ALA A 1 360 ? 23.044 12.904 -23.425 1.00 42.31 360 ALA A CA 1
ATOM 2913 C C . ALA A 1 360 ? 23.678 12.163 -24.620 1.00 42.31 360 ALA A C 1
ATOM 2915 O O . ALA A 1 360 ? 22.987 11.892 -25.601 1.00 42.31 360 ALA A O 1
ATOM 2916 N N . ASN A 1 361 ? 24.940 11.738 -24.513 1.00 40.72 361 ASN A N 1
ATOM 2917 C CA . ASN A 1 361 ? 25.586 10.905 -25.535 1.00 40.72 361 ASN A CA 1
ATOM 2918 C C . ASN A 1 361 ? 24.984 9.479 -25.609 1.00 40.72 361 ASN A C 1
ATOM 2920 O O . ASN A 1 361 ? 24.961 8.886 -26.683 1.00 40.72 361 ASN A O 1
ATOM 2924 N N . HIS A 1 362 ? 24.396 8.963 -24.519 1.00 43.31 362 HIS A N 1
ATOM 2925 C CA . HIS A 1 362 ? 23.576 7.734 -24.531 1.00 43.31 362 HIS A CA 1
ATOM 2926 C C . HIS A 1 362 ? 22.156 7.973 -25.100 1.00 43.31 362 HIS A C 1
ATOM 2928 O O . HIS A 1 362 ? 21.470 7.042 -25.531 1.00 43.31 362 HIS A O 1
ATOM 2934 N N . VAL A 1 363 ? 21.699 9.232 -25.150 1.00 41.09 363 VAL A N 1
ATOM 2935 C CA . VAL A 1 363 ? 20.458 9.644 -25.832 1.00 41.09 363 VAL A CA 1
ATOM 2936 C C . VAL A 1 363 ? 20.677 9.858 -27.336 1.00 41.09 363 VAL A C 1
ATOM 2938 O O . VAL A 1 363 ? 19.770 9.570 -28.117 1.00 41.09 363 VAL A O 1
ATOM 2941 N N . GLU A 1 364 ? 21.864 10.276 -27.788 1.00 38.59 364 GLU A N 1
ATOM 2942 C CA . GLU A 1 364 ? 22.215 10.219 -29.219 1.00 38.59 364 GLU A CA 1
ATOM 2943 C C . GLU A 1 364 ? 22.237 8.781 -29.740 1.00 38.59 364 GLU A C 1
ATOM 2945 O O . GLU A 1 364 ? 21.727 8.524 -30.831 1.00 38.59 364 GLU A O 1
ATOM 2950 N N . ASP A 1 365 ? 22.648 7.827 -28.906 1.00 44.84 365 ASP A N 1
ATOM 2951 C CA . ASP A 1 365 ? 22.506 6.401 -29.199 1.00 44.84 365 ASP A CA 1
ATOM 2952 C C . ASP A 1 365 ? 21.042 5.904 -29.138 1.00 44.84 365 ASP A C 1
ATOM 2954 O O . ASP A 1 365 ? 20.758 4.765 -29.474 1.00 44.84 365 ASP A O 1
ATOM 2958 N N . ASN A 1 366 ? 20.070 6.739 -28.736 1.00 43.03 366 ASN A N 1
ATOM 2959 C CA . ASN A 1 366 ? 18.636 6.484 -28.949 1.00 43.03 366 ASN A CA 1
ATOM 2960 C C . ASN A 1 366 ? 18.117 7.072 -30.271 1.00 43.03 366 ASN A C 1
ATOM 2962 O O . ASN A 1 366 ? 17.142 6.551 -30.810 1.00 43.03 366 ASN A O 1
ATOM 2966 N N . LYS A 1 367 ? 18.761 8.104 -30.840 1.00 41.66 367 LYS A N 1
ATOM 2967 C CA . LYS A 1 367 ? 18.446 8.560 -32.207 1.00 41.66 367 LYS A CA 1
ATOM 2968 C C . LYS A 1 367 ? 18.857 7.515 -33.249 1.00 41.66 367 LYS A C 1
ATOM 2970 O O . LYS A 1 367 ? 18.140 7.375 -34.229 1.00 41.66 367 LYS A O 1
ATOM 2975 N N . SER A 1 368 ? 19.918 6.738 -33.013 1.00 49.75 368 SER A N 1
ATOM 2976 C CA . SER A 1 368 ? 20.290 5.544 -33.806 1.00 49.75 368 SER A CA 1
ATOM 2977 C C . SER A 1 368 ? 19.354 4.334 -33.588 1.00 49.75 368 SER A C 1
ATOM 2979 O O . SER A 1 368 ? 19.520 3.266 -34.173 1.00 49.75 368 SER A O 1
ATOM 2981 N N . ARG A 1 369 ? 18.332 4.455 -32.725 1.00 59.50 369 ARG A N 1
ATOM 2982 C CA . ARG A 1 369 ? 17.346 3.392 -32.434 1.00 59.50 369 ARG A CA 1
ATOM 2983 C C . ARG A 1 369 ? 15.962 3.680 -33.011 1.00 59.50 369 ARG A C 1
ATOM 2985 O O . ARG A 1 369 ? 15.036 2.906 -32.780 1.00 59.50 369 ARG A O 1
ATOM 2992 N N . GLU A 1 370 ? 15.800 4.766 -33.764 1.00 69.75 370 GLU A N 1
ATOM 2993 C CA . GLU A 1 370 ? 14.551 5.043 -34.472 1.00 69.75 370 GLU A CA 1
ATOM 2994 C C . GLU A 1 370 ? 14.436 4.195 -35.743 1.00 69.75 370 GLU A C 1
ATOM 2996 O O . GLU A 1 370 ? 15.409 3.989 -36.470 1.00 69.75 370 GLU A O 1
ATOM 3001 N N . ALA A 1 371 ? 13.221 3.717 -36.015 1.00 83.75 371 ALA A N 1
ATOM 3002 C CA . ALA A 1 371 ? 12.892 3.102 -37.292 1.00 83.75 371 ALA A CA 1
ATOM 3003 C C . ALA A 1 371 ? 12.742 4.200 -38.350 1.00 83.75 371 ALA A C 1
ATOM 3005 O O . ALA A 1 371 ? 11.840 5.036 -38.255 1.00 83.75 371 ALA A O 1
ATOM 3006 N N . VAL A 1 372 ? 13.602 4.187 -39.364 1.00 90.38 372 VAL A N 1
ATOM 3007 C CA . VAL A 1 372 ? 13.513 5.087 -40.515 1.00 90.38 372 VAL A CA 1
ATOM 3008 C C . VAL A 1 372 ? 12.838 4.345 -41.653 1.00 90.38 372 VAL A C 1
ATOM 3010 O O . VAL A 1 372 ? 13.235 3.235 -41.999 1.00 90.38 372 VAL A O 1
ATOM 3013 N N . ASP A 1 373 ? 11.806 4.956 -42.226 1.00 93.00 373 ASP A N 1
ATOM 3014 C CA . ASP A 1 373 ? 11.216 4.481 -43.470 1.00 93.00 373 ASP A CA 1
ATOM 3015 C C . ASP A 1 373 ? 12.148 4.828 -44.633 1.00 93.00 373 ASP A C 1
ATOM 3017 O O . ASP A 1 373 ? 12.317 5.997 -44.974 1.00 93.00 373 ASP A O 1
ATOM 3021 N N . VAL A 1 374 ? 12.761 3.803 -45.215 1.00 93.81 374 VAL A N 1
ATOM 3022 C CA . VAL A 1 374 ? 13.730 3.915 -46.315 1.00 93.81 374 VAL A CA 1
ATOM 3023 C C . VAL A 1 374 ? 13.172 3.329 -47.613 1.00 93.81 374 VAL A C 1
ATOM 3025 O O . VAL A 1 374 ? 13.921 3.019 -48.536 1.00 93.81 374 VAL A O 1
ATOM 3028 N N . THR A 1 375 ? 11.849 3.157 -47.701 1.00 93.88 375 THR A N 1
ATOM 3029 C CA . THR A 1 375 ? 11.197 2.506 -48.848 1.00 93.88 375 THR A CA 1
ATOM 3030 C C . THR A 1 375 ? 11.530 3.207 -50.166 1.00 93.88 375 THR A C 1
ATOM 3032 O O . THR A 1 375 ? 11.938 2.554 -51.122 1.00 93.88 375 THR A O 1
ATOM 3035 N N . GLU A 1 376 ? 11.397 4.535 -50.220 1.00 92.38 376 GLU A N 1
ATOM 3036 C CA . GLU A 1 376 ? 11.678 5.313 -51.434 1.00 92.38 376 GLU A CA 1
ATOM 3037 C C . GLU A 1 376 ? 13.160 5.261 -51.823 1.00 92.38 376 GLU A C 1
ATOM 3039 O O . GLU A 1 376 ? 13.478 5.088 -52.996 1.00 92.38 376 GLU A O 1
ATOM 3044 N N . GLU A 1 377 ? 14.065 5.346 -50.845 1.00 92.25 377 GLU A N 1
ATOM 3045 C CA . GLU A 1 377 ? 15.512 5.263 -51.070 1.00 92.25 377 GLU A CA 1
ATOM 3046 C C . GLU A 1 377 ? 15.911 3.914 -51.683 1.00 92.25 377 GLU A C 1
ATOM 3048 O O . GLU A 1 377 ? 16.659 3.867 -52.661 1.00 92.25 377 GLU A O 1
ATOM 3053 N N . PHE A 1 378 ? 15.376 2.816 -51.148 1.00 91.94 378 PHE A N 1
ATOM 3054 C CA . PHE A 1 378 ? 15.621 1.476 -51.680 1.00 91.94 378 PHE A CA 1
ATOM 3055 C C . PHE A 1 378 ? 15.047 1.302 -53.088 1.00 91.94 378 PHE A C 1
ATOM 3057 O O . PHE A 1 378 ? 15.708 0.712 -53.936 1.00 91.94 378 PHE A O 1
ATOM 3064 N N . LEU A 1 379 ? 13.849 1.828 -53.359 1.00 91.12 379 LEU A N 1
ATOM 3065 C CA . LEU A 1 379 ? 13.236 1.746 -54.688 1.00 91.12 379 LEU A CA 1
ATOM 3066 C C . LEU A 1 379 ? 13.970 2.600 -55.732 1.00 91.12 379 LEU A C 1
ATOM 3068 O O . LEU A 1 379 ? 14.053 2.199 -56.889 1.00 91.12 379 LEU A O 1
ATOM 3072 N N . LEU A 1 380 ? 14.521 3.754 -55.345 1.00 91.81 380 LEU A N 1
ATOM 3073 C CA . LEU A 1 380 ? 15.312 4.609 -56.238 1.00 91.81 380 LEU A CA 1
ATOM 3074 C C . LEU A 1 380 ? 16.642 3.964 -56.643 1.00 91.81 380 LEU A C 1
ATOM 3076 O O . LEU A 1 380 ? 17.081 4.135 -57.778 1.00 91.81 380 LEU A O 1
ATOM 3080 N N . ASN A 1 381 ? 17.264 3.227 -55.722 1.00 90.94 381 ASN A N 1
ATOM 3081 C CA . ASN A 1 381 ? 18.536 2.537 -55.946 1.00 90.94 381 ASN A CA 1
ATOM 3082 C C . ASN A 1 381 ? 18.361 1.079 -56.402 1.00 90.94 381 ASN A C 1
ATOM 3084 O O . ASN A 1 381 ? 19.349 0.358 -56.548 1.00 90.94 381 ASN A O 1
ATOM 3088 N N . ALA A 1 382 ? 17.120 0.634 -56.608 1.00 92.12 382 ALA A N 1
ATOM 3089 C CA . ALA A 1 382 ? 16.821 -0.733 -56.989 1.00 92.12 382 ALA A CA 1
ATOM 3090 C C . ALA A 1 382 ? 17.422 -1.080 -58.355 1.00 92.12 382 ALA A C 1
ATOM 3092 O O . ALA A 1 382 ? 17.421 -0.278 -59.292 1.00 92.12 382 ALA A O 1
ATOM 3093 N N . THR A 1 383 ? 17.846 -2.333 -58.498 1.00 93.19 383 THR A N 1
ATOM 3094 C CA . THR A 1 383 ? 18.300 -2.907 -59.772 1.00 93.19 383 THR A CA 1
ATOM 3095 C C . THR A 1 383 ? 17.486 -4.159 -60.118 1.00 93.19 383 THR A C 1
ATOM 3097 O O . THR A 1 383 ? 18.014 -5.269 -60.086 1.00 93.19 383 THR A O 1
ATOM 3100 N N . PRO A 1 384 ? 16.183 -4.015 -60.424 1.00 94.12 384 PRO A N 1
ATOM 3101 C CA . PRO A 1 384 ? 15.288 -5.146 -60.667 1.00 94.12 384 PRO A CA 1
ATOM 3102 C C . PRO A 1 384 ? 15.823 -6.124 -61.714 1.00 94.12 384 PRO A C 1
ATOM 3104 O O . PRO A 1 384 ? 16.232 -5.682 -62.789 1.00 94.12 384 PRO A O 1
ATOM 3107 N N . ASN A 1 385 ? 15.696 -7.432 -61.473 1.00 92.94 385 ASN A N 1
ATOM 3108 C CA . ASN A 1 385 ? 16.123 -8.478 -62.418 1.00 92.94 385 ASN A CA 1
ATOM 3109 C C . ASN A 1 385 ? 17.629 -8.399 -62.752 1.00 92.94 385 ASN A C 1
ATOM 3111 O O . ASN A 1 385 ? 18.039 -8.663 -63.886 1.00 92.94 385 ASN A O 1
ATOM 3115 N N . SER A 1 386 ? 18.450 -7.947 -61.802 1.00 91.19 386 SER A N 1
ATOM 3116 C CA . SER A 1 386 ? 19.896 -7.807 -61.994 1.00 91.19 386 SER A CA 1
ATOM 3117 C C . SER A 1 386 ? 20.640 -9.129 -61.857 1.00 91.19 386 SER A C 1
ATOM 3119 O O . SER A 1 386 ? 21.717 -9.262 -62.440 1.00 91.19 386 SER A O 1
ATOM 3121 N N . HIS A 1 387 ? 20.097 -10.094 -61.110 1.00 94.00 387 HIS A N 1
ATOM 3122 C CA . HIS A 1 387 ? 20.786 -11.339 -60.787 1.00 94.00 387 HIS A CA 1
ATOM 3123 C C . HIS A 1 387 ? 19.838 -12.538 -60.816 1.00 94.00 387 HIS A C 1
ATOM 3125 O O . HIS A 1 387 ? 18.668 -12.459 -60.469 1.00 94.00 387 HIS A O 1
ATOM 3131 N N . GLU A 1 388 ? 20.365 -13.704 -61.178 1.00 93.44 388 GLU A N 1
ATOM 3132 C CA . GLU A 1 388 ? 19.637 -14.953 -60.963 1.00 93.44 388 GLU A CA 1
ATOM 3133 C C . GLU A 1 388 ? 19.752 -15.383 -59.495 1.00 93.44 388 GLU A C 1
ATOM 3135 O O . GLU A 1 388 ? 20.851 -15.394 -58.935 1.00 93.44 388 GLU A O 1
ATOM 3140 N N . ILE A 1 389 ? 18.633 -15.796 -58.890 1.00 95.25 389 ILE A N 1
ATOM 3141 C CA . ILE A 1 389 ? 18.617 -16.354 -57.530 1.00 95.25 389 ILE A CA 1
ATOM 3142 C C . ILE A 1 389 ? 19.257 -17.743 -57.537 1.00 95.25 389 ILE A C 1
ATOM 3144 O O . ILE A 1 389 ? 18.742 -18.679 -58.168 1.00 95.25 389 ILE A O 1
ATOM 3148 N N . LYS A 1 390 ? 20.351 -17.883 -56.789 1.00 96.00 390 LYS A N 1
ATOM 3149 C CA . LYS A 1 390 ? 21.175 -19.097 -56.728 1.00 96.00 390 LYS A CA 1
ATOM 3150 C C . LYS A 1 390 ? 20.959 -19.860 -55.425 1.00 96.00 390 LYS A C 1
ATOM 3152 O O . LYS A 1 390 ? 20.506 -19.307 -54.428 1.00 96.00 390 LYS A O 1
ATOM 3157 N N . ASP A 1 391 ? 21.331 -21.131 -55.423 1.00 97.00 391 ASP A N 1
ATOM 3158 C CA . ASP A 1 391 ? 21.426 -21.919 -54.196 1.00 97.00 391 ASP A CA 1
ATOM 3159 C C . ASP A 1 391 ? 22.807 -21.740 -53.568 1.00 97.00 391 ASP A C 1
ATOM 3161 O O . ASP A 1 391 ? 23.827 -21.783 -54.263 1.00 97.00 391 ASP A O 1
ATOM 3165 N N . LEU A 1 392 ? 22.851 -21.548 -52.250 1.00 95.75 392 LEU A N 1
ATOM 3166 C CA . LEU A 1 392 ? 24.109 -21.485 -51.522 1.00 95.75 392 LEU A CA 1
ATOM 3167 C C . LEU A 1 392 ? 24.606 -22.909 -51.241 1.00 95.75 392 LEU A C 1
ATOM 3169 O O . LEU A 1 392 ? 24.026 -23.643 -50.442 1.00 95.75 392 LEU A O 1
ATOM 3173 N N . MET A 1 393 ? 25.686 -23.307 -51.909 1.00 95.00 393 MET A N 1
ATOM 3174 C CA . MET A 1 393 ? 26.212 -24.676 -51.809 1.00 95.00 393 MET A CA 1
ATOM 3175 C C . MET A 1 393 ? 27.116 -24.893 -50.588 1.00 95.00 393 MET A C 1
ATOM 3177 O O . MET A 1 393 ? 27.321 -26.035 -50.173 1.00 95.00 393 MET A O 1
ATOM 3181 N N . GLU A 1 394 ? 27.634 -23.814 -49.999 1.00 93.81 394 GLU A N 1
ATOM 3182 C CA . GLU A 1 394 ? 28.523 -23.829 -48.836 1.00 93.81 394 GLU A CA 1
ATOM 3183 C C . GLU A 1 394 ? 28.132 -22.706 -47.871 1.00 93.81 394 GLU A C 1
ATOM 3185 O O . GLU A 1 394 ? 27.995 -21.555 -48.281 1.00 93.81 394 GLU A O 1
ATOM 3190 N N . TYR A 1 395 ? 27.947 -23.029 -46.591 1.00 92.25 395 TYR A N 1
ATOM 3191 C CA . TYR A 1 395 ? 27.594 -22.061 -45.552 1.00 92.25 395 TYR A CA 1
ATOM 3192 C C . TYR A 1 395 ? 28.636 -22.063 -44.436 1.00 92.25 395 TYR A C 1
ATOM 3194 O O . TYR A 1 395 ? 28.944 -23.113 -43.872 1.00 92.25 395 TYR A O 1
ATOM 3202 N N . GLU A 1 396 ? 29.173 -20.892 -44.101 1.00 89.69 396 GLU A N 1
ATOM 3203 C CA . GLU A 1 396 ? 30.119 -20.730 -42.999 1.00 89.69 396 GLU A CA 1
ATOM 3204 C C . GLU A 1 396 ? 29.388 -20.325 -41.714 1.00 89.69 396 GLU A C 1
ATOM 3206 O O . GLU A 1 396 ? 28.607 -19.372 -41.691 1.00 89.69 396 GLU A O 1
ATOM 3211 N N . TYR A 1 397 ? 29.651 -21.048 -40.629 1.00 85.94 397 TYR A N 1
ATOM 3212 C CA . TYR A 1 397 ? 29.135 -20.745 -39.300 1.00 85.94 397 TYR A CA 1
ATOM 3213 C C . TYR A 1 397 ? 30.218 -21.003 -38.255 1.00 85.94 397 TYR A C 1
ATOM 3215 O O . TYR A 1 397 ? 30.738 -22.114 -38.169 1.00 85.94 397 TYR A O 1
ATOM 3223 N N . ASP A 1 398 ? 30.546 -19.977 -37.465 1.00 83.44 398 ASP A N 1
ATOM 3224 C CA . ASP A 1 398 ? 31.548 -20.034 -36.386 1.00 83.44 398 ASP A CA 1
ATOM 3225 C C . ASP A 1 398 ? 32.924 -20.572 -36.845 1.00 83.44 398 ASP A C 1
ATOM 3227 O O . ASP A 1 398 ? 33.551 -21.408 -36.197 1.00 83.44 398 ASP A O 1
ATOM 3231 N N . GLY A 1 399 ? 33.375 -20.135 -38.030 1.00 83.62 399 GLY A N 1
ATOM 3232 C CA . GLY A 1 399 ? 34.648 -20.551 -38.632 1.00 83.62 399 GLY A CA 1
ATOM 3233 C C . GLY A 1 399 ? 34.661 -21.977 -39.200 1.00 83.62 399 GLY A C 1
ATOM 3234 O O . GLY A 1 399 ? 35.719 -22.467 -39.599 1.00 83.62 399 GLY A O 1
ATOM 3235 N N . GLN A 1 400 ? 33.508 -22.653 -39.248 1.00 89.19 400 GLN A N 1
ATOM 3236 C CA . GLN A 1 400 ? 33.339 -23.962 -39.873 1.00 89.19 400 GLN A CA 1
ATOM 3237 C C . GLN A 1 400 ? 32.463 -23.872 -41.127 1.00 89.19 400 GLN A C 1
ATOM 3239 O O . GLN A 1 400 ? 31.387 -23.278 -41.108 1.00 89.19 400 GLN A O 1
ATOM 3244 N N . THR A 1 401 ? 32.898 -24.521 -42.208 1.00 92.38 401 THR A N 1
ATOM 3245 C CA . THR A 1 401 ? 32.155 -24.591 -43.475 1.00 92.38 401 THR A CA 1
ATOM 3246 C C . THR A 1 401 ? 31.297 -25.854 -43.551 1.00 92.38 401 THR A C 1
ATOM 3248 O O . THR A 1 401 ? 31.768 -26.963 -43.291 1.00 92.38 401 THR A O 1
ATOM 3251 N N . TYR A 1 402 ? 30.040 -25.680 -43.951 1.00 92.38 402 TYR A N 1
ATOM 3252 C CA . TYR A 1 402 ? 29.036 -26.722 -44.137 1.00 92.38 402 TYR A CA 1
ATOM 3253 C C . TYR A 1 402 ? 28.634 -26.787 -45.614 1.00 92.38 402 TYR A C 1
ATOM 3255 O O . TYR A 1 402 ? 27.974 -25.881 -46.120 1.00 92.38 402 TYR A O 1
ATOM 3263 N N . CYS A 1 403 ? 29.026 -27.856 -46.308 1.00 94.19 403 CYS A N 1
ATOM 3264 C CA . CYS A 1 403 ? 28.710 -28.067 -47.724 1.00 94.19 403 CYS A CA 1
ATOM 3265 C C . CYS A 1 403 ? 27.417 -28.878 -47.882 1.00 94.19 403 CYS A C 1
ATOM 3267 O O . CYS A 1 403 ? 27.191 -29.828 -47.130 1.00 94.19 403 CYS A O 1
ATOM 3269 N N . VAL A 1 404 ? 26.595 -28.544 -48.881 1.00 94.12 404 VAL A N 1
ATOM 3270 C CA . VAL A 1 404 ? 25.369 -29.291 -49.210 1.00 94.12 404 VAL A CA 1
ATOM 3271 C C . VAL A 1 404 ? 25.714 -30.731 -49.602 1.00 94.12 404 VAL A C 1
ATOM 3273 O O . VAL A 1 404 ? 26.364 -30.9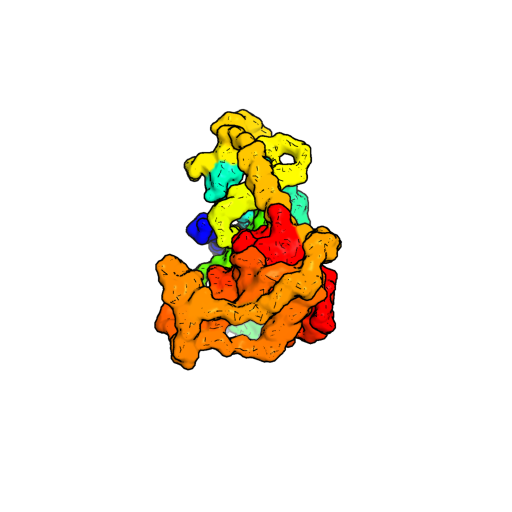78 -50.616 1.00 94.12 404 VAL A O 1
ATOM 3276 N N . ASP A 1 405 ? 25.243 -31.688 -48.802 1.00 90.88 405 ASP A N 1
ATOM 3277 C CA . ASP A 1 405 ? 25.489 -33.128 -48.963 1.00 90.88 405 ASP A CA 1
ATOM 3278 C C . ASP A 1 405 ? 24.192 -33.939 -49.148 1.00 90.88 405 ASP A C 1
ATOM 3280 O O . ASP A 1 405 ? 24.227 -35.161 -49.297 1.00 90.88 405 ASP A O 1
ATOM 3284 N N . ASN A 1 406 ? 23.037 -33.262 -49.130 1.00 88.25 406 ASN A N 1
ATOM 3285 C CA . ASN A 1 406 ? 21.694 -33.845 -49.147 1.00 88.25 406 ASN A CA 1
ATOM 3286 C C . ASN A 1 406 ? 21.390 -34.805 -47.976 1.00 88.25 406 ASN A C 1
ATOM 3288 O O . ASN A 1 406 ? 20.379 -35.513 -48.004 1.00 88.25 406 ASN A O 1
ATOM 3292 N N . HIS A 1 407 ? 22.202 -34.800 -46.915 1.00 88.56 407 HIS A N 1
ATOM 3293 C CA . HIS A 1 407 ? 22.026 -35.636 -45.729 1.00 88.56 407 HIS A CA 1
ATOM 3294 C C . HIS A 1 407 ? 21.943 -34.820 -44.433 1.00 88.56 407 HIS A C 1
ATOM 3296 O O . HIS A 1 407 ? 20.896 -34.855 -43.788 1.00 88.56 407 HIS A O 1
ATOM 3302 N N . LEU A 1 408 ? 22.990 -34.082 -44.057 1.00 88.12 408 LEU A N 1
ATOM 3303 C CA . LEU A 1 408 ? 22.977 -33.185 -42.891 1.00 88.12 408 LEU A CA 1
ATOM 3304 C C . LEU A 1 408 ? 22.800 -31.719 -43.294 1.00 88.12 408 LEU A C 1
ATOM 3306 O O . LEU A 1 408 ? 22.335 -30.924 -42.479 1.00 88.12 408 LEU A O 1
ATOM 3310 N N . VAL A 1 409 ? 23.131 -31.368 -44.536 1.00 92.56 409 VAL A N 1
ATOM 3311 C CA . VAL A 1 409 ? 22.991 -30.024 -45.099 1.00 92.56 409 VAL A CA 1
ATOM 3312 C C . VAL A 1 409 ? 22.161 -30.132 -46.376 1.00 92.56 409 VAL A C 1
ATOM 3314 O O . VAL A 1 409 ? 22.576 -30.775 -47.344 1.00 92.56 409 VAL A O 1
ATOM 3317 N N . LYS A 1 410 ? 20.956 -29.551 -46.372 1.00 93.50 410 LYS A N 1
ATOM 3318 C CA . LYS A 1 410 ? 19.962 -29.741 -47.444 1.00 93.50 410 LYS A CA 1
ATOM 3319 C C . LYS A 1 410 ? 19.375 -28.426 -47.932 1.00 93.50 410 LYS A C 1
ATOM 3321 O O . LYS A 1 410 ? 19.054 -27.552 -47.131 1.00 93.50 410 LYS A O 1
ATOM 3326 N N . LEU A 1 411 ? 19.130 -28.341 -49.235 1.00 93.19 411 LEU A N 1
ATOM 3327 C CA . LEU A 1 411 ? 18.306 -27.295 -49.845 1.00 93.19 411 LEU A CA 1
ATOM 3328 C C . LEU A 1 411 ? 16.819 -27.616 -49.609 1.00 93.19 411 LEU A C 1
ATOM 3330 O O . LEU A 1 411 ? 16.126 -28.109 -50.493 1.00 93.19 411 LEU A O 1
ATOM 3334 N N . ASP A 1 412 ? 16.362 -27.408 -48.373 1.00 91.94 412 ASP A N 1
ATOM 3335 C CA . ASP A 1 412 ? 15.005 -27.729 -47.900 1.00 91.94 412 ASP A CA 1
ATOM 3336 C C . ASP A 1 412 ? 14.185 -26.453 -47.655 1.00 91.94 412 ASP A C 1
ATOM 3338 O O . ASP A 1 412 ? 13.683 -26.197 -46.560 1.00 91.94 412 ASP A O 1
ATOM 3342 N N . TYR A 1 413 ? 14.127 -25.597 -48.675 1.00 93.38 413 TYR A N 1
ATOM 3343 C CA . TYR A 1 413 ? 13.279 -24.409 -48.689 1.00 93.38 413 TYR A CA 1
ATOM 3344 C C . TYR A 1 413 ? 11.995 -24.676 -49.485 1.00 93.38 413 TYR A C 1
ATOM 3346 O O . TYR A 1 413 ? 11.937 -25.462 -50.434 1.00 93.38 413 TYR A O 1
ATOM 3354 N N . SER A 1 414 ? 10.925 -23.998 -49.104 1.00 94.62 414 SER A N 1
ATOM 3355 C CA . SER A 1 414 ? 9.610 -24.101 -49.717 1.00 94.62 414 SER A CA 1
ATOM 3356 C C . SER A 1 414 ? 9.514 -23.308 -51.024 1.00 94.62 414 SER A C 1
ATOM 3358 O O . SER A 1 414 ? 10.222 -22.330 -51.271 1.00 94.62 414 SER A O 1
ATOM 3360 N N . LYS A 1 415 ? 8.529 -23.670 -51.858 1.00 94.31 415 LYS A N 1
ATOM 3361 C CA . LYS A 1 415 ? 8.151 -22.866 -53.038 1.00 94.31 415 LYS A CA 1
ATOM 3362 C C . LYS A 1 415 ? 7.717 -21.448 -52.664 1.00 94.31 415 LYS A C 1
ATOM 3364 O O . LYS A 1 415 ? 7.801 -20.542 -53.485 1.00 94.31 415 LYS A O 1
ATOM 3369 N N . TYR A 1 416 ? 7.196 -21.282 -51.452 1.00 94.19 416 TYR A N 1
ATOM 3370 C CA . TYR A 1 416 ? 6.743 -19.998 -50.950 1.00 94.19 416 TYR A CA 1
ATOM 3371 C C . TYR A 1 416 ? 7.928 -19.083 -50.618 1.00 94.19 416 TYR A C 1
ATOM 3373 O O . TYR A 1 416 ? 7.948 -17.957 -51.105 1.00 94.19 416 TYR A O 1
ATOM 3381 N N . GLU A 1 417 ? 8.946 -19.587 -49.913 1.00 95.50 417 GLU A N 1
ATOM 3382 C CA . GLU A 1 417 ? 10.203 -18.856 -49.680 1.00 95.50 417 GLU A CA 1
ATOM 3383 C C . GLU A 1 417 ? 10.864 -18.462 -51.003 1.00 95.50 417 GLU A C 1
ATOM 3385 O O . GLU A 1 417 ? 11.207 -17.300 -51.207 1.00 95.50 417 GLU A O 1
ATOM 3390 N N . ARG A 1 418 ? 10.931 -19.390 -51.970 1.00 95.88 418 ARG A N 1
ATOM 3391 C CA . ARG A 1 418 ? 11.461 -19.078 -53.306 1.00 95.88 418 ARG A CA 1
ATOM 3392 C C . ARG A 1 418 ? 10.702 -17.935 -53.983 1.00 95.88 418 ARG A C 1
ATOM 3394 O O . ARG A 1 418 ? 11.315 -17.047 -54.560 1.00 95.88 418 ARG A O 1
ATOM 3401 N N . ARG A 1 419 ? 9.373 -17.922 -53.870 1.00 95.81 419 ARG A N 1
ATOM 3402 C CA . ARG A 1 419 ? 8.543 -16.865 -54.455 1.00 95.81 419 ARG A CA 1
ATOM 3403 C C . ARG A 1 419 ? 8.749 -15.509 -53.779 1.00 95.81 419 ARG A C 1
ATOM 3405 O O . ARG A 1 419 ? 8.633 -14.488 -54.445 1.00 95.81 419 ARG A O 1
ATOM 3412 N N . ILE A 1 420 ? 9.029 -15.474 -52.477 1.00 96.88 420 ILE A N 1
ATOM 3413 C CA . ILE A 1 420 ? 9.376 -14.226 -51.783 1.00 96.88 420 ILE A CA 1
ATOM 3414 C C . ILE A 1 420 ? 10.770 -13.744 -52.198 1.00 96.88 420 ILE A C 1
ATOM 3416 O O . ILE A 1 420 ? 10.941 -12.547 -52.419 1.00 96.88 420 ILE A O 1
ATOM 3420 N N . ALA A 1 421 ? 11.728 -14.651 -52.397 1.00 96.38 421 ALA A N 1
ATOM 3421 C CA . ALA A 1 421 ? 13.020 -14.301 -52.984 1.00 96.38 421 ALA A CA 1
ATOM 3422 C C . ALA A 1 421 ? 12.856 -13.675 -54.381 1.00 96.38 421 ALA A C 1
ATOM 3424 O O . ALA A 1 421 ? 13.428 -12.618 -54.638 1.00 96.38 421 ALA A O 1
ATOM 3425 N N . ASP A 1 422 ? 11.996 -14.251 -55.235 1.00 96.62 422 ASP A N 1
ATOM 3426 C CA . ASP A 1 422 ? 11.664 -13.666 -56.542 1.00 96.62 422 ASP A CA 1
ATOM 3427 C C . ASP A 1 422 ? 11.083 -12.248 -56.391 1.00 96.62 422 ASP A C 1
ATOM 3429 O O . ASP A 1 422 ? 11.397 -11.366 -57.181 1.00 96.62 422 ASP A O 1
ATOM 3433 N N . VAL A 1 423 ? 10.239 -11.984 -55.385 1.00 96.75 423 VAL A N 1
ATOM 3434 C CA . VAL A 1 423 ? 9.702 -10.629 -55.143 1.00 96.75 423 VAL A CA 1
ATOM 3435 C C . VAL A 1 423 ? 10.818 -9.636 -54.821 1.00 96.75 423 VAL A C 1
ATOM 3437 O O . VAL A 1 423 ? 10.773 -8.506 -55.305 1.00 96.75 423 VAL A O 1
ATOM 3440 N N . ILE A 1 424 ? 11.810 -10.037 -54.027 1.00 96.38 424 ILE A N 1
ATOM 3441 C CA . ILE A 1 424 ? 12.933 -9.172 -53.647 1.00 96.38 424 ILE A CA 1
ATOM 3442 C C . ILE A 1 424 ? 13.814 -8.884 -54.858 1.00 96.38 424 ILE A C 1
ATOM 3444 O O . ILE A 1 424 ? 14.049 -7.718 -55.159 1.00 96.38 424 ILE A O 1
ATOM 3448 N N . GLU A 1 425 ? 14.236 -9.912 -55.592 1.00 96.06 425 GLU A N 1
ATOM 3449 C CA . GLU A 1 425 ? 15.110 -9.757 -56.761 1.00 96.06 425 GLU A CA 1
ATOM 3450 C C . GLU A 1 425 ? 14.413 -8.956 -57.882 1.00 96.06 425 GLU A C 1
ATOM 3452 O O . GLU A 1 425 ? 14.950 -7.960 -58.371 1.00 96.06 425 GLU A O 1
ATOM 3457 N N . ASN A 1 426 ? 13.149 -9.269 -58.189 1.00 95.50 426 ASN A N 1
ATOM 3458 C CA . ASN A 1 426 ? 12.392 -8.572 -59.234 1.00 95.50 426 ASN A CA 1
ATOM 3459 C C . ASN A 1 426 ? 12.013 -7.127 -58.866 1.00 95.50 426 ASN A C 1
ATOM 3461 O O . ASN A 1 426 ? 11.567 -6.385 -59.741 1.00 95.50 426 ASN A O 1
ATOM 3465 N N . THR A 1 427 ? 12.107 -6.729 -57.591 1.00 95.12 427 THR A N 1
ATOM 3466 C CA . THR A 1 427 ? 11.703 -5.383 -57.133 1.00 95.12 427 THR A CA 1
ATOM 3467 C C . THR A 1 427 ? 12.893 -4.523 -56.733 1.00 95.12 427 THR A C 1
ATOM 3469 O O . THR A 1 427 ? 12.941 -3.353 -57.096 1.00 95.12 427 THR A O 1
ATOM 3472 N N . LEU A 1 428 ? 13.832 -5.076 -55.967 1.00 95.12 428 LEU A N 1
ATOM 3473 C CA . LEU A 1 428 ? 14.986 -4.365 -55.414 1.00 95.12 428 LEU A CA 1
ATOM 3474 C C . LEU A 1 428 ? 16.297 -4.763 -56.098 1.00 95.12 428 LEU A C 1
ATOM 3476 O O . LEU A 1 428 ? 17.215 -3.946 -56.158 1.00 95.12 428 LEU A O 1
ATOM 3480 N N . GLY A 1 429 ? 16.375 -5.971 -56.657 1.00 92.88 429 GLY A N 1
ATOM 3481 C CA . GLY A 1 429 ? 17.602 -6.502 -57.243 1.00 92.88 429 GLY A CA 1
ATOM 3482 C C . GLY A 1 429 ? 18.618 -6.974 -56.210 1.00 92.88 429 GLY A C 1
ATOM 3483 O O . GLY A 1 429 ? 18.299 -7.168 -55.035 1.00 92.88 429 GLY A O 1
ATOM 3484 N N . GLY A 1 430 ? 19.858 -7.126 -56.665 1.00 92.69 430 GLY A N 1
ATOM 3485 C CA . GLY A 1 430 ? 20.983 -7.574 -55.852 1.00 92.69 430 GLY A CA 1
ATOM 3486 C C . GLY A 1 430 ? 21.173 -9.090 -55.840 1.00 92.69 430 GLY A C 1
ATOM 3487 O O . GLY A 1 430 ? 20.280 -9.864 -56.188 1.00 92.69 430 GLY A O 1
ATOM 3488 N N . GLU A 1 431 ? 22.368 -9.515 -55.453 1.00 96.06 431 GLU A N 1
ATOM 3489 C CA . GLU A 1 431 ? 22.733 -10.918 -55.354 1.00 96.06 431 GLU A CA 1
ATOM 3490 C C . GLU A 1 431 ? 21.983 -11.578 -54.189 1.00 96.06 431 GLU A C 1
ATOM 3492 O O . GLU A 1 431 ? 22.073 -11.149 -53.036 1.00 96.06 431 GLU A O 1
ATOM 3497 N N . LEU A 1 432 ? 21.225 -12.633 -54.495 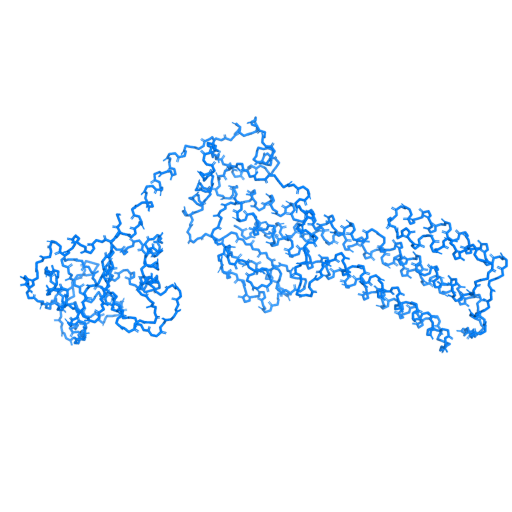1.00 97.25 432 LEU A N 1
ATOM 3498 C CA . LEU A 1 432 ? 20.392 -13.341 -53.529 1.00 97.25 432 LEU A CA 1
ATOM 3499 C C . LEU A 1 432 ? 20.623 -14.848 -53.632 1.00 97.25 432 LEU A C 1
ATOM 3501 O O . LEU A 1 432 ? 20.468 -15.450 -54.700 1.00 97.25 432 LEU A O 1
ATOM 3505 N N . PHE A 1 433 ? 20.951 -15.459 -52.496 1.00 97.50 433 PHE A N 1
ATOM 3506 C CA . PHE A 1 433 ? 21.091 -16.901 -52.364 1.00 97.50 433 PHE A CA 1
ATOM 3507 C C . PHE A 1 433 ? 20.032 -17.509 -51.446 1.00 97.50 433 PHE A C 1
ATOM 3509 O O . PHE A 1 433 ? 19.760 -16.982 -50.366 1.00 97.50 433 PHE A O 1
ATOM 3516 N N . MET A 1 434 ? 19.497 -18.663 -51.843 1.00 97.75 434 MET A N 1
ATOM 3517 C CA . MET A 1 434 ? 18.705 -19.535 -50.977 1.00 97.75 434 MET A CA 1
ATOM 3518 C C . MET A 1 434 ? 19.645 -20.332 -50.068 1.00 97.75 434 MET A C 1
ATOM 3520 O O . MET A 1 434 ? 20.548 -21.018 -50.555 1.00 97.75 434 MET A O 1
ATOM 3524 N N . VAL A 1 435 ? 19.447 -20.251 -48.752 1.00 96.00 435 VAL A N 1
ATOM 3525 C CA . VAL A 1 435 ? 20.379 -20.830 -47.773 1.00 96.00 435 VAL A CA 1
ATOM 3526 C C . VAL A 1 435 ? 19.944 -22.252 -47.379 1.00 96.00 435 VAL A C 1
ATOM 3528 O O . VAL A 1 435 ? 18.766 -22.477 -47.086 1.00 96.00 435 VAL A O 1
ATOM 3531 N N . PRO A 1 436 ? 20.859 -23.242 -47.354 1.00 94.88 436 PRO A N 1
ATOM 3532 C CA . PRO A 1 436 ? 20.533 -24.608 -46.962 1.00 94.88 436 PRO A CA 1
ATOM 3533 C C . PRO A 1 436 ? 20.258 -24.720 -45.459 1.00 94.88 436 PRO A C 1
ATOM 3535 O O . PRO A 1 436 ? 20.810 -23.985 -44.644 1.00 94.88 436 PRO A O 1
ATOM 3538 N N . ARG A 1 437 ? 19.447 -25.707 -45.072 1.00 94.00 437 ARG A N 1
ATOM 3539 C CA . ARG A 1 437 ? 19.183 -26.059 -43.671 1.00 94.00 437 ARG A CA 1
ATOM 3540 C C . ARG A 1 437 ? 20.239 -27.035 -43.162 1.00 94.00 437 ARG A C 1
ATOM 3542 O O . ARG A 1 437 ? 20.554 -28.013 -43.843 1.00 94.00 437 ARG A O 1
ATOM 3549 N N . ILE A 1 438 ? 20.732 -26.807 -41.944 1.00 91.38 438 ILE A N 1
ATOM 3550 C CA . ILE A 1 438 ? 21.770 -27.629 -41.303 1.00 91.38 438 ILE A CA 1
ATOM 3551 C C . ILE A 1 438 ? 21.165 -28.421 -40.136 1.00 91.38 438 ILE A C 1
ATOM 3553 O O . ILE A 1 438 ? 20.815 -27.871 -39.096 1.00 91.38 438 ILE A O 1
ATOM 3557 N N . GLN A 1 439 ? 21.061 -29.740 -40.291 1.00 86.50 439 GLN A N 1
ATOM 3558 C CA . GLN A 1 439 ? 20.473 -30.665 -39.317 1.00 86.50 439 GLN A CA 1
ATOM 3559 C C . GLN A 1 439 ? 21.561 -31.407 -38.530 1.00 86.50 439 GLN A C 1
ATOM 3561 O O . GLN A 1 439 ? 21.727 -32.621 -38.639 1.00 86.50 439 GLN A O 1
ATOM 3566 N N . THR A 1 440 ? 22.328 -30.674 -37.722 1.00 82.00 440 THR A N 1
ATOM 3567 C CA . THR A 1 440 ? 23.372 -31.246 -36.855 1.00 82.00 440 THR A CA 1
ATOM 3568 C C . THR A 1 440 ? 22.924 -31.304 -35.393 1.00 82.00 440 THR A C 1
ATOM 3570 O O . THR A 1 440 ? 21.961 -30.658 -34.982 1.00 82.00 440 THR A O 1
ATOM 3573 N N . LYS A 1 441 ? 23.665 -32.043 -34.553 1.00 75.31 441 LYS A N 1
ATOM 3574 C CA . LYS A 1 441 ? 23.433 -32.083 -33.094 1.00 75.31 441 LYS A CA 1
ATOM 3575 C C . LYS A 1 441 ? 23.574 -30.713 -32.411 1.00 75.31 441 LYS A C 1
ATOM 3577 O O . LYS A 1 441 ? 23.109 -30.562 -31.288 1.00 75.31 441 LYS A O 1
ATOM 3582 N N . GLN A 1 442 ? 24.220 -29.748 -33.068 1.00 74.81 442 GLN A N 1
ATOM 3583 C CA . GLN A 1 442 ? 24.424 -28.388 -32.565 1.00 74.81 442 GLN A CA 1
ATOM 3584 C C . GLN A 1 442 ? 23.219 -27.463 -32.822 1.00 74.81 442 GLN A C 1
ATOM 3586 O O . GLN A 1 442 ? 23.222 -26.343 -32.327 1.00 74.81 442 GLN A O 1
ATOM 3591 N N . ASN A 1 443 ? 22.182 -27.929 -33.535 1.00 79.69 443 ASN A N 1
ATOM 3592 C CA . ASN A 1 443 ? 20.950 -27.178 -33.814 1.00 79.69 443 ASN A CA 1
ATOM 3593 C C . ASN A 1 443 ? 21.213 -25.763 -34.374 1.00 79.69 443 ASN A C 1
ATOM 3595 O O . ASN A 1 443 ? 20.728 -24.763 -33.840 1.00 79.69 443 ASN A O 1
ATOM 3599 N N . ILE A 1 444 ? 22.024 -25.695 -35.432 1.00 86.94 444 ILE A N 1
ATOM 3600 C CA . ILE A 1 444 ? 22.444 -24.444 -36.072 1.00 86.94 444 ILE A CA 1
ATOM 3601 C C . ILE A 1 444 ? 21.248 -23.806 -36.783 1.00 86.94 444 ILE A C 1
ATOM 3603 O O . ILE A 1 444 ? 20.613 -24.428 -37.633 1.00 86.94 444 ILE A O 1
ATOM 3607 N N . LYS A 1 445 ? 20.957 -22.545 -36.452 1.00 88.38 445 LYS A N 1
ATOM 3608 C CA . LYS A 1 445 ? 19.899 -21.767 -37.101 1.00 88.38 445 LYS A CA 1
ATOM 3609 C C . LYS A 1 445 ? 20.460 -21.016 -38.303 1.00 88.38 445 LYS A C 1
ATOM 3611 O O . LYS A 1 445 ? 21.203 -20.051 -38.146 1.00 88.38 445 LYS A O 1
ATOM 3616 N N . THR A 1 446 ? 20.079 -21.444 -39.496 1.00 92.00 446 THR A N 1
ATOM 3617 C CA . THR A 1 446 ? 20.414 -20.771 -40.756 1.00 92.00 446 THR A CA 1
ATOM 3618 C C . THR A 1 446 ? 19.315 -19.777 -41.137 1.00 92.00 446 THR A C 1
ATOM 3620 O O . THR A 1 446 ? 18.144 -20.105 -40.933 1.00 92.00 446 THR A O 1
ATOM 3623 N N . PRO A 1 447 ? 19.635 -18.597 -41.693 1.00 94.88 447 PRO A N 1
ATOM 3624 C CA . PRO A 1 447 ? 18.628 -17.724 -42.299 1.00 94.88 447 PRO A CA 1
ATOM 3625 C C . PRO A 1 447 ? 17.971 -18.405 -43.512 1.00 94.88 447 PRO A C 1
ATOM 3627 O O . PRO A 1 447 ? 18.388 -19.488 -43.929 1.00 94.88 447 PRO A O 1
ATOM 3630 N N . ASP A 1 448 ? 16.944 -17.775 -44.074 1.00 96.31 448 ASP A N 1
ATOM 3631 C CA . ASP A 1 448 ? 16.286 -18.262 -45.294 1.00 96.31 448 ASP A CA 1
ATOM 3632 C C . ASP A 1 448 ? 17.044 -17.812 -46.542 1.00 96.31 448 ASP A C 1
ATOM 3634 O O . ASP A 1 448 ? 17.206 -18.578 -47.497 1.00 96.31 448 ASP A O 1
ATOM 3638 N N . TYR A 1 449 ? 17.566 -16.584 -46.498 1.00 97.12 449 TYR A N 1
ATOM 3639 C CA . TYR A 1 449 ? 18.278 -15.961 -47.602 1.00 97.12 449 TYR A CA 1
ATOM 3640 C C . TYR A 1 449 ? 19.590 -15.328 -47.146 1.00 97.12 449 TYR A C 1
ATOM 3642 O O . TYR A 1 449 ? 19.732 -14.862 -46.010 1.00 97.12 449 TYR A O 1
ATOM 3650 N N . LEU A 1 450 ? 20.522 -15.254 -48.089 1.00 96.12 450 LEU A N 1
ATOM 3651 C CA . LEU A 1 450 ? 21.656 -14.345 -48.046 1.00 96.12 450 LEU A CA 1
ATOM 3652 C C . LEU A 1 450 ? 21.462 -13.328 -49.172 1.00 96.12 450 LEU A C 1
ATOM 3654 O O . LEU A 1 450 ? 21.552 -13.699 -50.339 1.00 96.12 450 LEU A O 1
ATOM 3658 N N . TRP A 1 451 ? 21.145 -12.080 -48.836 1.00 95.44 451 TRP A N 1
ATOM 3659 C CA . TRP A 1 451 ? 20.862 -11.024 -49.815 1.00 95.44 451 TRP A CA 1
ATOM 3660 C C . TRP A 1 451 ? 21.876 -9.897 -49.657 1.00 95.44 451 TRP A C 1
ATOM 3662 O O . TRP A 1 451 ? 21.959 -9.308 -48.582 1.00 95.44 451 TRP A O 1
ATOM 3672 N N . GLU A 1 452 ? 22.684 -9.643 -50.691 1.00 92.62 452 GLU A N 1
ATOM 3673 C CA . GLU A 1 452 ? 23.820 -8.704 -50.641 1.00 92.62 452 GLU A CA 1
ATOM 3674 C C . GLU A 1 452 ? 24.773 -8.997 -49.459 1.00 92.62 452 GLU A C 1
ATOM 3676 O O . GLU A 1 452 ? 25.299 -8.103 -48.799 1.00 92.62 452 GLU A O 1
ATOM 3681 N N . GLY A 1 453 ? 24.956 -10.283 -49.137 1.00 89.94 453 GLY A N 1
ATOM 3682 C CA . GLY A 1 453 ? 25.756 -10.733 -47.993 1.00 89.94 453 GLY A CA 1
ATOM 3683 C C . GLY A 1 453 ? 25.077 -10.589 -46.621 1.00 89.94 453 GLY A C 1
ATOM 3684 O O . GLY A 1 453 ? 25.635 -11.037 -45.619 1.00 89.94 453 GLY A O 1
ATOM 3685 N N . GLU A 1 454 ? 23.870 -10.024 -46.541 1.00 92.50 454 GLU A N 1
ATOM 3686 C CA . GLU A 1 454 ? 23.101 -9.936 -45.299 1.00 92.50 454 GLU A CA 1
ATOM 3687 C C . GLU A 1 454 ? 22.271 -11.200 -45.047 1.00 92.50 454 GLU A C 1
ATOM 3689 O O . GLU A 1 454 ? 21.643 -11.751 -45.952 1.00 92.50 454 GLU A O 1
ATOM 3694 N N . ARG A 1 455 ? 22.205 -11.633 -43.782 1.00 94.62 455 ARG A N 1
ATOM 3695 C CA . ARG A 1 455 ? 21.370 -12.767 -43.358 1.00 94.62 455 ARG A CA 1
ATOM 3696 C C . ARG A 1 455 ? 19.927 -12.312 -43.180 1.00 94.62 455 ARG A C 1
ATOM 3698 O O . ARG A 1 455 ? 19.643 -11.525 -42.270 1.00 94.62 455 ARG A O 1
ATOM 3705 N N . VAL A 1 456 ? 19.030 -12.841 -44.012 1.00 96.75 456 VAL A N 1
ATOM 3706 C CA . VAL A 1 456 ? 17.615 -12.459 -44.042 1.00 96.75 456 VAL A CA 1
ATOM 3707 C C . VAL A 1 456 ? 16.715 -13.657 -43.759 1.00 96.75 456 VAL A C 1
ATOM 3709 O O . VAL A 1 456 ? 16.898 -14.733 -44.326 1.00 96.75 456 VAL A O 1
ATOM 3712 N N . ASP A 1 457 ? 15.721 -13.472 -42.899 1.00 96.38 457 ASP A N 1
ATOM 3713 C CA . ASP A 1 457 ? 14.768 -14.522 -42.527 1.00 96.38 457 ASP A CA 1
ATOM 3714 C C . ASP A 1 457 ? 13.314 -14.065 -42.745 1.00 96.38 457 ASP A C 1
ATOM 3716 O O . ASP A 1 457 ? 12.959 -12.904 -42.518 1.00 96.38 457 ASP A O 1
ATOM 3720 N N . LEU A 1 458 ? 12.479 -14.970 -43.256 1.00 95.38 458 LEU A N 1
ATOM 3721 C CA . LEU A 1 458 ? 11.084 -14.750 -43.610 1.00 95.38 458 LEU A CA 1
ATOM 3722 C C . LEU A 1 458 ? 10.171 -15.139 -42.450 1.00 95.38 458 LEU A C 1
ATOM 3724 O O . LEU A 1 458 ? 10.152 -16.268 -41.960 1.00 95.38 458 LEU A O 1
ATOM 3728 N N . LYS A 1 459 ? 9.313 -14.203 -42.061 1.00 93.31 459 LYS A N 1
ATOM 3729 C CA . LYS A 1 459 ? 8.246 -14.400 -41.090 1.00 93.31 459 LYS A CA 1
ATOM 3730 C C . LYS A 1 459 ? 6.895 -14.238 -41.773 1.00 93.31 459 LYS A C 1
ATOM 3732 O O . LYS A 1 459 ? 6.616 -13.230 -42.415 1.00 93.31 459 LYS A O 1
ATOM 3737 N N . THR A 1 460 ? 6.028 -15.225 -41.583 1.00 83.62 460 THR A N 1
ATOM 3738 C CA . THR A 1 460 ? 4.617 -15.124 -41.957 1.00 83.62 460 THR A CA 1
ATOM 3739 C C . THR A 1 460 ? 3.792 -14.660 -40.767 1.00 83.62 460 THR A C 1
ATOM 3741 O O . THR A 1 460 ? 3.982 -15.119 -39.631 1.00 83.62 460 THR A O 1
ATOM 3744 N N . THR A 1 461 ? 2.838 -13.766 -41.015 1.00 70.31 461 THR A N 1
ATOM 3745 C CA . THR A 1 461 ? 1.803 -13.445 -40.031 1.00 70.31 461 THR A CA 1
ATOM 3746 C C . THR A 1 461 ? 0.834 -14.616 -39.907 1.00 70.31 461 THR A C 1
ATOM 3748 O O . THR A 1 461 ? 0.102 -14.927 -40.844 1.00 70.31 461 THR A O 1
ATOM 3751 N N . ASN A 1 462 ? 0.865 -15.294 -38.758 1.00 66.88 462 ASN A N 1
ATOM 3752 C CA . ASN A 1 462 ? -0.105 -16.330 -38.395 1.00 66.88 462 ASN A CA 1
ATOM 3753 C C . ASN A 1 462 ? -1.335 -15.675 -37.731 1.00 66.88 462 ASN A C 1
ATOM 3755 O O . ASN A 1 462 ? -1.361 -14.465 -37.539 1.00 66.88 462 ASN A O 1
ATOM 3759 N N . ASP A 1 463 ? -2.303 -16.481 -37.285 1.00 63.31 463 ASP A N 1
ATOM 3760 C CA . ASP A 1 463 ? -3.489 -16.082 -36.497 1.00 63.31 463 ASP A CA 1
ATOM 3761 C C . ASP A 1 463 ? -3.213 -15.382 -35.140 1.00 63.31 463 ASP A C 1
ATOM 3763 O O . ASP A 1 463 ? -4.142 -15.230 -34.342 1.00 63.31 463 ASP A O 1
ATOM 3767 N N . ASP A 1 464 ? -1.967 -14.983 -34.873 1.00 68.06 464 ASP A N 1
ATOM 3768 C CA . ASP A 1 464 ? -1.491 -14.337 -33.649 1.00 68.06 464 ASP A CA 1
ATOM 3769 C C . ASP A 1 464 ? -2.038 -12.906 -33.548 1.00 68.06 464 ASP A C 1
ATOM 3771 O O . ASP A 1 464 ? -1.936 -12.128 -34.494 1.00 68.06 464 ASP A O 1
ATOM 3775 N N . THR A 1 465 ? -2.652 -12.591 -32.408 1.00 73.94 465 THR A N 1
ATOM 3776 C CA . THR A 1 465 ? -3.274 -11.291 -32.114 1.00 73.94 465 THR A CA 1
ATOM 3777 C C . THR A 1 465 ? -2.554 -10.558 -30.982 1.00 73.94 465 THR A C 1
ATOM 3779 O O . THR A 1 465 ? -3.144 -9.689 -30.349 1.00 73.94 465 THR A O 1
ATOM 3782 N N . SER A 1 466 ? -1.323 -10.957 -30.644 1.00 76.19 466 SER A N 1
ATOM 3783 C CA . SER A 1 466 ? -0.539 -10.312 -29.591 1.00 76.19 466 SER A CA 1
ATOM 3784 C C . SER A 1 466 ? -0.147 -8.884 -29.974 1.00 76.19 466 SER A C 1
ATOM 3786 O O . SER A 1 466 ? 0.440 -8.655 -31.029 1.00 76.19 466 SER A O 1
ATOM 3788 N N . ASP A 1 467 ? -0.328 -7.944 -29.045 1.00 75.56 467 ASP A N 1
ATOM 3789 C CA . ASP A 1 467 ? 0.112 -6.549 -29.203 1.00 75.56 467 ASP A CA 1
ATOM 3790 C C . ASP A 1 467 ? 1.642 -6.396 -29.376 1.00 75.56 467 ASP A C 1
ATOM 3792 O O . ASP A 1 467 ? 2.115 -5.335 -29.768 1.00 75.56 467 ASP A O 1
ATOM 3796 N N . ASN A 1 468 ? 2.423 -7.459 -29.132 1.00 79.44 468 ASN A N 1
ATOM 3797 C CA . ASN A 1 468 ? 3.886 -7.501 -29.274 1.00 79.44 468 ASN A CA 1
ATOM 3798 C C . ASN A 1 468 ? 4.359 -8.476 -30.370 1.00 79.44 468 ASN A C 1
ATOM 3800 O O . ASN A 1 468 ? 5.470 -9.017 -30.297 1.00 79.44 468 ASN A O 1
ATOM 3804 N N . TYR A 1 469 ? 3.523 -8.741 -31.375 1.00 85.38 469 TYR A N 1
ATOM 3805 C CA . TYR A 1 469 ? 3.796 -9.721 -32.427 1.00 85.38 469 TYR A CA 1
ATOM 3806 C C . TYR A 1 469 ? 5.161 -9.511 -33.113 1.00 85.38 469 TYR A C 1
ATOM 3808 O O . TYR A 1 469 ? 5.983 -10.436 -33.124 1.00 85.38 469 TYR A O 1
ATOM 3816 N N . ILE A 1 470 ? 5.447 -8.304 -33.626 1.00 89.19 470 ILE A N 1
ATOM 3817 C CA . ILE A 1 470 ? 6.717 -8.013 -34.325 1.00 89.19 470 ILE A CA 1
ATOM 3818 C C . ILE A 1 470 ? 7.911 -8.269 -33.403 1.00 89.19 470 ILE A C 1
ATOM 3820 O O . ILE A 1 470 ? 8.849 -8.980 -33.768 1.00 89.19 470 ILE A O 1
ATOM 3824 N N . PHE A 1 471 ? 7.849 -7.757 -32.174 1.00 85.62 471 PHE A N 1
ATOM 3825 C CA . PHE A 1 471 ? 8.916 -7.899 -31.190 1.00 85.62 471 PHE A CA 1
ATOM 3826 C C . PHE A 1 471 ? 9.246 -9.370 -30.887 1.00 85.62 471 PHE A C 1
ATOM 3828 O O . PHE A 1 471 ? 10.413 -9.772 -30.906 1.00 85.62 471 PHE A O 1
ATOM 3835 N N . ASN A 1 472 ? 8.223 -10.198 -30.664 1.00 84.31 472 ASN A N 1
ATOM 3836 C CA . ASN A 1 472 ? 8.395 -11.618 -30.356 1.00 84.31 472 ASN A CA 1
ATOM 3837 C C . ASN A 1 472 ? 9.038 -12.389 -31.516 1.00 84.31 472 ASN A C 1
ATOM 3839 O O . ASN A 1 472 ? 9.904 -13.243 -31.297 1.00 84.31 472 ASN A O 1
ATOM 3843 N N . ARG A 1 473 ? 8.655 -12.069 -32.758 1.00 88.00 473 ARG A N 1
ATOM 3844 C CA . ARG A 1 473 ? 9.232 -12.684 -33.962 1.00 88.00 473 ARG A CA 1
ATOM 3845 C C . ARG A 1 473 ? 10.674 -12.252 -34.186 1.00 88.00 473 ARG A C 1
ATOM 3847 O O . ARG A 1 473 ? 11.510 -13.116 -34.451 1.00 88.00 473 ARG A O 1
ATOM 3854 N N . CYS A 1 474 ? 10.971 -10.970 -33.984 1.00 88.12 474 CYS A N 1
ATOM 3855 C CA . CYS A 1 474 ? 12.332 -10.447 -34.027 1.00 88.12 474 CYS A CA 1
ATOM 3856 C C . CYS A 1 474 ? 13.223 -11.143 -32.998 1.00 88.12 474 CYS A C 1
ATOM 3858 O O . CYS A 1 474 ? 14.269 -11.674 -33.355 1.00 88.12 474 CYS A O 1
ATOM 3860 N N . LYS A 1 475 ? 12.781 -11.249 -31.738 1.00 83.25 475 LYS A N 1
ATOM 3861 C CA . LYS A 1 475 ? 13.524 -11.941 -30.672 1.00 83.25 475 LYS A CA 1
ATOM 3862 C C . LYS A 1 475 ? 13.878 -13.388 -31.039 1.00 83.25 475 LYS A C 1
ATOM 3864 O O . LYS A 1 475 ? 14.971 -13.848 -30.719 1.00 83.25 475 LYS A O 1
ATOM 3869 N N . GLY A 1 476 ? 12.975 -14.104 -31.711 1.00 82.19 476 GLY A N 1
ATOM 3870 C CA . GLY A 1 476 ? 13.197 -15.490 -32.140 1.00 82.19 476 GLY A CA 1
ATOM 3871 C C . GLY A 1 476 ? 14.292 -15.663 -33.201 1.00 82.19 476 GLY A C 1
ATOM 3872 O O . GLY A 1 476 ? 14.895 -16.736 -33.262 1.00 82.19 476 GLY A O 1
ATOM 3873 N N . ALA A 1 477 ? 14.565 -14.613 -33.982 1.00 85.19 477 ALA A N 1
ATOM 3874 C CA . ALA A 1 477 ? 15.578 -14.583 -35.039 1.00 85.19 477 ALA A CA 1
ATOM 3875 C C . ALA A 1 477 ? 16.991 -14.232 -34.539 1.00 85.19 477 ALA A C 1
ATOM 3877 O O . ALA A 1 477 ? 17.929 -14.146 -35.333 1.00 85.19 477 ALA A O 1
ATOM 3878 N N . LYS A 1 478 ? 17.162 -14.032 -33.224 1.00 80.38 478 LYS A N 1
ATOM 3879 C CA . LYS A 1 478 ? 18.468 -13.759 -32.614 1.00 80.38 478 LYS A CA 1
ATOM 3880 C C . LYS A 1 478 ? 19.481 -14.832 -33.024 1.00 80.38 478 LYS A C 1
ATOM 3882 O O . LYS A 1 478 ? 19.150 -16.016 -33.014 1.00 80.38 478 LYS A O 1
ATOM 3887 N N . GLU A 1 479 ? 20.683 -14.388 -33.403 1.00 80.88 479 GLU A N 1
ATOM 3888 C CA . GLU A 1 479 ? 21.806 -15.187 -33.945 1.00 80.88 479 GLU A CA 1
ATOM 3889 C C . GLU A 1 479 ? 21.610 -15.740 -35.372 1.00 80.88 479 GLU A C 1
ATOM 3891 O O . GLU A 1 479 ? 22.605 -16.002 -36.050 1.00 80.88 479 GLU A O 1
ATOM 3896 N N . GLN A 1 480 ? 20.368 -15.839 -35.860 1.00 86.00 480 GLN A N 1
ATOM 3897 C CA . GLN A 1 480 ? 20.018 -16.384 -37.178 1.00 86.00 480 GLN A CA 1
ATOM 3898 C C . GLN A 1 480 ? 20.094 -15.329 -38.293 1.00 86.00 480 GLN A C 1
ATOM 3900 O O . GLN A 1 480 ? 20.686 -15.586 -39.341 1.00 86.00 480 GLN A O 1
ATOM 3905 N N . ALA A 1 481 ? 19.517 -14.146 -38.068 1.00 90.75 481 ALA A N 1
ATOM 3906 C CA . ALA A 1 481 ? 19.390 -13.093 -39.075 1.00 90.75 481 ALA A CA 1
ATOM 3907 C C . ALA A 1 481 ? 19.481 -11.692 -38.456 1.00 90.75 481 ALA A C 1
ATOM 3909 O O . ALA A 1 481 ? 19.130 -11.492 -37.291 1.00 90.75 481 ALA A O 1
ATOM 3910 N N . THR A 1 482 ? 19.944 -10.727 -39.251 1.00 91.38 482 THR A N 1
ATOM 3911 C CA . THR A 1 482 ? 19.949 -9.293 -38.900 1.00 91.38 482 THR A CA 1
ATOM 3912 C C . THR A 1 482 ? 18.884 -8.516 -39.672 1.00 91.38 482 THR A C 1
ATOM 3914 O O . THR A 1 482 ? 18.516 -7.412 -39.284 1.00 91.38 482 THR A O 1
ATOM 3917 N N . SER A 1 483 ? 18.311 -9.118 -40.713 1.00 95.25 483 SER A N 1
ATOM 3918 C CA . SER A 1 483 ? 17.229 -8.547 -41.508 1.00 95.25 483 SER A CA 1
ATOM 3919 C C . SER A 1 483 ? 16.035 -9.503 -41.531 1.00 95.25 483 SER A C 1
ATOM 3921 O O . SER A 1 483 ? 16.207 -10.722 -41.572 1.00 95.25 483 SER A O 1
ATOM 3923 N N . LEU A 1 484 ? 14.813 -8.971 -41.501 1.00 96.12 484 LEU A N 1
ATOM 3924 C CA . LEU A 1 484 ? 13.589 -9.778 -41.528 1.00 96.12 484 LEU A CA 1
ATOM 3925 C C . LEU A 1 484 ? 12.632 -9.324 -42.618 1.00 96.12 484 LEU A C 1
ATOM 3927 O O . LEU A 1 484 ? 12.457 -8.130 -42.851 1.00 96.12 484 LEU A O 1
ATOM 3931 N N . ILE A 1 485 ? 11.963 -10.286 -43.242 1.00 96.94 485 ILE A N 1
ATOM 3932 C CA . ILE A 1 485 ? 10.854 -10.034 -44.160 1.00 96.94 485 ILE A CA 1
ATOM 3933 C C . ILE A 1 485 ? 9.574 -10.489 -43.474 1.00 96.94 485 ILE A C 1
ATOM 3935 O O . ILE A 1 485 ? 9.471 -11.644 -43.078 1.00 96.94 485 ILE A O 1
ATOM 3939 N N . PHE A 1 486 ? 8.593 -9.606 -43.347 1.00 95.88 486 PHE A N 1
ATOM 3940 C CA . PHE A 1 486 ? 7.262 -9.946 -42.862 1.00 95.88 486 PHE A CA 1
ATOM 3941 C C . PHE A 1 486 ? 6.287 -9.970 -44.034 1.00 95.88 486 PHE A C 1
ATOM 3943 O O . PHE A 1 486 ? 5.965 -8.919 -44.591 1.00 95.88 486 PHE A O 1
ATOM 3950 N N . ASP A 1 487 ? 5.795 -11.157 -44.393 1.00 94.38 487 ASP A N 1
ATOM 3951 C CA . ASP A 1 487 ? 4.620 -11.262 -45.258 1.00 94.38 487 ASP A CA 1
ATOM 3952 C C . ASP A 1 487 ? 3.360 -11.120 -44.402 1.00 94.38 487 ASP A C 1
ATOM 3954 O O . ASP A 1 487 ? 3.045 -11.986 -43.578 1.00 94.38 487 ASP A O 1
ATOM 3958 N N . ILE A 1 488 ? 2.661 -10.006 -44.611 1.00 93.56 488 ILE A N 1
ATOM 3959 C CA . ILE A 1 488 ? 1.483 -9.595 -43.847 1.00 93.56 488 ILE A CA 1
ATOM 3960 C C . ILE A 1 488 ? 0.172 -9.832 -44.602 1.00 93.56 488 ILE A C 1
ATOM 3962 O O . ILE A 1 488 ? -0.879 -9.378 -44.157 1.00 93.56 488 ILE A O 1
ATOM 3966 N N . THR A 1 489 ? 0.211 -10.545 -45.733 1.00 90.81 489 THR A N 1
ATOM 3967 C CA . THR A 1 489 ? -0.952 -10.768 -46.612 1.00 90.81 489 THR A CA 1
ATOM 3968 C C . THR A 1 489 ? -2.173 -11.322 -45.871 1.00 90.81 489 THR A C 1
ATOM 3970 O O . THR A 1 489 ? -3.302 -10.978 -46.206 1.00 90.81 489 THR A O 1
ATOM 3973 N N . ASN A 1 490 ? -1.952 -12.162 -44.855 1.00 88.38 490 ASN A N 1
ATOM 3974 C CA . ASN A 1 490 ? -3.009 -12.778 -44.045 1.00 88.38 490 ASN A CA 1
ATOM 3975 C C . ASN A 1 490 ? -2.974 -12.314 -42.576 1.00 88.38 490 ASN A C 1
ATOM 3977 O O . ASN A 1 490 ? -3.399 -13.046 -41.683 1.00 88.38 490 ASN A O 1
ATOM 3981 N N . SER A 1 491 ? -2.420 -11.130 -42.306 1.00 86.62 491 SER A N 1
ATOM 3982 C CA . SER A 1 491 ? -2.306 -10.590 -40.950 1.00 86.62 491 SER A CA 1
ATOM 3983 C C . SER A 1 491 ? -3.670 -10.216 -40.365 1.00 86.62 491 SER A C 1
ATOM 3985 O O . SER A 1 491 ? -4.516 -9.648 -41.055 1.00 86.62 491 SER A O 1
ATOM 3987 N N . LYS A 1 492 ? -3.867 -10.477 -39.065 1.00 88.12 492 LYS A N 1
ATOM 3988 C CA . LYS A 1 492 ? -4.996 -9.926 -38.289 1.00 88.12 492 LYS A CA 1
ATOM 3989 C C . LYS A 1 492 ? -4.748 -8.504 -37.798 1.00 88.12 492 LYS A C 1
ATOM 3991 O O . LYS A 1 492 ? -5.707 -7.795 -37.511 1.00 88.12 492 LYS A O 1
ATOM 3996 N N . HIS A 1 493 ? -3.484 -8.107 -37.700 1.00 85.56 493 HIS A N 1
ATOM 3997 C CA . HIS A 1 493 ? -3.101 -6.735 -37.401 1.00 85.56 493 HIS A CA 1
ATOM 3998 C C . HIS A 1 493 ? -3.207 -5.877 -38.655 1.00 85.56 493 HIS A C 1
ATOM 4000 O O . HIS A 1 493 ? -2.845 -6.316 -39.753 1.00 85.56 493 HIS A O 1
ATOM 4006 N N . THR A 1 494 ? -3.647 -4.640 -38.468 1.00 90.31 494 THR A N 1
ATOM 4007 C CA . THR A 1 494 ? -3.586 -3.592 -39.488 1.00 90.31 494 THR A CA 1
ATOM 4008 C C . THR A 1 494 ? -2.133 -3.220 -39.797 1.00 90.31 494 THR A C 1
ATOM 4010 O O . THR A 1 494 ? -1.217 -3.469 -39.008 1.00 90.31 494 THR A O 1
ATOM 4013 N N . LYS A 1 495 ? -1.898 -2.601 -40.959 1.00 92.12 495 LYS A N 1
ATOM 4014 C CA . LYS A 1 495 ? -0.553 -2.156 -41.361 1.00 92.12 495 LYS A CA 1
ATOM 4015 C C . LYS A 1 495 ? 0.010 -1.138 -40.381 1.00 92.12 495 LYS A C 1
ATOM 4017 O O . LYS A 1 495 ? 1.171 -1.223 -39.996 1.00 92.12 495 LYS A O 1
ATOM 4022 N N . GLU A 1 496 ? -0.833 -0.211 -39.955 1.00 90.12 496 GLU A N 1
ATOM 4023 C CA . GLU A 1 496 ? -0.492 0.846 -39.017 1.00 90.12 496 GLU A CA 1
ATOM 4024 C C . GLU A 1 496 ? -0.052 0.266 -37.666 1.00 90.12 496 GLU A C 1
ATOM 4026 O O . GLU A 1 496 ? 0.988 0.671 -37.150 1.00 90.12 496 GLU A O 1
ATOM 4031 N N . GLU A 1 497 ? -0.761 -0.738 -37.139 1.00 88.62 497 GLU A N 1
ATOM 4032 C CA . GLU A 1 497 ? -0.367 -1.434 -35.905 1.00 88.62 497 GLU A CA 1
ATOM 4033 C C . GLU A 1 497 ? 0.999 -2.112 -36.043 1.00 88.62 497 GLU A C 1
ATOM 4035 O O . GLU A 1 497 ? 1.853 -1.957 -35.172 1.00 88.62 497 GLU A O 1
ATOM 4040 N N . LEU A 1 498 ? 1.248 -2.823 -37.147 1.00 91.56 498 LEU A N 1
ATOM 4041 C CA . LEU A 1 498 ? 2.536 -3.484 -37.380 1.00 91.56 498 LEU A CA 1
ATOM 4042 C C . LEU A 1 498 ? 3.684 -2.479 -37.530 1.00 91.56 498 LEU A C 1
ATOM 4044 O O . LEU A 1 498 ? 4.802 -2.741 -37.078 1.00 91.56 498 LEU A O 1
ATOM 4048 N N . TYR A 1 499 ? 3.430 -1.319 -38.134 1.00 92.56 499 TYR A N 1
ATOM 4049 C CA . TYR A 1 499 ? 4.425 -0.255 -38.252 1.00 92.56 499 TYR A CA 1
ATOM 4050 C C . TYR A 1 499 ? 4.734 0.389 -36.899 1.00 92.56 499 TYR A C 1
ATOM 4052 O O . TYR A 1 499 ? 5.907 0.624 -36.607 1.00 92.56 499 TYR A O 1
ATOM 4060 N N . GLU A 1 500 ? 3.733 0.632 -36.051 1.00 85.25 500 GLU A N 1
ATOM 4061 C CA . GLU A 1 500 ? 3.969 1.140 -34.693 1.00 85.25 500 GLU A CA 1
ATOM 4062 C C . GLU A 1 500 ? 4.701 0.109 -33.826 1.00 85.25 500 GLU A C 1
ATOM 4064 O O . GLU A 1 500 ? 5.729 0.434 -33.233 1.00 85.25 500 GLU A O 1
ATOM 4069 N N . GLN A 1 501 ? 4.293 -1.165 -33.871 1.00 88.88 501 GLN A N 1
ATOM 4070 C CA . GLN A 1 501 ? 5.032 -2.249 -33.215 1.00 88.88 501 GLN A CA 1
ATOM 4071 C C . GLN A 1 501 ? 6.484 -2.336 -33.706 1.00 88.88 501 GLN A C 1
ATOM 4073 O O . GLN A 1 501 ? 7.389 -2.626 -32.927 1.00 88.88 501 GLN A O 1
ATOM 4078 N N . THR A 1 502 ? 6.734 -2.072 -34.992 1.00 90.94 502 THR A N 1
ATOM 4079 C CA . THR A 1 502 ? 8.090 -2.035 -35.557 1.00 90.94 502 THR A CA 1
ATOM 4080 C C . THR A 1 502 ? 8.902 -0.879 -34.984 1.00 90.94 502 THR A C 1
ATOM 4082 O O . THR A 1 502 ? 10.046 -1.083 -34.580 1.00 90.94 502 THR A O 1
ATOM 4085 N N . LYS A 1 503 ? 8.321 0.321 -34.886 1.00 86.50 503 LYS A N 1
ATOM 4086 C CA . LYS A 1 503 ? 8.980 1.480 -34.264 1.00 86.50 503 LYS A CA 1
ATOM 4087 C C . LYS A 1 503 ? 9.330 1.209 -32.804 1.00 86.50 503 LYS A C 1
ATOM 4089 O O . LYS A 1 503 ? 10.452 1.492 -32.387 1.00 86.50 503 LYS A O 1
ATOM 4094 N N . ASP A 1 504 ? 8.412 0.615 -32.051 1.00 81.56 504 ASP A N 1
ATOM 4095 C CA . ASP A 1 504 ? 8.642 0.254 -30.652 1.00 81.56 504 ASP A CA 1
ATOM 4096 C C . ASP A 1 504 ? 9.674 -0.871 -30.510 1.00 81.56 504 ASP A C 1
ATOM 4098 O O . ASP A 1 504 ? 10.542 -0.819 -29.637 1.00 81.56 504 ASP A O 1
ATOM 4102 N N . MET A 1 505 ? 9.671 -1.839 -31.428 1.00 88.12 505 MET A N 1
ATOM 4103 C CA . MET A 1 505 ? 10.695 -2.880 -31.499 1.00 88.12 505 MET A CA 1
ATOM 4104 C C . MET A 1 505 ? 12.082 -2.293 -31.779 1.00 88.12 505 MET A C 1
ATOM 4106 O O . MET A 1 505 ? 13.043 -2.686 -31.122 1.00 88.12 505 MET A O 1
ATOM 4110 N N . TYR A 1 506 ? 12.220 -1.328 -32.693 1.00 85.19 506 TYR A N 1
ATOM 4111 C CA . TYR A 1 506 ? 13.514 -0.693 -32.962 1.00 85.19 506 TYR A CA 1
ATOM 4112 C C . TYR A 1 506 ? 14.053 0.074 -31.743 1.00 85.19 506 TYR A C 1
ATOM 4114 O O . TYR A 1 506 ? 15.263 0.053 -31.506 1.00 85.19 506 TYR A O 1
ATOM 4122 N N . ARG A 1 507 ? 13.177 0.627 -30.895 1.00 78.38 507 ARG A N 1
ATOM 4123 C CA . ARG A 1 507 ? 13.562 1.247 -29.613 1.00 78.38 507 ARG A CA 1
ATOM 4124 C C . ARG A 1 507 ? 14.043 0.238 -28.565 1.00 78.38 507 ARG A C 1
ATOM 4126 O O . ARG A 1 507 ? 14.683 0.634 -27.592 1.00 78.38 507 ARG A O 1
ATOM 4133 N N . SER A 1 508 ? 13.762 -1.054 -28.741 1.00 74.62 508 SER A N 1
ATOM 4134 C CA . SER A 1 508 ? 14.156 -2.088 -27.787 1.00 74.62 508 SER A CA 1
ATOM 4135 C C . SER A 1 508 ? 15.601 -2.554 -27.980 1.00 74.62 508 SER A C 1
ATOM 4137 O O . SER A 1 508 ? 16.016 -2.982 -29.059 1.00 74.62 508 SER A O 1
ATOM 4139 N N . ASN A 1 509 ? 16.354 -2.601 -26.878 1.00 68.38 509 ASN A N 1
ATOM 4140 C CA . ASN A 1 509 ? 17.703 -3.176 -26.847 1.00 68.38 509 ASN A CA 1
ATOM 4141 C C . ASN A 1 509 ? 17.711 -4.680 -27.161 1.00 68.38 509 ASN A C 1
ATOM 4143 O O . ASN A 1 509 ? 18.703 -5.213 -27.663 1.00 68.38 509 ASN A O 1
ATOM 4147 N N . ARG A 1 510 ? 16.601 -5.380 -26.892 1.00 69.81 510 ARG A N 1
ATOM 4148 C CA . ARG A 1 510 ? 16.486 -6.835 -27.086 1.00 69.81 510 ARG A CA 1
ATOM 4149 C C . ARG A 1 510 ? 16.528 -7.244 -28.558 1.00 69.81 510 ARG A C 1
ATOM 4151 O O . ARG A 1 510 ? 16.832 -8.397 -28.849 1.00 69.81 510 ARG A O 1
ATOM 4158 N N . THR A 1 511 ? 16.269 -6.307 -29.462 1.00 81.38 511 THR A N 1
ATOM 4159 C CA . THR A 1 511 ? 16.231 -6.482 -30.918 1.00 81.38 511 THR A CA 1
ATOM 4160 C C . THR A 1 511 ? 17.223 -5.555 -31.626 1.00 81.38 511 THR A C 1
ATOM 4162 O O . THR A 1 511 ? 17.091 -5.295 -32.820 1.00 81.38 511 THR A O 1
ATOM 4165 N N . LYS A 1 512 ? 18.266 -5.089 -30.917 1.00 83.75 512 LYS A N 1
ATOM 4166 C CA . LYS A 1 512 ? 19.323 -4.221 -31.476 1.00 83.75 512 LYS A CA 1
ATOM 4167 C C . LYS A 1 512 ? 20.081 -4.834 -32.655 1.00 83.75 512 LYS A C 1
ATOM 4169 O O . LYS A 1 512 ? 20.637 -4.107 -33.457 1.00 83.75 512 LYS A O 1
ATOM 4174 N N . PHE A 1 513 ? 20.093 -6.164 -32.735 1.00 83.62 513 PHE A N 1
ATOM 4175 C CA . PHE A 1 513 ? 20.716 -6.924 -33.818 1.00 83.62 513 PHE A CA 1
ATOM 4176 C C . PHE A 1 513 ? 19.886 -6.929 -35.110 1.00 83.62 513 PHE A C 1
ATOM 4178 O O . PHE A 1 513 ? 20.349 -7.459 -36.113 1.00 83.62 513 PHE A O 1
ATOM 4185 N N . ILE A 1 514 ? 18.648 -6.420 -35.068 1.00 91.38 514 ILE A N 1
ATOM 4186 C CA . ILE A 1 514 ? 17.822 -6.238 -36.257 1.00 91.38 514 ILE A CA 1
ATOM 4187 C C . ILE A 1 514 ? 18.155 -4.882 -36.869 1.00 91.38 514 ILE A C 1
ATOM 4189 O O . ILE A 1 514 ? 17.907 -3.835 -36.259 1.00 91.38 514 ILE A O 1
ATOM 4193 N N . ASP A 1 515 ? 18.668 -4.932 -38.089 1.00 91.12 515 ASP A N 1
ATOM 4194 C CA . ASP A 1 515 ? 19.052 -3.787 -38.899 1.00 91.12 515 ASP A CA 1
ATOM 4195 C C . ASP A 1 515 ? 17.882 -3.340 -39.774 1.00 91.12 515 ASP A C 1
ATOM 4197 O O . ASP A 1 515 ? 17.549 -2.156 -39.821 1.00 91.12 515 ASP A O 1
ATOM 4201 N N . LYS A 1 516 ? 17.201 -4.285 -40.432 1.00 93.75 516 LYS A N 1
ATOM 4202 C CA . LYS A 1 516 ? 16.225 -3.989 -41.492 1.00 93.75 516 LYS A CA 1
ATOM 4203 C C . LYS A 1 516 ? 14.995 -4.890 -41.421 1.00 93.75 516 LYS A C 1
ATOM 4205 O O . LYS A 1 516 ? 15.102 -6.097 -41.212 1.00 93.75 516 LYS A O 1
ATOM 4210 N N . ILE A 1 517 ? 13.824 -4.299 -41.636 1.00 96.12 517 ILE A N 1
ATOM 4211 C CA . ILE A 1 517 ? 12.547 -5.001 -41.761 1.00 96.12 517 ILE A CA 1
ATOM 4212 C C . ILE A 1 517 ? 11.887 -4.627 -43.082 1.00 96.12 517 ILE A C 1
ATOM 4214 O O . ILE A 1 517 ? 11.691 -3.450 -43.376 1.00 96.12 517 ILE A O 1
ATOM 4218 N N . ILE A 1 518 ? 11.504 -5.638 -43.857 1.00 96.88 518 ILE A N 1
ATOM 4219 C CA . ILE A 1 518 ? 10.814 -5.495 -45.139 1.00 96.88 518 ILE A CA 1
ATOM 4220 C C . ILE A 1 518 ? 9.406 -6.057 -44.990 1.00 96.88 518 ILE A C 1
ATOM 4222 O O . ILE A 1 518 ? 9.231 -7.222 -44.647 1.00 96.88 518 ILE A O 1
ATOM 4226 N N . PHE A 1 519 ? 8.396 -5.248 -45.277 1.00 97.12 519 PHE A N 1
ATOM 4227 C CA . PHE A 1 519 ? 7.009 -5.686 -45.309 1.00 97.12 519 PHE A CA 1
ATOM 4228 C C . PHE A 1 519 ? 6.586 -6.027 -46.733 1.00 97.12 519 PHE A C 1
ATOM 4230 O O . PHE A 1 519 ? 6.736 -5.217 -47.654 1.00 97.12 519 PHE A O 1
ATOM 4237 N N . VAL A 1 520 ? 6.016 -7.220 -46.889 1.00 96.31 520 VAL A N 1
ATOM 4238 C CA . VAL A 1 520 ? 5.455 -7.731 -48.138 1.00 96.31 520 VAL A CA 1
ATOM 4239 C C . VAL A 1 520 ? 3.962 -7.982 -47.950 1.00 96.31 520 VAL A C 1
ATOM 4241 O O . VAL A 1 520 ? 3.539 -8.581 -46.968 1.00 96.31 520 VAL A O 1
ATOM 4244 N N . GLU A 1 521 ? 3.150 -7.533 -48.900 1.00 94.75 521 GLU A N 1
ATOM 4245 C CA . GLU A 1 521 ? 1.708 -7.783 -48.945 1.00 94.75 521 GLU A CA 1
ATOM 4246 C C . GLU A 1 521 ? 1.327 -8.156 -50.379 1.00 94.75 521 GLU A C 1
ATOM 4248 O O . GLU A 1 521 ? 1.652 -7.441 -51.327 1.00 94.75 521 GLU A O 1
ATOM 4253 N N . ASN A 1 522 ? 0.652 -9.293 -50.558 1.00 93.75 522 ASN A N 1
ATOM 4254 C CA . ASN A 1 522 ? 0.247 -9.821 -51.861 1.00 93.75 522 ASN A CA 1
ATOM 4255 C C . ASN A 1 522 ? 1.404 -9.877 -52.879 1.00 93.75 522 ASN A C 1
ATOM 4257 O O . ASN A 1 522 ? 1.243 -9.482 -54.036 1.00 93.75 522 ASN A O 1
ATOM 4261 N N . TYR A 1 523 ? 2.573 -10.366 -52.442 1.00 94.38 523 TYR A N 1
ATOM 4262 C CA . TYR A 1 523 ? 3.806 -10.440 -53.243 1.00 94.38 523 TYR A CA 1
ATOM 4263 C C . TYR A 1 523 ? 4.311 -9.083 -53.756 1.00 94.38 523 TYR A C 1
ATOM 4265 O O . TYR A 1 523 ? 4.916 -9.001 -54.823 1.00 94.38 523 TYR A O 1
ATOM 4273 N N . LYS A 1 524 ? 4.063 -8.007 -53.006 1.00 95.06 524 LYS A N 1
ATOM 4274 C CA . LYS A 1 524 ? 4.614 -6.677 -53.273 1.00 95.06 524 LYS A CA 1
ATOM 4275 C C . LYS A 1 524 ? 5.262 -6.123 -52.021 1.00 95.06 524 LYS A C 1
ATOM 4277 O O . LYS A 1 524 ? 4.690 -6.224 -50.940 1.00 95.06 524 LYS A O 1
ATOM 4282 N N . ILE A 1 525 ? 6.426 -5.505 -52.177 1.00 95.88 525 ILE A N 1
ATOM 4283 C CA . ILE A 1 525 ? 7.064 -4.762 -51.092 1.00 95.88 525 ILE A CA 1
ATOM 4284 C C . ILE A 1 525 ? 6.267 -3.478 -50.867 1.00 95.88 525 ILE A C 1
ATOM 4286 O O . ILE A 1 525 ? 6.035 -2.716 -51.804 1.00 95.88 525 ILE A O 1
ATOM 4290 N N . ILE A 1 526 ? 5.825 -3.262 -49.630 1.00 96.00 526 ILE A N 1
ATOM 4291 C CA . ILE A 1 526 ? 4.975 -2.120 -49.261 1.00 96.00 526 ILE A CA 1
ATOM 4292 C C . ILE A 1 526 ? 5.665 -1.133 -48.321 1.00 96.00 526 ILE A C 1
ATOM 4294 O O . ILE A 1 526 ? 5.266 0.030 -48.260 1.00 96.00 526 ILE A O 1
ATOM 4298 N N . LYS A 1 527 ? 6.668 -1.588 -47.563 1.00 96.94 527 LYS A N 1
ATOM 4299 C CA . LYS A 1 527 ? 7.375 -0.767 -46.579 1.00 96.94 527 LYS A CA 1
ATOM 4300 C C . LYS A 1 527 ? 8.728 -1.383 -46.253 1.00 96.94 527 LYS A C 1
ATOM 4302 O O . LYS A 1 527 ? 8.819 -2.599 -46.101 1.00 96.94 527 LYS A O 1
ATOM 4307 N N . ILE A 1 528 ? 9.751 -0.555 -46.098 1.00 96.38 528 ILE A N 1
ATOM 4308 C CA . ILE A 1 528 ? 11.073 -0.963 -45.627 1.00 96.38 528 ILE A CA 1
ATOM 4309 C C . ILE A 1 528 ? 11.471 -0.034 -44.487 1.00 96.38 528 ILE A C 1
ATOM 4311 O O . ILE A 1 528 ? 11.598 1.175 -44.679 1.00 96.38 528 ILE A O 1
ATOM 4315 N N . PHE A 1 529 ? 11.680 -0.609 -43.307 1.00 95.19 529 PHE A N 1
ATOM 4316 C CA . PHE A 1 529 ? 12.260 0.089 -42.170 1.00 95.19 529 PHE A CA 1
ATOM 4317 C C . PHE A 1 529 ? 13.718 -0.311 -41.992 1.00 95.19 529 PHE A C 1
ATOM 4319 O O . PHE A 1 529 ? 14.070 -1.485 -42.121 1.00 95.19 529 PHE A O 1
ATOM 4326 N N . LYS A 1 530 ? 14.554 0.664 -41.650 1.00 92.06 530 LYS A N 1
ATOM 4327 C CA . LYS A 1 530 ? 15.945 0.450 -41.260 1.00 92.06 530 LYS A CA 1
ATOM 4328 C C . LYS A 1 530 ? 16.227 1.159 -39.940 1.00 92.06 530 LYS A C 1
ATOM 4330 O O . LYS A 1 530 ? 15.662 2.218 -39.666 1.00 92.06 530 LYS A O 1
ATOM 4335 N N . ARG A 1 531 ? 17.095 0.565 -39.125 1.00 85.25 531 ARG A N 1
ATOM 4336 C CA . ARG A 1 531 ? 17.668 1.204 -37.940 1.00 85.25 531 ARG A CA 1
ATOM 4337 C C . ARG A 1 531 ? 18.544 2.384 -38.372 1.00 85.25 531 ARG A C 1
ATOM 4339 O O . ARG A 1 531 ? 19.330 2.236 -39.308 1.00 85.25 531 ARG A O 1
ATOM 4346 N N . LYS A 1 532 ? 18.344 3.538 -37.733 1.00 75.38 532 LYS A N 1
ATOM 4347 C CA . LYS A 1 532 ? 19.038 4.788 -38.065 1.00 75.38 532 LYS A CA 1
ATOM 4348 C C . LYS A 1 532 ? 20.530 4.770 -37.754 1.00 75.38 532 LYS A C 1
ATOM 4350 O O . LYS A 1 532 ? 20.899 4.251 -36.680 1.00 75.38 532 LYS A O 1
#

InterPro domains:
  IPR006528 Phage head morphogenesis domain [PF04233] (191-298)
  IPR006528 Phage head morphogenesis domain [TIGR01641] (195-300)
  IPR040559 tRNA nuclease CdiA, C-terminal [PF18451] (445-523)

Organism: NCBI:txid1120918

Sequence (532 aa):
WRKRYKEIEQAANNLSVEYITNLEEKYRNCEMAINNKIEAWYGRAAENNNVSIEEARRLLNSDELKELKWSVEQYIKAGKKNAASKNFMKELENASAKFHINRLEALKLEVRAQIELATGGLVDDVDKVVSDVYKNTFYKSLFEIQRGVGIGFDVSKLDTDYIQKIISKPWSVDGTNFSSKLWGNKLLLINTIDKELTAMVLSGMGPKRTIKNIANVLNTSKYAVKRLVLTEQAYFTTLAEKDSYKELGLDAYEVLSTLDNRTCEVCGDMDRQHFYVKDMEISVNAPPFHPFCRCTTIPYFEDDDMQQDTLAKRASRDGDGKTVYELPEDVTYKEWKKGFVEGDEEVKETFMPMNLQFFANHVEDNKSREAVDVTEEFLLNATPNSHEIKDLMEYEYDGQTYCVDNHLVKLDYSKYERRIADVIENTLGGELFMVPRIQTKQNIKTPDYLWEGERVDLKTTNDDTSDNYIFNRCKGAKEQATSLIFDITNSKHTKEELYEQTKDMYRSNRTKFIDKIIFVENYKIIKIFKRK

Radius of gyration: 36.19 Å; chains: 1; bounding box: 75×59×107 Å

Foldseek 3Di:
DQVLVLVLLVVLVVLLVVVLVVLVVLLVVLLVQLLVLLVVLQVVQDDPLFHALVSQFDWDDPVSLVVLQVLLVVLLVLCVVQQFDPVLNVVSNVQSPDPTDGNLRSSLSSSLSSLRSSLHCVLVSLLVSLLCLLVSLQLSQLVCLCLVLQKAFAFEADDPVNSVVVQQADDDPVRHHLSVVSVVLSVVLSVQLSVLSVCCNVVRPGSVVSSVSNSVSSVVSSVSSSLSSLQSSFQSSQVSNLVSCVRQQAFKKAKDADPDPPDDPVSVVRHGDMDTSVPDDECPNADPVDGNGSIYIHGDDPDSVVSNLSNLVSQPPPPPDTFMFGHHNPDDSVLSCVCRVVPPVVSVVVTHTDDSVVSVVVVVVLLLLFWDWCPVVLQVQADAPPDDEEADQWDDDPNDIDGDPCPQWALPDDPVLVLLVNLCCRRRNAHKYQYTDGRDPVRDAEARMQGNNFREHEDEADPDPDLLVVLVVLLVCPPHGQEYEYECQPHPDDPVSVVVSVRVSSSDPSNVSHAKYWYDHPSHTDTIIGRD

Secondary structure (DSSP, 8-state):
-HHHHHHHHHHHHHHHHHHHHHHHHHHHHHHHHHHHHHHHHHHHH-BTTB--HHHHHPBP-HHHHHHHHHHHHHHHHHHHHTT--HHHHHHHHHHHH-S--BHHHHHHHHHHHHHHHHSTTHHHHHHHHHHHHHHHHHHHHHHHHHHHHTEE---PPPPHHHHHHHHHS--STTS--HHHHHHHHHHHHHHHHHHHHHHHHHTT--HHHHHHHHHHHHHHHHHHHHHHHHHHHHHHHHHHHHHHHHHTT--EEEEE---STT--HHHHHHTT-EEEGGG--BTTTBS-SSTT---EEEEE-SSTHHHHHHHHHHHHTTSS---EEEPPTT--HHHHHHHHTT--HHHHTTSEEE-HHHHHHHHHHHHTTSEEE-HHHHHHT--TT-S--EE--EEEETTEEEE--SSSEE----HHHHHHHHHHHHHH-S-EEEPPEE-STT-----SEEETTEEEEEEE--S---TTHHHHHHHHTTTT-SEEEEE-TT-SS-HHHHHHHHHHHHH-GGGTT--EEEEEETTEEEEEEEE-

pLDDT: mean 87.34, std 11.23, range [38.59, 98.12]